Protein AF-0000000087722418 (afdb_homodimer)

Nearest PDB structures (foldseek):
  4q3o-assembly4_H  TM=9.023E-01  e=5.362E-28  unidentified
  4q05-assembly1_B  TM=8.985E-01  e=1.672E-26  uncultured bacterium
  6qla-assembly1_B  TM=8.324E-01  e=3.571E-24  permafrost metagenome
  6zl7-assembly1_A  TM=8.171E-01  e=5.370E-24  uncultured bacterium
  3d7r-assembly2_B  TM=8.720E-01  e=2.181E-17  Staphylococcus aureus subsp. aureus USA300_TCH1516

InterPro domains:
  IPR013094 Alpha/beta hydrolase fold-3 [PF07859] (135-342)
  IPR029058 Alpha/Beta hydrolase fold [G3DSA:3.40.50.1820] (46-366)
  IPR029058 Alpha/Beta hydrolase fold [SSF53474] (114-366)
  IPR050300 GDXG lipolytic enzyme [PTHR48081] (124-366)

Structure (mmCIF, N/CA/C/O backbone):
data_AF-0000000087722418-model_v1
#
loop_
_entity.id
_entity.type
_entity.pdbx_description
1 polymer 'Alpha beta hydrolase'
#
loop_
_atom_site.group_PDB
_atom_site.id
_atom_site.type_symbol
_atom_site.label_atom_id
_atom_site.label_alt_id
_atom_site.label_comp_id
_atom_site.label_asym_id
_atom_site.label_entity_id
_atom_site.label_seq_id
_atom_site.pdbx_PDB_ins_code
_atom_site.Cartn_x
_atom_site.Cartn_y
_atom_site.Cartn_z
_atom_site.occupancy
_atom_site.B_iso_or_equiv
_atom_site.auth_seq_id
_atom_site.auth_comp_id
_atom_site.auth_asym_id
_atom_site.auth_atom_id
_atom_site.pdbx_PDB_model_num
ATOM 1 N N . MET A 1 1 ? 28.891 -53.531 27.266 1 25.48 1 MET A N 1
ATOM 2 C CA . MET A 1 1 ? 29.203 -52.156 27.625 1 25.48 1 MET A CA 1
ATOM 3 C C . MET A 1 1 ? 29.094 -51.25 26.406 1 25.48 1 MET A C 1
ATOM 5 O O . MET A 1 1 ? 29.891 -51.344 25.469 1 25.48 1 MET A O 1
ATOM 9 N N . SER A 1 2 ? 27.828 -50.938 25.859 1 22.78 2 SER A N 1
ATOM 10 C CA . SER A 1 2 ? 27.172 -50.562 24.625 1 22.78 2 SER A CA 1
ATOM 11 C C . SER A 1 2 ? 27.391 -49.062 24.344 1 22.78 2 SER A C 1
ATOM 13 O O . SER A 1 2 ? 26.734 -48.219 24.953 1 22.78 2 SER A O 1
ATOM 15 N N . GLY A 1 3 ? 28.672 -48.594 24.234 1 24.8 3 GLY A N 1
ATOM 16 C CA . GLY A 1 3 ? 29.125 -47.219 24.188 1 24.8 3 GLY A CA 1
ATOM 17 C C . GLY A 1 3 ? 28.562 -46.438 23 1 24.8 3 GLY A C 1
ATOM 18 O O . GLY A 1 3 ? 28.625 -46.906 21.859 1 24.8 3 GLY A O 1
ATOM 19 N N . GLY A 1 4 ? 27.469 -45.594 23.141 1 25.17 4 GLY A N 1
ATOM 20 C CA . GLY A 1 4 ? 26.609 -44.781 22.297 1 25.17 4 GLY A CA 1
ATOM 21 C C . GLY A 1 4 ? 27.375 -43.688 21.562 1 25.17 4 GLY A C 1
ATOM 22 O O . GLY A 1 4 ? 27.938 -42.812 22.188 1 25.17 4 GLY A O 1
ATOM 23 N N . VAL A 1 5 ? 28.062 -43.969 20.359 1 25.92 5 VAL A N 1
ATOM 24 C CA . VAL A 1 5 ? 28.953 -43.156 19.547 1 25.92 5 VAL A CA 1
ATOM 25 C C . VAL A 1 5 ? 28.219 -41.906 19.062 1 25.92 5 VAL A C 1
ATOM 27 O O . VAL A 1 5 ? 27.188 -42 18.391 1 25.92 5 VAL A O 1
ATOM 30 N N . GLY A 1 6 ? 28.281 -40.781 19.812 1 25.47 6 GLY A N 1
ATOM 31 C CA . GLY A 1 6 ? 27.719 -39.469 19.625 1 25.47 6 GLY A CA 1
ATOM 32 C C . GLY A 1 6 ? 28.188 -38.812 18.328 1 25.47 6 GLY A C 1
ATOM 33 O O . GLY A 1 6 ? 29.359 -38.438 18.203 1 25.47 6 GLY A O 1
ATOM 34 N N . LEU A 1 7 ? 27.688 -39.25 17.062 1 23.3 7 LEU A N 1
ATOM 35 C CA . LEU A 1 7 ? 28.141 -38.812 15.758 1 23.3 7 LEU A CA 1
ATOM 36 C C . LEU A 1 7 ? 27.922 -37.312 15.594 1 23.3 7 LEU A C 1
ATOM 38 O O . LEU A 1 7 ? 26.797 -36.812 15.688 1 23.3 7 LEU A O 1
ATOM 42 N N . ARG A 1 8 ? 28.953 -36.469 15.867 1 23.5 8 ARG A N 1
ATOM 43 C CA . ARG A 1 8 ? 29.078 -35.031 15.742 1 23.5 8 ARG A CA 1
ATOM 44 C C . ARG A 1 8 ? 28.922 -34.594 14.297 1 23.5 8 ARG A C 1
ATOM 46 O O . ARG A 1 8 ? 29.719 -34.938 13.43 1 23.5 8 ARG A O 1
ATOM 53 N N . LEU A 1 9 ? 27.625 -34.469 13.789 1 24.69 9 LEU A N 1
ATOM 54 C CA . LEU A 1 9 ? 27.344 -34.094 12.406 1 24.69 9 LEU A CA 1
ATOM 55 C C . LEU A 1 9 ? 27.953 -32.719 12.094 1 24.69 9 LEU A C 1
ATOM 57 O O . LEU A 1 9 ? 27.734 -31.75 12.836 1 24.69 9 LEU A O 1
ATOM 61 N N . PRO A 1 10 ? 29.062 -32.656 11.273 1 23.08 10 PRO A N 1
ATOM 62 C CA . PRO A 1 10 ? 29.875 -31.469 10.992 1 23.08 10 PRO A CA 1
ATOM 63 C C . PRO A 1 10 ? 29.062 -30.328 10.375 1 23.08 10 PRO A C 1
ATOM 65 O O . PRO A 1 10 ? 28.031 -30.578 9.734 1 23.08 10 PRO A O 1
ATOM 68 N N . ALA A 1 11 ? 29.234 -29.031 10.859 1 24.3 11 ALA A N 1
ATOM 69 C CA . ALA A 1 11 ? 28.75 -27.656 10.719 1 24.3 11 ALA A CA 1
ATOM 70 C C . ALA A 1 11 ? 29.109 -27.094 9.352 1 24.3 11 ALA A C 1
ATOM 72 O O . ALA A 1 11 ? 28.906 -25.906 9.086 1 24.3 11 ALA A O 1
ATOM 73 N N . VAL A 1 12 ? 29.859 -27.781 8.516 1 21.7 12 VAL A N 1
ATOM 74 C CA . VAL A 1 12 ? 30.641 -27.047 7.531 1 21.7 12 VAL A CA 1
ATOM 75 C C . VAL A 1 12 ? 29.719 -26.531 6.426 1 21.7 12 VAL A C 1
ATOM 77 O O . VAL A 1 12 ? 30.156 -25.766 5.559 1 21.7 12 VAL A O 1
ATOM 80 N N . ALA A 1 13 ? 28.562 -27.047 6.156 1 23.42 13 ALA A N 1
ATOM 81 C CA . ALA A 1 13 ? 28.047 -26.984 4.789 1 23.42 13 ALA A CA 1
ATOM 82 C C . ALA A 1 13 ? 27.562 -25.578 4.449 1 23.42 13 ALA A C 1
ATOM 84 O O . ALA A 1 13 ? 26.984 -25.359 3.377 1 23.42 13 ALA A O 1
ATOM 85 N N . ALA A 1 14 ? 27.578 -24.578 5.355 1 23.52 14 ALA A N 1
ATOM 86 C CA . ALA A 1 14 ? 26.688 -23.453 5.105 1 23.52 14 ALA A CA 1
ATOM 87 C C . ALA A 1 14 ? 27.281 -22.516 4.055 1 23.52 14 ALA A C 1
ATOM 89 O O . ALA A 1 14 ? 26.578 -21.656 3.518 1 23.52 14 ALA A O 1
ATOM 90 N N . LEU A 1 15 ? 28.609 -22.453 3.793 1 23.06 15 LEU A N 1
ATOM 91 C CA . LEU A 1 15 ? 29.172 -21.203 3.311 1 23.06 15 LEU A CA 1
ATOM 92 C C . LEU A 1 15 ? 29.047 -21.094 1.796 1 23.06 15 LEU A C 1
ATOM 94 O O . LEU A 1 15 ? 29.438 -20.078 1.207 1 23.06 15 LEU A O 1
ATOM 98 N N . ALA A 1 16 ? 28.938 -22.109 1.104 1 23.7 16 ALA A N 1
ATOM 99 C CA . ALA A 1 16 ? 29.469 -22 -0.249 1 23.7 16 ALA A CA 1
ATOM 100 C C . ALA A 1 16 ? 28.547 -21.172 -1.142 1 23.7 16 ALA A C 1
ATOM 102 O O . ALA A 1 16 ? 28.859 -20.922 -2.305 1 23.7 16 ALA A O 1
ATOM 103 N N . LEU A 1 17 ? 27.391 -20.938 -0.732 1 25.23 17 LEU A N 1
ATOM 104 C CA . LEU A 1 17 ? 26.438 -20.734 -1.823 1 25.23 17 LEU A CA 1
ATOM 105 C C . LEU A 1 17 ? 26.672 -19.375 -2.494 1 25.23 17 LEU A C 1
ATOM 107 O O . LEU A 1 17 ? 26.016 -19.062 -3.494 1 25.23 17 LEU A O 1
ATOM 111 N N . PHE A 1 18 ? 27.297 -18.344 -1.885 1 26.39 18 PHE A N 1
ATOM 112 C CA . PHE A 1 18 ? 27.094 -16.969 -2.334 1 26.39 18 PHE A CA 1
ATOM 113 C C . PHE A 1 18 ? 27.953 -16.656 -3.551 1 26.39 18 PHE A C 1
ATOM 115 O O . PHE A 1 18 ? 28.078 -15.5 -3.953 1 26.39 18 PHE A O 1
ATOM 122 N N . ALA A 1 19 ? 28.797 -17.609 -4.117 1 24 19 ALA A N 1
ATOM 123 C CA . ALA A 1 19 ? 29.859 -17 -4.918 1 24 19 ALA A CA 1
ATOM 124 C C . ALA A 1 19 ? 29.359 -16.609 -6.305 1 24 19 ALA A C 1
ATOM 126 O O . ALA A 1 19 ? 30.141 -16.344 -7.211 1 24 19 ALA A O 1
ATOM 127 N N . LEU A 1 20 ? 28.156 -16.922 -6.594 1 26.78 20 LEU A N 1
ATOM 128 C CA . LEU A 1 20 ? 27.906 -16.797 -8.031 1 26.78 20 LEU A CA 1
ATOM 129 C C . LEU A 1 20 ? 27.984 -15.336 -8.469 1 26.78 20 LEU A C 1
ATOM 131 O O . LEU A 1 20 ? 27.719 -15.023 -9.633 1 26.78 20 LEU A O 1
ATOM 135 N N . ALA A 1 21 ? 28.125 -14.406 -7.582 1 26.92 21 ALA A N 1
ATOM 136 C CA . ALA A 1 21 ? 28.031 -13.016 -8.031 1 26.92 21 ALA A CA 1
ATOM 137 C C . ALA A 1 21 ? 29.078 -12.719 -9.102 1 26.92 21 ALA A C 1
ATOM 139 O O . ALA A 1 21 ? 28.953 -11.742 -9.844 1 26.92 21 ALA A O 1
ATOM 140 N N . ALA A 1 22 ? 30.312 -13.352 -9.078 1 25.64 22 ALA A N 1
ATOM 141 C CA . ALA A 1 22 ? 31.453 -12.602 -9.555 1 25.64 22 ALA A CA 1
ATOM 142 C C . ALA A 1 22 ? 31.641 -12.773 -11.062 1 25.64 22 ALA A C 1
ATOM 144 O O . ALA A 1 22 ? 32.469 -13.578 -11.508 1 25.64 22 ALA A O 1
ATOM 145 N N . ALA A 1 23 ? 30.781 -13.078 -11.867 1 25.95 23 ALA A N 1
ATOM 146 C CA . ALA A 1 23 ? 31.422 -12.93 -13.164 1 25.95 23 ALA A CA 1
ATOM 147 C C . ALA A 1 23 ? 32.031 -11.531 -13.32 1 25.95 23 ALA A C 1
ATOM 149 O O . ALA A 1 23 ? 31.344 -10.531 -13.094 1 25.95 23 ALA A O 1
ATOM 150 N N . ALA A 1 24 ? 33.438 -11.422 -13.414 1 25.42 24 ALA A N 1
ATOM 151 C CA . ALA A 1 24 ? 34.469 -10.391 -13.398 1 25.42 24 ALA A CA 1
ATOM 152 C C . ALA A 1 24 ? 34.25 -9.375 -14.523 1 25.42 24 ALA A C 1
ATOM 154 O O . ALA A 1 24 ? 34.812 -9.531 -15.617 1 25.42 24 ALA A O 1
ATOM 155 N N . GLY A 1 25 ? 33.094 -9.133 -15.078 1 26.86 25 GLY A N 1
ATOM 156 C CA . GLY A 1 25 ? 33.375 -8.172 -16.125 1 26.86 25 GLY A CA 1
ATOM 157 C C . GLY A 1 25 ? 34.281 -7.035 -15.68 1 26.86 25 GLY A C 1
ATOM 158 O O . GLY A 1 25 ? 34.438 -6.801 -14.477 1 26.86 25 GLY A O 1
ATOM 159 N N . ALA A 1 26 ? 35 -6.297 -16.672 1 26.44 26 ALA A N 1
ATOM 160 C CA . ALA A 1 26 ? 36 -5.258 -16.391 1 26.44 26 ALA A CA 1
ATOM 161 C C . ALA A 1 26 ? 35.531 -4.359 -15.25 1 26.44 26 ALA A C 1
ATOM 163 O O . ALA A 1 26 ? 34.375 -3.955 -15.188 1 26.44 26 ALA A O 1
ATOM 164 N N . ALA A 1 27 ? 36.25 -4.352 -14.188 1 27.55 27 ALA A N 1
ATOM 165 C CA . ALA A 1 27 ? 36.281 -3.396 -13.086 1 27.55 27 ALA A CA 1
ATOM 166 C C . ALA A 1 27 ? 35.969 -1.989 -13.57 1 27.55 27 ALA A C 1
ATOM 168 O O . ALA A 1 27 ? 36.812 -1.283 -14.094 1 27.55 27 ALA A O 1
ATOM 169 N N . ALA A 1 28 ? 34.844 -1.852 -14.273 1 29.72 28 ALA A N 1
ATOM 170 C CA . ALA A 1 28 ? 34.844 -0.403 -14.461 1 29.72 28 ALA A CA 1
ATOM 171 C C . ALA A 1 28 ? 35.25 0.313 -13.172 1 29.72 28 ALA A C 1
ATOM 173 O O . ALA A 1 28 ? 34.719 0.038 -12.102 1 29.72 28 ALA A O 1
ATOM 174 N N . GLN A 1 29 ? 36.406 0.852 -12.977 1 29.11 29 GLN A N 1
ATOM 175 C CA . GLN A 1 29 ? 37.219 1.472 -11.945 1 29.11 29 GLN A CA 1
ATOM 176 C C . GLN A 1 29 ? 36.375 2.123 -10.867 1 29.11 29 GLN A C 1
ATOM 178 O O . GLN A 1 29 ? 36.625 1.961 -9.672 1 29.11 29 GLN A O 1
ATOM 183 N N . ASP A 1 30 ? 35.75 3.145 -11.125 1 32.09 30 ASP A N 1
ATOM 184 C CA . ASP A 1 30 ? 35.312 4.035 -10.047 1 32.09 30 ASP A CA 1
ATOM 185 C C . ASP A 1 30 ? 34 3.547 -9.422 1 32.09 30 ASP A C 1
ATOM 187 O O . ASP A 1 30 ? 33.25 4.336 -8.844 1 32.09 30 ASP A O 1
ATOM 191 N N . GLY A 1 31 ? 33.469 2.35 -9.75 1 35.56 31 GLY A N 1
ATOM 192 C CA . GLY A 1 31 ? 32.188 1.871 -9.289 1 35.56 31 GLY A CA 1
ATOM 193 C C . GLY A 1 31 ? 32.188 1.509 -7.816 1 35.56 31 GLY A C 1
ATOM 194 O O . GLY A 1 31 ? 32.812 0.541 -7.406 1 35.56 31 GLY A O 1
ATOM 195 N N . GLY A 1 32 ? 32.125 2.344 -6.801 1 37.84 32 GLY A N 1
ATOM 196 C CA . GLY A 1 32 ? 32.156 2.217 -5.355 1 37.84 32 GLY A CA 1
ATOM 197 C C . GLY A 1 32 ? 31.422 0.992 -4.836 1 37.84 32 GLY A C 1
ATOM 198 O O . GLY A 1 32 ? 30.297 0.727 -5.238 1 37.84 32 GLY A O 1
ATOM 199 N N . SER A 1 33 ? 32.125 -0.122 -4.559 1 40.19 33 SER A N 1
ATOM 200 C CA . SER A 1 33 ? 31.672 -1.344 -3.887 1 40.19 33 SER A CA 1
ATOM 201 C C . SER A 1 33 ? 30.75 -1.034 -2.719 1 40.19 33 SER A C 1
ATOM 203 O O . SER A 1 33 ? 31 -0.113 -1.94 1 40.19 33 SER A O 1
ATOM 205 N N . CYS A 1 34 ? 29.469 -1.32 -2.84 1 45.31 34 CYS A N 1
ATOM 206 C CA . CYS A 1 34 ? 28.578 -1.239 -1.688 1 45.31 34 CYS A CA 1
ATOM 207 C C . CYS A 1 34 ? 29.156 -1.974 -0.49 1 45.31 34 CYS A C 1
ATOM 209 O O . CYS A 1 34 ? 28.547 -2.029 0.574 1 45.31 34 CYS A O 1
ATOM 211 N N . THR A 1 35 ? 30.156 -2.787 -0.574 1 40.22 35 THR A N 1
ATOM 212 C CA . THR A 1 35 ? 30.656 -3.65 0.49 1 40.22 35 THR A CA 1
ATOM 213 C C . THR A 1 35 ? 31.156 -2.822 1.672 1 40.22 35 THR A C 1
ATOM 215 O O . THR A 1 35 ? 31.406 -3.363 2.748 1 40.22 35 THR A O 1
ATOM 218 N N . ALA A 1 36 ? 31.891 -1.672 1.375 1 37.03 36 ALA A N 1
ATOM 219 C CA . ALA A 1 36 ? 32.406 -0.939 2.523 1 37.03 36 ALA A CA 1
ATOM 220 C C . ALA A 1 36 ? 31.312 -0.152 3.225 1 37.03 36 ALA A C 1
ATOM 222 O O . ALA A 1 36 ? 30.281 0.159 2.619 1 37.03 36 ALA A O 1
ATOM 223 N N . PRO A 1 37 ? 31.391 -0.092 4.652 1 36.72 37 PRO A N 1
ATOM 224 C CA . PRO A 1 37 ? 30.453 0.835 5.285 1 36.72 37 PRO A CA 1
ATOM 225 C C . PRO A 1 37 ? 30.141 2.045 4.41 1 36.72 37 PRO A C 1
ATOM 227 O O . PRO A 1 37 ? 31.047 2.676 3.871 1 36.72 37 PRO A O 1
ATOM 230 N N . LEU A 1 38 ? 28.953 1.951 3.77 1 37.75 38 LEU A N 1
ATOM 231 C CA . LEU A 1 38 ? 28.5 3.076 2.955 1 37.75 38 LEU A CA 1
ATOM 232 C C . LEU A 1 38 ? 29.047 4.395 3.504 1 37.75 38 LEU A C 1
ATOM 234 O O . LEU A 1 38 ? 28.969 4.645 4.707 1 37.75 38 LEU A O 1
ATOM 238 N N . LYS A 1 39 ? 30.031 4.832 2.896 1 39.12 39 LYS A N 1
ATOM 239 C CA . LYS A 1 39 ? 30.375 6.199 3.27 1 39.12 39 LYS A CA 1
ATOM 240 C C . LYS A 1 39 ? 29.234 7.164 2.957 1 39.12 39 LYS A C 1
ATOM 242 O O . LYS A 1 39 ? 28.328 6.832 2.188 1 39.12 39 LYS A O 1
ATOM 247 N N . THR A 1 40 ? 29.219 8.195 3.672 1 38.41 40 THR A N 1
ATOM 248 C CA . THR A 1 40 ? 28.188 9.227 3.541 1 38.41 40 THR A CA 1
ATOM 249 C C . THR A 1 40 ? 27.828 9.453 2.076 1 38.41 40 THR A C 1
ATOM 251 O O . THR A 1 40 ? 26.656 9.594 1.733 1 38.41 40 THR A O 1
ATOM 254 N N . ASN A 1 41 ? 28.797 9.359 1.147 1 40.75 41 ASN A N 1
ATOM 255 C CA . ASN A 1 41 ? 28.578 9.617 -0.271 1 40.75 41 ASN A CA 1
ATOM 256 C C . ASN A 1 41 ? 27.922 8.422 -0.961 1 40.75 41 ASN A C 1
ATOM 258 O O . ASN A 1 41 ? 27.297 8.57 -2.01 1 40.75 41 ASN A O 1
ATOM 262 N N . ASP A 1 42 ? 28.266 7.32 -0.444 1 44.44 42 ASP A N 1
ATOM 263 C CA . ASP A 1 42 ? 27.703 6.109 -1.033 1 44.44 42 ASP A CA 1
ATOM 264 C C . ASP A 1 42 ? 26.219 5.973 -0.694 1 44.44 42 ASP A C 1
ATOM 266 O O . ASP A 1 42 ? 25.438 5.461 -1.497 1 44.44 42 ASP A O 1
ATOM 270 N N . ALA A 1 43 ? 25.938 6.324 0.512 1 40.38 43 ALA A N 1
ATOM 271 C CA . ALA A 1 43 ? 24.547 6.281 0.952 1 40.38 43 ALA A CA 1
ATOM 272 C C . ALA A 1 43 ? 23.641 7.082 0.012 1 40.38 43 ALA A C 1
ATOM 274 O O . ALA A 1 43 ? 22.422 6.922 0.027 1 40.38 43 ALA A O 1
ATOM 275 N N . THR A 1 44 ? 24.344 7.938 -0.774 1 47.28 44 THR A N 1
ATOM 276 C CA . THR A 1 44 ? 23.594 8.68 -1.784 1 47.28 44 THR A CA 1
ATOM 277 C C . THR A 1 44 ? 23.484 7.875 -3.078 1 47.28 44 THR A C 1
ATOM 279 O O . THR A 1 44 ? 22.984 8.367 -4.086 1 47.28 44 THR A O 1
ATOM 282 N N . LYS A 1 45 ? 24 6.562 -2.848 1 60.94 45 LYS A N 1
ATOM 283 C CA . LYS A 1 45 ? 23.797 5.66 -3.977 1 60.94 45 LYS A CA 1
ATOM 284 C C . LYS A 1 45 ? 22.641 4.695 -3.705 1 60.94 45 LYS A C 1
ATOM 286 O O . LYS A 1 45 ? 22.781 3.756 -2.922 1 60.94 45 LYS A O 1
ATOM 291 N N . PRO A 1 46 ? 21.531 4.984 -4.195 1 67.56 46 PRO A N 1
ATOM 292 C CA . PRO A 1 46 ? 20.297 4.262 -3.867 1 67.56 46 PRO A CA 1
ATOM 293 C C . PRO A 1 46 ? 20.469 2.746 -3.918 1 67.56 46 PRO A C 1
ATOM 295 O O . PRO A 1 46 ? 19.844 2.025 -3.135 1 67.56 46 PRO A O 1
ATOM 298 N N . TYR A 1 47 ? 21.453 2.221 -4.602 1 68.94 47 TYR A N 1
ATOM 299 C CA . TYR A 1 47 ? 21.5 0.778 -4.812 1 68.94 47 TYR A CA 1
ATOM 300 C C . TYR A 1 47 ? 22.234 0.084 -3.67 1 68.94 47 TYR A C 1
ATOM 302 O O . TYR A 1 47 ? 22.109 -1.13 -3.494 1 68.94 47 TYR A O 1
ATOM 310 N N . CYS A 1 48 ? 22.969 0.872 -2.826 1 73.19 48 CYS A N 1
ATOM 311 C CA . CYS A 1 48 ? 23.734 0.266 -1.75 1 73.19 48 CYS A CA 1
ATOM 312 C C . CYS A 1 48 ? 23.062 0.483 -0.401 1 73.19 48 CYS A C 1
ATOM 314 O O . CYS A 1 48 ? 23.516 -0.045 0.616 1 73.19 48 CYS A O 1
ATOM 316 N N . TYR A 1 49 ? 21.984 1.06 -0.402 1 82.75 49 TYR A N 1
ATOM 317 C CA . TYR A 1 49 ? 21.375 1.425 0.87 1 82.75 49 TYR A CA 1
ATOM 318 C C . TYR A 1 49 ? 20.641 0.238 1.481 1 82.75 49 TYR A C 1
ATOM 320 O O . TYR A 1 49 ? 19.953 -0.51 0.774 1 82.75 49 TYR A O 1
ATOM 328 N N . VAL A 1 50 ? 20.891 0.011 2.783 1 89.38 50 VAL A N 1
ATOM 329 C CA . VAL A 1 50 ? 20.188 -0.99 3.576 1 89.38 50 VAL A CA 1
ATOM 330 C C . VAL A 1 50 ? 19.406 -0.307 4.699 1 89.38 50 VAL A C 1
ATOM 332 O O . VAL A 1 50 ? 20 0.184 5.664 1 89.38 50 VAL A O 1
ATOM 335 N N . PRO A 1 51 ? 18.109 -0.333 4.621 1 91.69 51 PRO A N 1
ATOM 336 C CA . PRO A 1 51 ? 17.344 0.384 5.641 1 91.69 51 PRO A CA 1
ATOM 337 C C . PRO A 1 51 ? 17.281 -0.365 6.969 1 91.69 51 PRO A C 1
ATOM 339 O O . PRO A 1 51 ? 17.219 -1.597 6.984 1 91.69 51 PRO A O 1
ATOM 342 N N . GLY A 1 52 ? 17.266 0.465 8.055 1 92.88 52 GLY A N 1
ATOM 343 C CA . GLY A 1 52 ? 17.125 -0.112 9.383 1 92.88 52 GLY A CA 1
ATOM 344 C C . GLY A 1 52 ? 15.695 -0.465 9.727 1 92.88 52 GLY A C 1
ATOM 345 O O . GLY A 1 52 ? 15.422 -1.012 10.797 1 92.88 52 GLY A O 1
ATOM 346 N N . THR A 1 53 ? 14.758 -0.253 8.805 1 95.81 53 THR A N 1
ATOM 347 C CA . THR A 1 53 ? 13.336 -0.404 9.07 1 95.81 53 THR A CA 1
ATOM 348 C C . THR A 1 53 ? 12.875 -1.83 8.773 1 95.81 53 THR A C 1
ATOM 350 O O . THR A 1 53 ? 11.719 -2.176 9.008 1 95.81 53 THR A O 1
ATOM 353 N N . ILE A 1 54 ? 13.758 -2.709 8.266 1 97 54 ILE A N 1
ATOM 354 C CA . ILE A 1 54 ? 13.398 -4.09 7.961 1 97 54 ILE A CA 1
ATOM 355 C C . ILE A 1 54 ? 14.18 -5.039 8.867 1 97 54 ILE A C 1
ATOM 357 O O . ILE A 1 54 ? 15.039 -4.605 9.633 1 97 54 ILE A O 1
ATOM 361 N N . SER A 1 55 ? 13.859 -6.312 8.867 1 97.88 55 SER A N 1
ATOM 362 C CA . SER A 1 55 ? 14.469 -7.281 9.766 1 97.88 55 SER A CA 1
ATOM 363 C C . SER A 1 55 ? 15.961 -7.426 9.5 1 97.88 55 SER A C 1
ATOM 365 O O . SER A 1 55 ? 16.438 -7.086 8.414 1 97.88 55 SER A O 1
ATOM 367 N N . SER A 1 56 ? 16.672 -7.934 10.477 1 97 56 SER A N 1
ATOM 368 C CA . SER A 1 56 ? 18.094 -8.18 10.336 1 97 56 SER A CA 1
ATOM 369 C C . SER A 1 56 ? 18.375 -9.188 9.219 1 97 56 SER A C 1
ATOM 371 O O . SER A 1 56 ? 19.391 -9.07 8.516 1 97 56 SER A O 1
ATOM 373 N N . GLU A 1 57 ? 17.516 -10.164 9.07 1 95.81 57 GLU A N 1
ATOM 374 C CA . GLU A 1 57 ? 17.656 -11.148 8 1 95.81 57 GLU A CA 1
ATOM 375 C C . GLU A 1 57 ? 17.516 -10.492 6.625 1 95.81 57 GLU A C 1
ATOM 377 O O . GLU A 1 57 ? 18.312 -10.773 5.719 1 95.81 57 GLU A O 1
ATOM 382 N N . SER A 1 58 ? 16.547 -9.617 6.555 1 95.69 58 SER A N 1
ATOM 383 C CA . SER A 1 58 ? 16.359 -8.898 5.297 1 95.69 58 SER A CA 1
ATOM 384 C C . SER A 1 58 ? 17.516 -7.945 5.031 1 95.69 58 SER A C 1
ATOM 386 O O . SER A 1 58 ? 17.938 -7.773 3.883 1 95.69 58 SER A O 1
ATOM 388 N N . GLN A 1 59 ? 18 -7.277 6.051 1 93.5 59 GLN A N 1
ATOM 389 C CA . GLN A 1 59 ? 19.172 -6.414 5.906 1 93.5 59 GLN A CA 1
ATOM 390 C C . GLN A 1 59 ? 20.375 -7.199 5.398 1 93.5 59 GLN A C 1
ATOM 392 O O . GLN A 1 59 ? 21.125 -6.719 4.543 1 93.5 59 GLN A O 1
ATOM 397 N N . GLN A 1 60 ? 20.531 -8.375 5.945 1 90.12 60 GLN A N 1
ATOM 398 C CA . GLN A 1 60 ? 21.641 -9.219 5.531 1 90.12 60 GLN A CA 1
ATOM 399 C C . GLN A 1 60 ? 21.531 -9.586 4.055 1 90.12 60 GLN A C 1
ATOM 401 O O . GLN A 1 60 ? 22.531 -9.555 3.324 1 90.12 60 GLN A O 1
ATOM 406 N N . PHE A 1 61 ? 20.359 -9.953 3.668 1 88.94 61 PHE A N 1
ATOM 407 C CA . PHE A 1 61 ? 20.156 -10.289 2.264 1 88.94 61 PHE A CA 1
ATOM 408 C C . PHE A 1 61 ? 20.5 -9.102 1.372 1 88.94 61 PHE A C 1
ATOM 410 O O . PHE A 1 61 ? 21.219 -9.242 0.387 1 88.94 61 PHE A O 1
ATOM 417 N N . LEU A 1 62 ? 19.922 -7.855 1.703 1 88.12 62 LEU A N 1
ATOM 418 C CA . LEU A 1 62 ? 20.156 -6.668 0.893 1 88.12 62 LEU A CA 1
ATOM 419 C C . LEU A 1 62 ? 21.641 -6.297 0.878 1 88.12 62 LEU A C 1
ATOM 421 O O . LEU A 1 62 ? 22.156 -5.832 -0.139 1 88.12 62 LEU A O 1
ATOM 425 N N . SER A 1 63 ? 22.281 -6.48 1.966 1 84.12 63 SER A N 1
ATOM 426 C CA . SER A 1 63 ? 23.688 -6.109 2.066 1 84.12 63 SER A CA 1
ATOM 427 C C . SER A 1 63 ? 24.562 -6.984 1.172 1 84.12 63 SER A C 1
ATOM 429 O O . SER A 1 63 ? 25.625 -6.555 0.708 1 84.12 63 SER A O 1
ATOM 431 N N . LYS A 1 64 ? 24.078 -8.156 0.888 1 76.31 64 LYS A N 1
ATOM 432 C CA . LYS A 1 64 ? 24.859 -9.109 0.104 1 76.31 64 LYS A CA 1
ATOM 433 C C . LYS A 1 64 ? 24.469 -9.047 -1.373 1 76.31 64 LYS A C 1
ATOM 435 O O . LYS A 1 64 ? 25.141 -9.641 -2.217 1 76.31 64 LYS A O 1
ATOM 440 N N . SER A 1 65 ? 23.359 -8.398 -1.625 1 66 65 SER A N 1
ATOM 441 C CA . SER A 1 65 ? 22.797 -8.5 -2.969 1 66 65 SER A CA 1
ATOM 442 C C . SER A 1 65 ? 22.953 -7.195 -3.734 1 66 65 SER A C 1
ATOM 444 O O . SER A 1 65 ? 22.266 -6.969 -4.73 1 66 65 SER A O 1
ATOM 446 N N . ALA A 1 66 ? 23.875 -6.352 -3.361 1 55.22 66 ALA A N 1
ATOM 447 C CA . ALA A 1 66 ? 23.984 -5.098 -4.105 1 55.22 66 ALA A CA 1
ATOM 448 C C . ALA A 1 66 ? 24.25 -5.359 -5.586 1 55.22 66 ALA A C 1
ATOM 450 O O . ALA A 1 66 ? 25.016 -6.258 -5.934 1 55.22 66 ALA A O 1
ATOM 451 N N . VAL A 1 67 ? 23.156 -5.008 -6.43 1 53.72 67 VAL A N 1
ATOM 452 C CA . VAL A 1 67 ? 23.234 -5.211 -7.871 1 53.72 67 VAL A CA 1
ATOM 453 C C . VAL A 1 67 ? 24.469 -4.512 -8.422 1 53.72 67 VAL A C 1
ATOM 455 O O . VAL A 1 67 ? 24.672 -3.314 -8.211 1 53.72 67 VAL A O 1
ATOM 458 N N . LYS A 1 68 ? 25.438 -5.328 -8.688 1 42.53 68 LYS A N 1
ATOM 459 C CA . LYS A 1 68 ? 26.578 -4.801 -9.422 1 42.53 68 LYS A CA 1
ATOM 460 C C . LYS A 1 68 ? 26.156 -4.207 -10.758 1 42.53 68 LYS A C 1
ATOM 462 O O . LYS A 1 68 ? 25.359 -4.801 -11.484 1 42.53 68 LYS A O 1
ATOM 467 N N . GLY A 1 69 ? 26.438 -3.066 -10.867 1 40.66 69 GLY A N 1
ATOM 468 C CA . GLY A 1 69 ? 26.25 -2.213 -12.031 1 40.66 69 GLY A CA 1
ATOM 469 C C . GLY A 1 69 ? 25.531 -2.912 -13.172 1 40.66 69 GLY A C 1
ATOM 470 O O . GLY A 1 69 ? 25.562 -4.141 -13.273 1 40.66 69 GLY A O 1
ATOM 471 N N . ALA A 1 70 ? 24.203 -2.48 -13.539 1 40.22 70 ALA A N 1
ATOM 472 C CA . ALA A 1 70 ? 23.422 -2.879 -14.711 1 40.22 70 ALA A CA 1
ATOM 473 C C . ALA A 1 70 ? 24.312 -3.137 -15.914 1 40.22 70 ALA A C 1
ATOM 475 O O . ALA A 1 70 ? 24.766 -2.197 -16.578 1 40.22 70 ALA A O 1
ATOM 476 N N . SER A 1 71 ? 25.328 -3.82 -15.836 1 33.47 71 SER A N 1
ATOM 477 C CA . SER A 1 71 ? 26.062 -4.039 -17.078 1 33.47 71 SER A CA 1
ATOM 478 C C . SER A 1 71 ? 25.156 -4.629 -18.156 1 33.47 71 SER A C 1
ATOM 480 O O . SER A 1 71 ? 24.141 -5.25 -17.844 1 33.47 71 SER A O 1
ATOM 482 N N . ASP A 1 72 ? 25.375 -4.246 -19.453 1 35.16 72 ASP A N 1
ATOM 483 C CA . ASP A 1 72 ? 24.828 -4.488 -20.781 1 35.16 72 ASP A CA 1
ATOM 484 C C . ASP A 1 72 ? 24.641 -5.984 -21.047 1 35.16 72 ASP A C 1
ATOM 486 O O . ASP A 1 72 ? 25.578 -6.684 -21.406 1 35.16 72 ASP A O 1
ATOM 490 N N . VAL A 1 73 ? 23.906 -6.664 -20.344 1 34.69 73 VAL A N 1
ATOM 491 C CA . VAL A 1 73 ? 23.781 -8.055 -20.781 1 34.69 73 VAL A CA 1
ATOM 492 C C . VAL A 1 73 ? 22.984 -8.117 -22.078 1 34.69 73 VAL A C 1
ATOM 494 O O . VAL A 1 73 ? 21.875 -7.566 -22.172 1 34.69 73 VAL A O 1
ATOM 497 N N . SER A 1 74 ? 23.438 -8.391 -23.219 1 35.94 74 SER A N 1
ATOM 498 C CA . SER A 1 74 ? 22.828 -8.641 -24.516 1 35.94 74 SER A CA 1
ATOM 499 C C . SER A 1 74 ? 21.609 -9.547 -24.391 1 35.94 74 SER A C 1
ATOM 501 O O . SER A 1 74 ? 21.547 -10.398 -23.5 1 35.94 74 SER A O 1
ATOM 503 N N . THR A 1 75 ? 20.391 -9.359 -25.188 1 39.78 75 THR A N 1
ATOM 504 C CA . THR A 1 75 ? 19 -9.773 -25.281 1 39.78 75 THR A CA 1
ATOM 505 C C . THR A 1 75 ? 18.891 -11.297 -25.25 1 39.78 75 THR A C 1
ATOM 507 O O . THR A 1 75 ? 18.094 -11.852 -24.484 1 39.78 75 THR A O 1
ATOM 510 N N . ALA A 1 76 ? 19.266 -12.086 -26.453 1 41.88 76 ALA A N 1
ATOM 511 C CA . ALA A 1 76 ? 19.125 -13.523 -26.688 1 41.88 76 ALA A CA 1
ATOM 512 C C . ALA A 1 76 ? 19.828 -14.328 -25.594 1 41.88 76 ALA A C 1
ATOM 514 O O . ALA A 1 76 ? 19.297 -15.328 -25.109 1 41.88 76 ALA A O 1
ATOM 515 N N . SER A 1 77 ? 20.875 -13.742 -25.203 1 47.78 77 SER A N 1
ATOM 516 C CA . SER A 1 77 ? 21.797 -14.305 -24.219 1 47.78 77 SER A CA 1
ATOM 517 C C . SER A 1 77 ? 21.25 -14.18 -22.812 1 47.78 77 SER A C 1
ATOM 519 O O . SER A 1 77 ? 21.609 -14.961 -21.922 1 47.78 77 SER A O 1
ATOM 521 N N . ALA A 1 78 ? 20.141 -13.375 -22.859 1 50.28 78 ALA A N 1
ATOM 522 C CA . ALA A 1 78 ? 19.641 -13.141 -21.5 1 50.28 78 ALA A CA 1
ATOM 523 C C . ALA A 1 78 ? 18.719 -14.289 -21.062 1 50.28 78 ALA A C 1
ATOM 525 O O . ALA A 1 78 ? 18.781 -14.727 -19.906 1 50.28 78 ALA A O 1
ATOM 526 N N . ALA A 1 79 ? 17.844 -14.797 -22.094 1 52.5 79 ALA A N 1
ATOM 527 C CA . ALA A 1 79 ? 17.031 -15.969 -21.75 1 52.5 79 ALA A CA 1
ATOM 528 C C . ALA A 1 79 ? 17.922 -17.141 -21.344 1 52.5 79 ALA A C 1
ATOM 530 O O . ALA A 1 79 ? 17.641 -17.828 -20.359 1 52.5 79 ALA A O 1
ATOM 531 N N . GLN A 1 80 ? 18.844 -17.328 -22.156 1 54.97 80 GLN A N 1
ATOM 532 C CA . GLN A 1 80 ? 19.812 -18.359 -21.828 1 54.97 80 GLN A CA 1
ATOM 533 C C . GLN A 1 80 ? 20.531 -18.062 -20.516 1 54.97 80 GLN A C 1
ATOM 535 O O . GLN A 1 80 ? 20.766 -18.969 -19.719 1 54.97 80 GLN A O 1
ATOM 540 N N . ALA A 1 81 ? 20.703 -16.766 -20.422 1 56.19 81 ALA A N 1
ATOM 541 C CA . ALA A 1 81 ? 21.391 -16.359 -19.203 1 56.19 81 ALA A CA 1
ATOM 542 C C . ALA A 1 81 ? 20.5 -16.594 -17.969 1 56.19 81 ALA A C 1
ATOM 544 O O . ALA A 1 81 ? 20.984 -17.062 -16.938 1 56.19 81 ALA A O 1
ATOM 545 N N . LEU A 1 82 ? 19.25 -16.328 -18.203 1 60 82 LEU A N 1
ATOM 546 C CA . LEU A 1 82 ? 18.328 -16.594 -17.109 1 60 82 LEU A CA 1
ATOM 547 C C . LEU A 1 82 ? 18.188 -18.094 -16.859 1 60 82 LEU A C 1
ATOM 549 O O . LEU A 1 82 ? 18.125 -18.531 -15.703 1 60 82 LEU A O 1
ATOM 553 N N . ARG A 1 83 ? 18.109 -18.844 -17.969 1 59.56 83 ARG A N 1
ATOM 554 C CA . ARG A 1 83 ? 18.047 -20.297 -17.828 1 59.56 83 ARG A CA 1
ATOM 555 C C . ARG A 1 83 ? 19.297 -20.828 -17.141 1 59.56 83 ARG A C 1
ATOM 557 O O . ARG A 1 83 ? 19.219 -21.734 -16.312 1 59.56 83 ARG A O 1
ATOM 564 N N . GLU A 1 84 ? 20.328 -20.203 -17.734 1 56.06 84 GLU A N 1
ATOM 565 C CA . GLU A 1 84 ? 21.578 -20.594 -17.109 1 56.06 84 GLU A CA 1
ATOM 566 C C . GLU A 1 84 ? 21.625 -20.156 -15.641 1 56.06 84 GLU A C 1
ATOM 568 O O . GLU A 1 84 ? 22.125 -20.891 -14.789 1 56.06 84 GLU A O 1
ATOM 573 N N . ARG A 1 85 ? 21.047 -18.906 -15.578 1 52.09 85 ARG A N 1
ATOM 574 C CA . ARG A 1 85 ? 20.984 -18.391 -14.211 1 52.09 85 ARG A CA 1
ATOM 575 C C . ARG A 1 85 ? 20.016 -19.203 -13.367 1 52.09 85 ARG A C 1
ATOM 577 O O . ARG A 1 85 ? 20.312 -19.531 -12.211 1 52.09 85 ARG A O 1
ATOM 584 N N . PHE A 1 86 ? 18.922 -19.406 -14.102 1 51.62 86 PHE A N 1
ATOM 585 C CA . PHE A 1 86 ? 17.906 -20.156 -13.367 1 51.62 86 PHE A CA 1
ATOM 586 C C . PHE A 1 86 ? 18.062 -21.656 -13.602 1 51.62 86 PHE A C 1
ATOM 588 O O . PHE A 1 86 ? 17.625 -22.469 -12.781 1 51.62 86 PHE A O 1
ATOM 595 N N . GLY A 1 87 ? 18.375 -21.984 -14.969 1 45.25 87 GLY A N 1
ATOM 596 C CA . GLY A 1 87 ? 18.625 -23.375 -15.328 1 45.25 87 GLY A CA 1
ATOM 597 C C . GLY A 1 87 ? 19.844 -23.953 -14.633 1 45.25 87 GLY A C 1
ATOM 598 O O . GLY A 1 87 ? 19.891 -25.156 -14.344 1 45.25 87 GLY A O 1
ATOM 599 N N . ALA A 1 88 ? 21.016 -23.172 -14.984 1 38.28 88 ALA A N 1
ATOM 600 C CA . ALA A 1 88 ? 22.188 -23.719 -14.336 1 38.28 88 ALA A CA 1
ATOM 601 C C . ALA A 1 88 ? 21.969 -23.875 -12.828 1 38.28 88 ALA A C 1
ATOM 603 O O . ALA A 1 88 ? 22.828 -24.391 -12.117 1 38.28 88 ALA A O 1
ATOM 604 N N . GLY A 1 89 ? 21.281 -22.938 -12.367 1 35.91 89 GLY A N 1
ATOM 605 C CA . GLY A 1 89 ? 20.906 -23.359 -11.031 1 35.91 89 GLY A CA 1
ATOM 606 C C . GLY A 1 89 ? 20.125 -24.656 -11.008 1 35.91 89 GLY A C 1
ATOM 607 O O . GLY A 1 89 ? 18.906 -24.656 -11.156 1 35.91 89 GLY A O 1
ATOM 608 N N . LYS A 1 90 ? 20.484 -25.594 -11.719 1 34.78 90 LYS A N 1
ATOM 609 C CA . LYS A 1 90 ? 20.094 -26.906 -11.227 1 34.78 90 LYS A CA 1
ATOM 610 C C . LYS A 1 90 ? 19.531 -26.828 -9.805 1 34.78 90 LYS A C 1
ATOM 612 O O . LYS A 1 90 ? 19.281 -25.734 -9.305 1 34.78 90 LYS A O 1
ATOM 617 N N . GLY A 1 91 ? 20.078 -27.75 -8.914 1 30.91 91 GLY A N 1
ATOM 618 C CA . GLY A 1 91 ? 19.734 -28.281 -7.609 1 30.91 91 GLY A CA 1
ATOM 619 C C . GLY A 1 91 ? 19.578 -27.219 -6.547 1 30.91 91 GLY A C 1
ATOM 620 O O . GLY A 1 91 ? 19.109 -27.484 -5.441 1 30.91 91 GLY A O 1
ATOM 621 N N . GLN A 1 92 ? 20.5 -26.109 -6.527 1 32.41 92 GLN A N 1
ATOM 622 C CA . GLN A 1 92 ? 20.844 -25.562 -5.219 1 32.41 92 GLN A CA 1
ATOM 623 C C . GLN A 1 92 ? 19.859 -24.5 -4.785 1 32.41 92 GLN A C 1
ATOM 625 O O . GLN A 1 9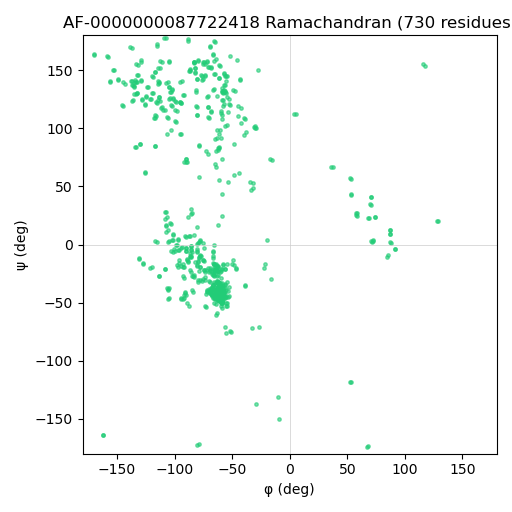2 ? 19.875 -24.047 -3.635 1 32.41 92 GLN A O 1
ATOM 630 N N . ILE A 1 93 ? 19.703 -23.578 -5.691 1 36.12 93 ILE A N 1
ATOM 631 C CA . ILE A 1 93 ? 19.203 -22.406 -4.973 1 36.12 93 ILE A CA 1
ATOM 632 C C . ILE A 1 93 ? 17.938 -22.781 -4.199 1 36.12 93 ILE A C 1
ATOM 634 O O . ILE A 1 93 ? 17.688 -22.25 -3.113 1 36.12 93 ILE A O 1
ATOM 638 N N . TRP A 1 94 ? 16.875 -22.859 -5.203 1 38.88 94 TRP A N 1
ATOM 639 C CA . TRP A 1 94 ? 15.68 -23.297 -4.492 1 38.88 94 TRP A CA 1
ATOM 640 C C . TRP A 1 94 ? 15.891 -24.672 -3.875 1 38.88 94 TRP A C 1
ATOM 642 O O . TRP A 1 94 ? 16.047 -25.672 -4.594 1 38.88 94 TRP A O 1
ATOM 652 N N . LYS A 1 95 ? 16.891 -24.688 -3.135 1 37.47 95 LYS A N 1
ATOM 653 C CA . LYS A 1 95 ? 17.078 -25.953 -2.443 1 37.47 95 LYS A CA 1
ATOM 654 C C . LYS A 1 95 ? 15.805 -26.797 -2.51 1 37.47 95 LYS A C 1
ATOM 656 O O . LYS A 1 95 ? 14.758 -26.406 -1.994 1 37.47 95 LYS A O 1
ATOM 661 N N . THR A 1 96 ? 15.539 -27.328 -3.703 1 40.41 96 THR A N 1
ATOM 662 C CA . THR A 1 96 ? 14.711 -28.531 -3.689 1 40.41 96 THR A CA 1
ATOM 663 C C . THR A 1 96 ? 14.656 -29.141 -2.289 1 40.41 96 THR A C 1
ATOM 665 O O . THR A 1 96 ? 14.133 -30.234 -2.102 1 40.41 96 THR A O 1
ATOM 668 N N . SER A 1 97 ? 15.875 -28.781 -1.733 1 43.75 97 SER A N 1
ATOM 669 C CA . SER A 1 97 ? 15.914 -29.703 -0.598 1 43.75 97 SER A CA 1
ATOM 670 C C . SER A 1 97 ? 14.508 -30.031 -0.104 1 43.75 97 SER A C 1
ATOM 672 O O . SER A 1 97 ? 13.539 -29.391 -0.522 1 43.75 97 SER A O 1
ATOM 674 N N . ASP A 1 98 ? 14.109 -30.094 1.209 1 51.97 98 ASP A N 1
ATOM 675 C CA . ASP A 1 98 ? 13.242 -31.141 1.73 1 51.97 98 ASP A CA 1
ATOM 676 C C . ASP A 1 98 ? 11.773 -30.719 1.648 1 51.97 98 ASP A C 1
ATOM 678 O O . ASP A 1 98 ? 11.281 -29.984 2.502 1 51.97 98 ASP A O 1
ATOM 682 N N . SER A 1 99 ? 11.305 -30.719 0.113 1 63.5 99 SER A N 1
ATOM 683 C CA . SER A 1 99 ? 9.844 -30.766 0.161 1 63.5 99 SER A CA 1
ATOM 684 C C . SER A 1 99 ? 9.352 -31.344 1.484 1 63.5 99 SER A C 1
ATOM 686 O O . SER A 1 99 ? 8.219 -31.078 1.898 1 63.5 99 SER A O 1
ATOM 688 N N . GLY A 1 100 ? 10.312 -31.984 1.947 1 69.75 100 GLY A N 1
ATOM 689 C CA . GLY A 1 100 ? 9.93 -32.656 3.174 1 69.75 100 GLY A CA 1
ATOM 690 C C . GLY A 1 100 ? 9.586 -31.719 4.305 1 69.75 100 GLY A C 1
ATOM 691 O O . GLY A 1 100 ? 8.867 -32.094 5.234 1 69.75 100 GLY A O 1
ATOM 692 N N . SER A 1 101 ? 10.156 -30.562 4.082 1 76.62 101 SER A N 1
ATOM 693 C CA . SER A 1 101 ? 9.844 -29.609 5.141 1 76.62 101 SER A CA 1
ATOM 694 C C . SER A 1 101 ? 8.445 -29.031 4.969 1 76.62 101 SER A C 1
ATOM 696 O O . SER A 1 101 ? 7.836 -28.562 5.934 1 76.62 101 SER A O 1
ATOM 698 N N . TYR A 1 102 ? 7.949 -29.172 3.721 1 82.69 102 TYR A N 1
ATOM 699 C CA . TYR A 1 102 ? 6.66 -28.531 3.473 1 82.69 102 TYR A CA 1
ATOM 700 C C . TYR A 1 102 ? 5.582 -29.578 3.211 1 82.69 102 TYR A C 1
ATOM 702 O O . TYR A 1 102 ? 4.414 -29.375 3.547 1 82.69 102 TYR A O 1
ATOM 710 N N . PHE A 1 103 ? 6.078 -30.656 2.73 1 87.69 103 PHE A N 1
ATOM 711 C CA . PHE A 1 103 ? 5.078 -31.625 2.271 1 87.69 103 PHE A CA 1
ATOM 712 C C . PHE A 1 103 ? 5.348 -33 2.854 1 87.69 103 PHE A C 1
ATOM 714 O O . PHE A 1 103 ? 6.5 -33.406 2.98 1 87.69 103 PHE A O 1
ATOM 721 N N . SER A 1 104 ? 4.215 -33.656 3.188 1 89.62 104 SER A N 1
ATOM 722 C CA . SER A 1 104 ? 4.305 -35.031 3.662 1 89.62 104 SER A CA 1
ATOM 723 C C . SER A 1 104 ? 4.336 -36 2.5 1 89.62 104 SER A C 1
ATOM 725 O O . SER A 1 104 ? 4.848 -37.125 2.635 1 89.62 104 SER A O 1
ATOM 727 N N . SER A 1 105 ? 3.74 -35.594 1.36 1 89.5 105 SER A N 1
ATOM 728 C CA . SER A 1 105 ? 3.779 -36.406 0.153 1 89.5 105 SER A CA 1
ATOM 729 C C . SER A 1 105 ? 3.674 -35.562 -1.102 1 89.5 105 SER A C 1
ATOM 731 O O . SER A 1 105 ? 3.127 -34.438 -1.06 1 89.5 105 SER A O 1
ATOM 733 N N . VAL A 1 106 ? 4.305 -36.094 -2.146 1 89.56 106 VAL A N 1
ATOM 734 C CA . VAL A 1 106 ? 4.281 -35.469 -3.461 1 89.56 106 VAL A CA 1
ATOM 735 C C . VAL A 1 106 ? 4.016 -36.5 -4.535 1 89.56 106 VAL A C 1
ATOM 737 O O . VAL A 1 106 ? 4.539 -37.625 -4.469 1 89.56 106 VAL A O 1
ATOM 740 N N . SER A 1 107 ? 3.143 -36.156 -5.461 1 89.69 107 SER A N 1
ATOM 741 C CA . SER A 1 107 ? 2.85 -37.062 -6.57 1 89.69 107 SER A CA 1
ATOM 742 C C . SER A 1 107 ? 2.842 -36.312 -7.902 1 89.69 107 SER A C 1
ATOM 744 O O . SER A 1 107 ? 2.365 -35.188 -7.984 1 89.69 107 SER A O 1
ATOM 746 N N . ASN A 1 108 ? 3.373 -37 -8.875 1 91.62 108 ASN A N 1
ATOM 747 C CA . ASN A 1 108 ? 3.32 -36.469 -10.242 1 91.62 108 ASN A CA 1
ATOM 748 C C . ASN A 1 108 ? 2.121 -37.031 -11 1 91.62 108 ASN A C 1
ATOM 750 O O . ASN A 1 108 ? 1.761 -38.188 -10.844 1 91.62 108 ASN A O 1
ATOM 754 N N . GLY A 1 109 ? 1.519 -36.156 -11.75 1 93.12 109 GLY A N 1
ATOM 755 C CA . GLY A 1 109 ? 0.401 -36.562 -12.602 1 93.12 109 GLY A CA 1
ATOM 756 C C . GLY A 1 109 ? 0.113 -35.531 -13.703 1 93.12 109 GLY A C 1
ATOM 757 O O . GLY A 1 109 ? 1.016 -34.844 -14.156 1 93.12 109 GLY A O 1
ATOM 758 N N . THR A 1 110 ? -1.112 -35.719 -14.25 1 96.12 110 THR A N 1
ATOM 759 C CA . THR A 1 110 ? -1.551 -34.812 -15.289 1 96.12 110 THR A CA 1
ATOM 760 C C . THR A 1 110 ? -2.967 -34.312 -15.016 1 96.12 110 THR A C 1
ATOM 762 O O . THR A 1 110 ? -3.766 -35 -14.391 1 96.12 110 THR A O 1
ATOM 765 N N . LEU A 1 111 ? -3.219 -33.156 -15.359 1 96.56 111 LEU A N 1
ATOM 766 C CA . LEU A 1 111 ? -4.551 -32.562 -15.445 1 96.56 111 LEU A CA 1
ATOM 767 C C . LEU A 1 111 ? -4.793 -31.969 -16.828 1 96.56 111 LEU A C 1
ATOM 769 O O . LEU A 1 111 ? -4.074 -31.062 -17.25 1 96.56 111 LEU A O 1
ATOM 773 N N . GLY A 1 112 ? -5.836 -32.5 -17.516 1 97.06 112 GLY A N 1
ATOM 774 C CA . GLY A 1 112 ? -6.109 -32 -18.859 1 97.06 112 GLY A CA 1
ATOM 775 C C . GLY A 1 112 ? -4.938 -32.156 -19.812 1 97.06 112 GLY A C 1
ATOM 776 O O . GLY A 1 112 ? -4.676 -31.297 -20.641 1 97.06 112 GLY A O 1
ATOM 777 N N . GLY A 1 113 ? -4.109 -33.125 -19.562 1 97.31 113 GLY A N 1
ATOM 778 C CA . GLY A 1 113 ? -2.969 -33.406 -20.422 1 97.31 113 GLY A CA 1
ATOM 779 C C . GLY A 1 113 ? -1.729 -32.625 -20.062 1 97.31 113 GLY A C 1
ATOM 780 O O . GLY A 1 113 ? -0.688 -32.75 -20.703 1 97.31 113 GLY A O 1
ATOM 781 N N . VAL A 1 114 ? -1.84 -31.828 -19.031 1 97.81 114 VAL A N 1
ATOM 782 C CA . VAL A 1 114 ? -0.735 -30.984 -18.594 1 97.81 114 VAL A CA 1
ATOM 783 C C . VAL A 1 114 ? -0.074 -31.578 -17.359 1 97.81 114 VAL A C 1
ATOM 785 O O . VAL A 1 114 ? -0.759 -31.953 -16.406 1 97.81 114 VAL A O 1
ATOM 788 N N . PRO A 1 115 ? 1.281 -31.688 -17.359 1 96.12 115 PRO A N 1
ATOM 789 C CA . PRO A 1 115 ? 1.95 -32.188 -16.156 1 96.12 115 PRO A CA 1
ATOM 790 C C . PRO A 1 115 ? 1.646 -31.328 -14.914 1 96.12 115 PRO A C 1
ATOM 792 O O . PRO A 1 115 ? 1.67 -30.109 -14.984 1 96.12 115 PRO A O 1
ATOM 795 N N . VAL A 1 116 ? 1.283 -32.031 -13.828 1 94.25 116 VAL A N 1
ATOM 796 C CA . VAL A 1 116 ? 0.957 -31.359 -12.57 1 94.25 116 VAL A CA 1
ATOM 797 C C . VAL A 1 116 ? 1.603 -32.125 -11.406 1 94.25 116 VAL A C 1
ATOM 799 O O . VAL A 1 116 ? 1.637 -33.344 -11.391 1 94.25 116 VAL A O 1
ATOM 802 N N . VAL A 1 117 ? 2.17 -31.375 -10.469 1 92 117 VAL A N 1
ATOM 803 C CA . VAL A 1 117 ? 2.654 -31.938 -9.219 1 92 117 VAL A CA 1
ATOM 804 C C . VAL A 1 117 ? 1.658 -31.641 -8.102 1 92 117 VAL A C 1
ATOM 806 O O . VAL A 1 117 ? 1.349 -30.484 -7.824 1 92 117 VAL A O 1
ATOM 809 N N . THR A 1 118 ? 1.133 -32.688 -7.512 1 92.44 118 THR A N 1
ATOM 810 C CA . THR A 1 118 ? 0.237 -32.531 -6.371 1 92.44 118 THR A CA 1
ATOM 811 C C . THR A 1 118 ? 0.967 -32.844 -5.066 1 92.44 118 THR A C 1
ATOM 813 O O . THR A 1 118 ? 1.704 -33.812 -4.98 1 92.44 118 THR A O 1
ATOM 816 N N . ALA A 1 119 ? 0.786 -31.984 -4.113 1 92.56 119 ALA A N 1
ATOM 817 C CA . ALA A 1 119 ? 1.507 -32.156 -2.852 1 92.56 119 ALA A CA 1
ATOM 818 C C . ALA A 1 119 ? 0.569 -31.984 -1.659 1 92.56 119 ALA A C 1
ATOM 820 O O . ALA A 1 119 ? -0.341 -31.141 -1.688 1 92.56 119 ALA A O 1
ATOM 821 N N . THR A 1 120 ? 0.769 -32.844 -0.641 1 93.44 120 THR A N 1
ATOM 822 C CA . THR A 1 120 ? 0.061 -32.75 0.632 1 93.44 120 THR A CA 1
ATOM 823 C C . THR A 1 120 ? 0.922 -32.062 1.687 1 93.44 120 THR A C 1
ATOM 825 O O . THR A 1 120 ? 2.027 -32.531 1.988 1 93.44 120 THR A O 1
ATOM 828 N N . PRO A 1 121 ? 0.429 -31 2.244 1 93.81 121 PRO A N 1
ATOM 829 C CA . PRO A 1 121 ? 1.275 -30.281 3.199 1 93.81 121 PRO A CA 1
ATOM 830 C C . PRO A 1 121 ? 1.482 -31.047 4.5 1 93.81 121 PRO A C 1
ATOM 832 O O . PRO A 1 121 ? 0.647 -31.875 4.875 1 93.81 121 PRO A O 1
ATOM 835 N N . GLN A 1 122 ? 2.635 -30.734 5.109 1 90.19 122 GLN A N 1
ATOM 836 C CA . GLN A 1 122 ? 2.859 -31.266 6.445 1 90.19 122 GLN A CA 1
ATOM 837 C C . GLN A 1 122 ? 1.736 -30.875 7.398 1 90.19 122 GLN A C 1
ATOM 839 O O . GLN A 1 122 ? 1.275 -29.734 7.375 1 90.19 122 GLN A O 1
ATOM 844 N N . GLY A 1 123 ? 1.235 -31.859 8.109 1 89.81 123 GLY A N 1
ATOM 845 C CA . GLY A 1 123 ? 0.191 -31.562 9.078 1 89.81 123 GLY A CA 1
ATOM 846 C C . GLY A 1 123 ? -1.202 -31.578 8.477 1 89.81 123 GLY A C 1
ATOM 847 O O . GLY A 1 123 ? -2.18 -31.25 9.148 1 89.81 123 GLY A O 1
ATOM 848 N N . PHE A 1 124 ? -1.244 -32 7.32 1 94.31 124 PHE A N 1
ATOM 849 C CA . PHE A 1 124 ? -2.533 -32.094 6.645 1 94.31 124 PHE A CA 1
ATOM 850 C C . PHE A 1 124 ? -3.494 -32.969 7.426 1 94.31 124 PHE A C 1
ATOM 852 O O . PHE A 1 124 ? -3.119 -34.062 7.871 1 94.31 124 PHE A O 1
ATOM 859 N N . ASN A 1 125 ? -4.703 -32.469 7.586 1 94.12 125 ASN A N 1
ATOM 860 C CA . ASN A 1 125 ? -5.77 -33.219 8.242 1 94.12 125 ASN A CA 1
ATOM 861 C C . ASN A 1 125 ? -6.801 -33.719 7.23 1 94.12 125 ASN A C 1
ATOM 863 O O . ASN A 1 125 ? -7.676 -32.969 6.801 1 94.12 125 ASN A O 1
ATOM 867 N N . PRO A 1 126 ? -6.789 -34.969 7.051 1 91.94 126 PRO A N 1
ATOM 868 C CA . PRO A 1 126 ? -7.715 -35.5 6.051 1 91.94 126 PRO A CA 1
ATOM 869 C C . PRO A 1 126 ? -9.18 -35.344 6.453 1 91.94 126 PRO A C 1
ATOM 871 O O . PRO A 1 126 ? -10.07 -35.438 5.613 1 91.94 126 PRO A O 1
ATOM 874 N N . GLY A 1 127 ? -9.414 -35.094 7.617 1 91.75 127 GLY A N 1
ATOM 875 C CA . GLY A 1 127 ? -10.766 -34.875 8.102 1 91.75 127 GLY A CA 1
ATOM 876 C C . GLY A 1 127 ? -11.094 -33.438 8.32 1 91.75 127 GLY A C 1
ATOM 877 O O . GLY A 1 127 ? -12.188 -33.094 8.773 1 91.75 127 GLY A O 1
ATOM 878 N N . GLY A 1 128 ? -10.133 -32.625 7.957 1 92.75 128 GLY A N 1
ATOM 879 C CA . GLY A 1 128 ? -10.328 -31.219 8.18 1 92.75 128 GLY A CA 1
ATOM 880 C C . GLY A 1 128 ? -11.023 -30.516 7.027 1 92.75 128 GLY A C 1
ATOM 881 O O . GLY A 1 128 ? -11.32 -31.141 6.008 1 92.75 128 GLY A O 1
ATOM 882 N N . ALA A 1 129 ? -11.328 -29.281 7.148 1 91.5 129 ALA A N 1
ATOM 883 C CA . ALA A 1 129 ? -12.062 -28.484 6.164 1 91.5 129 ALA A CA 1
ATOM 884 C C . ALA A 1 129 ? -11.266 -28.344 4.871 1 91.5 129 ALA A C 1
ATOM 886 O O . ALA A 1 129 ? -11.836 -28.172 3.797 1 91.5 129 ALA A O 1
ATOM 887 N N . GLY A 1 130 ? -9.953 -28.531 5.023 1 95.25 130 GLY A N 1
ATOM 888 C CA . GLY A 1 130 ? -9.078 -28.328 3.879 1 95.25 130 GLY A CA 1
ATOM 889 C C . GLY A 1 130 ? -9.055 -29.516 2.936 1 95.25 130 GLY A C 1
ATOM 890 O O . GLY A 1 130 ? -8.508 -29.438 1.835 1 95.25 130 GLY A O 1
ATOM 891 N N . LYS A 1 131 ? -9.68 -30.609 3.273 1 94.25 131 LYS A N 1
ATOM 892 C CA . LYS A 1 131 ? -9.578 -31.844 2.514 1 94.25 131 LYS A CA 1
ATOM 893 C C . LYS A 1 131 ? -10.203 -31.688 1.128 1 94.25 131 LYS A C 1
ATOM 895 O O . LYS A 1 131 ? -9.773 -32.344 0.174 1 94.25 131 LYS A O 1
ATOM 900 N N . ASP A 1 132 ? -11.18 -30.766 1.061 1 96.19 132 ASP A N 1
ATOM 901 C CA . ASP A 1 132 ? -11.898 -30.609 -0.197 1 96.19 132 ASP A CA 1
ATOM 902 C C . ASP A 1 132 ? -11.477 -29.328 -0.914 1 96.19 132 ASP A C 1
ATOM 904 O O . ASP A 1 132 ? -12.18 -28.844 -1.805 1 96.19 132 ASP A O 1
ATOM 908 N N . ARG A 1 133 ? -10.414 -28.719 -0.458 1 98.12 133 ARG A N 1
ATOM 909 C CA . ARG A 1 133 ? -9.891 -27.5 -1.074 1 98.12 133 ARG A CA 1
ATOM 910 C C . ARG A 1 133 ? -8.539 -27.766 -1.718 1 98.12 133 ARG A C 1
ATOM 912 O O . ARG A 1 133 ? -7.824 -28.688 -1.336 1 98.12 133 ARG A O 1
ATOM 919 N N . VAL A 1 134 ? -8.172 -26.922 -2.664 1 98.19 134 VAL A N 1
ATOM 920 C CA . VAL A 1 134 ? -6.883 -27.062 -3.334 1 98.19 134 VAL A CA 1
ATOM 921 C C . VAL A 1 134 ? -6.316 -25.688 -3.658 1 98.19 134 VAL A C 1
ATOM 923 O O . VAL A 1 134 ? -7.062 -24.766 -3.986 1 98.19 134 VAL A O 1
ATOM 926 N N . LEU A 1 135 ? -5.059 -25.578 -3.467 1 98.38 135 LEU A N 1
ATOM 927 C CA . LEU A 1 135 ? -4.293 -24.406 -3.9 1 98.38 135 LEU A CA 1
ATOM 928 C C . LEU A 1 135 ? -3.574 -24.688 -5.215 1 98.38 135 LEU A C 1
ATOM 930 O O . LEU A 1 135 ? -2.717 -25.578 -5.281 1 98.38 135 LEU A O 1
ATOM 934 N N . VAL A 1 136 ? -3.936 -23.984 -6.246 1 98.62 136 VAL A N 1
ATOM 935 C CA . VAL A 1 136 ? -3.254 -24.109 -7.531 1 98.62 136 VAL A CA 1
ATOM 936 C C . VAL A 1 136 ? -2.145 -23.062 -7.625 1 98.62 136 VAL A C 1
ATOM 938 O O . VAL A 1 136 ? -2.383 -21.875 -7.398 1 98.62 136 VAL A O 1
ATOM 941 N N . TYR A 1 137 ? -1.044 -23.516 -7.949 1 97.5 137 TYR A N 1
ATOM 942 C CA . TYR A 1 137 ? 0.113 -22.625 -8.047 1 97.5 137 TYR A CA 1
ATOM 943 C C . TYR A 1 137 ? 0.597 -22.516 -9.484 1 97.5 137 TYR A C 1
ATOM 945 O O . TYR A 1 137 ? 0.794 -23.531 -10.164 1 97.5 137 TYR A O 1
ATOM 953 N N . LEU A 1 138 ? 0.712 -21.312 -9.961 1 97.94 138 LEU A N 1
ATOM 954 C CA . LEU A 1 138 ? 1.357 -20.984 -11.227 1 97.94 138 LEU A CA 1
ATOM 955 C C . LEU A 1 138 ? 2.689 -20.281 -10.992 1 97.94 138 LEU A C 1
ATOM 957 O O . LEU A 1 138 ? 2.721 -19.141 -10.508 1 97.94 138 LEU A O 1
ATOM 961 N N . HIS A 1 139 ? 3.73 -20.906 -11.383 1 94.38 139 HIS A N 1
ATOM 962 C CA . HIS A 1 139 ? 5.066 -20.469 -10.984 1 94.38 139 HIS A CA 1
ATOM 963 C C . HIS A 1 139 ? 5.57 -19.344 -11.883 1 94.38 139 HIS A C 1
ATOM 965 O O . HIS A 1 139 ? 5.172 -19.25 -13.047 1 94.38 139 HIS A O 1
ATOM 971 N N . GLY A 1 140 ? 6.5 -18.594 -11.312 1 93.94 140 GLY A N 1
ATOM 972 C CA . GLY A 1 140 ? 7.215 -17.578 -12.07 1 93.94 140 GLY A CA 1
ATOM 973 C C . GLY A 1 140 ? 8.344 -18.156 -12.914 1 93.94 140 GLY A C 1
ATOM 974 O O . GLY A 1 140 ? 8.438 -19.375 -13.086 1 93.94 140 GLY A O 1
ATOM 975 N N . GLY A 1 141 ? 9.117 -17.172 -13.5 1 90.94 141 GLY A N 1
ATOM 976 C CA . GLY A 1 141 ? 10.227 -17.562 -14.352 1 90.94 141 GLY A CA 1
ATOM 977 C C . GLY A 1 141 ? 10.211 -16.875 -15.703 1 90.94 141 GLY A C 1
ATOM 978 O O . GLY A 1 141 ? 10.734 -17.391 -16.688 1 90.94 141 GLY A O 1
ATOM 979 N N . ALA A 1 142 ? 9.547 -15.836 -15.758 1 92.94 142 ALA A N 1
ATOM 980 C CA . ALA A 1 142 ? 9.5 -14.961 -16.922 1 92.94 142 ALA A CA 1
ATOM 981 C C . ALA A 1 142 ? 9.008 -15.711 -18.156 1 92.94 142 ALA A C 1
ATOM 983 O O . ALA A 1 142 ? 9.461 -15.445 -19.281 1 92.94 142 ALA A O 1
ATOM 984 N N . TYR A 1 143 ? 8.281 -16.75 -17.953 1 94.5 143 TYR A N 1
ATOM 985 C CA . TYR A 1 143 ? 7.645 -17.578 -18.984 1 94.5 143 TYR A CA 1
ATOM 986 C C . TYR A 1 143 ? 8.68 -18.406 -19.719 1 94.5 143 TYR A C 1
ATOM 988 O O . TYR A 1 143 ? 8.336 -19.141 -20.656 1 94.5 143 TYR A O 1
ATOM 996 N N . VAL A 1 144 ? 9.992 -18.344 -19.312 1 91.25 144 VAL A N 1
ATOM 997 C CA . VAL A 1 144 ? 11.008 -19.031 -20.094 1 91.25 144 VAL A CA 1
ATOM 998 C C . VAL A 1 144 ? 11.719 -20.078 -19.234 1 91.25 144 VAL A C 1
ATOM 1000 O O . VAL A 1 144 ? 12.367 -20.984 -19.75 1 91.25 144 VAL A O 1
ATOM 1003 N N . VAL A 1 145 ? 11.586 -19.891 -17.922 1 86.75 145 VAL A N 1
ATOM 1004 C CA . VAL A 1 145 ? 12.18 -20.875 -17.016 1 86.75 145 VAL A CA 1
ATOM 1005 C C . VAL A 1 145 ? 11.219 -21.156 -15.867 1 86.75 145 VAL A C 1
ATOM 1007 O O . VAL A 1 145 ? 10.18 -20.516 -15.742 1 86.75 145 VAL A O 1
ATOM 1010 N N . GLY A 1 146 ? 11.531 -22.203 -15.062 1 85.44 146 GLY A N 1
ATOM 1011 C CA . GLY A 1 146 ? 10.766 -22.547 -13.883 1 85.44 146 GLY A CA 1
ATOM 1012 C C . GLY A 1 146 ? 10.102 -23.906 -13.977 1 85.44 146 GLY A C 1
ATOM 1013 O O . GLY A 1 146 ? 9.992 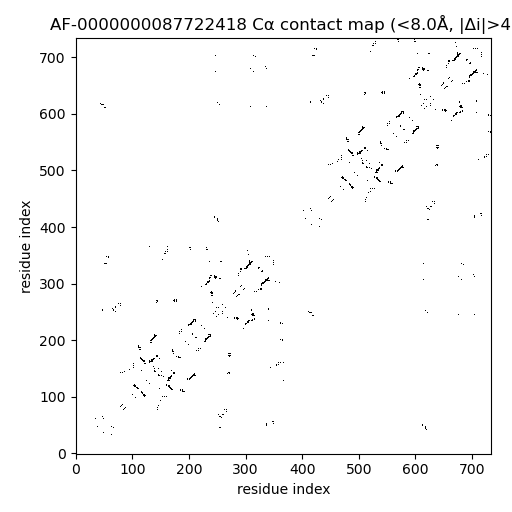-24.484 -15.07 1 85.44 146 GLY A O 1
ATOM 1014 N N . SER A 1 147 ? 9.883 -24.406 -12.828 1 84.88 147 SER A N 1
ATOM 1015 C CA . SER A 1 147 ? 9.195 -25.688 -12.664 1 84.88 147 SER A CA 1
ATOM 1016 C C . SER A 1 147 ? 8.602 -25.812 -11.266 1 84.88 147 SER A C 1
ATOM 1018 O O . SER A 1 147 ? 8.992 -25.094 -10.344 1 84.88 147 SER A O 1
ATOM 1020 N N . CYS A 1 148 ? 7.66 -26.75 -11.133 1 82.75 148 CYS A N 1
ATOM 1021 C CA . CYS A 1 148 ? 7.059 -27.031 -9.836 1 82.75 148 CYS A CA 1
ATOM 1022 C C . CYS A 1 148 ? 8.102 -27.547 -8.852 1 82.75 148 CYS A C 1
ATOM 1024 O O . CYS A 1 148 ? 8.016 -27.297 -7.648 1 82.75 148 CYS A O 1
ATOM 1026 N N . SER A 1 149 ? 9.062 -28.125 -9.312 1 72.25 149 SER A N 1
ATOM 1027 C CA . SER A 1 149 ? 10.07 -28.734 -8.445 1 72.25 149 SER A CA 1
ATOM 1028 C C . SER A 1 149 ? 11.055 -27.688 -7.93 1 72.25 149 SER A C 1
ATOM 1030 O O . SER A 1 149 ? 11.727 -27.891 -6.918 1 72.25 149 SER A O 1
ATOM 1032 N N . LEU A 1 150 ? 11.078 -26.562 -8.594 1 68.38 150 LEU A N 1
ATOM 1033 C CA . LEU A 1 150 ? 12.031 -25.531 -8.219 1 68.38 150 LEU A CA 1
ATOM 1034 C C . LEU A 1 150 ? 11.406 -24.531 -7.25 1 68.38 150 LEU A C 1
ATOM 1036 O O . LEU A 1 150 ? 12.109 -23.859 -6.504 1 68.38 150 LEU A O 1
ATOM 1040 N N . MET A 1 151 ? 10.188 -24.562 -7.258 1 75.62 151 MET A N 1
ATOM 1041 C CA . MET A 1 151 ? 9.555 -23.438 -6.562 1 75.62 151 MET A CA 1
ATOM 1042 C C . MET A 1 151 ? 8.586 -23.938 -5.5 1 75.62 151 MET A C 1
ATOM 1044 O O . MET A 1 151 ? 7.438 -23.484 -5.441 1 75.62 151 MET A O 1
ATOM 1048 N N . TRP A 1 152 ? 9.125 -24.688 -4.508 1 73.31 152 TRP A N 1
ATOM 1049 C CA . TRP A 1 152 ? 8.242 -25.344 -3.543 1 73.31 152 TRP A CA 1
ATOM 1050 C C . TRP A 1 152 ? 8.023 -24.453 -2.324 1 73.31 152 TRP A C 1
ATOM 1052 O O . TRP A 1 152 ? 6.992 -24.531 -1.66 1 73.31 152 TRP A O 1
ATOM 1062 N N . ALA A 1 153 ? 8.945 -23.672 -2.043 1 73 153 ALA A N 1
ATOM 1063 C CA . ALA A 1 153 ? 9 -23.031 -0.731 1 73 153 ALA A CA 1
ATOM 1064 C C . ALA A 1 153 ? 7.809 -22.094 -0.53 1 73 153 ALA A C 1
ATOM 1066 O O . ALA A 1 153 ? 7.109 -22.172 0.483 1 73 153 ALA A O 1
ATOM 1067 N N . MET A 1 154 ? 7.578 -21.297 -1.567 1 82.12 154 MET A N 1
ATOM 1068 C CA . MET A 1 154 ? 6.574 -20.25 -1.393 1 82.12 154 MET A CA 1
ATOM 1069 C C . MET A 1 154 ? 5.168 -20.844 -1.377 1 82.12 154 MET A C 1
ATOM 1071 O O . MET A 1 154 ? 4.445 -20.703 -0.389 1 82.12 154 MET A O 1
ATOM 1075 N N . PRO A 1 155 ? 4.816 -21.562 -2.311 1 84.19 155 PRO A N 1
ATOM 1076 C CA . PRO A 1 155 ? 3.463 -22.109 -2.256 1 84.19 155 PRO A CA 1
ATOM 1077 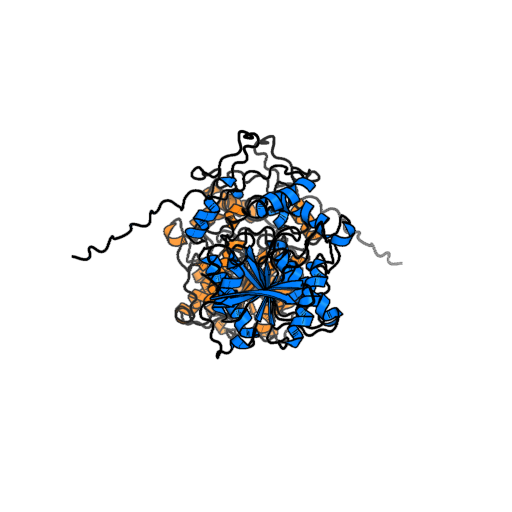C C . PRO A 1 155 ? 3.299 -23.172 -1.158 1 84.19 155 PRO A C 1
ATOM 1079 O O . PRO A 1 155 ? 2.217 -23.297 -0.577 1 84.19 155 PRO A O 1
ATOM 1082 N N . GLY A 1 156 ? 4.359 -23.906 -0.872 1 88.06 156 GLY A N 1
ATOM 1083 C CA . GLY A 1 156 ? 4.305 -24.875 0.207 1 88.06 156 GLY A CA 1
ATOM 1084 C C . GLY A 1 156 ? 4.004 -24.25 1.558 1 88.06 156 GLY A C 1
ATOM 1085 O O . GLY A 1 156 ? 3.236 -24.812 2.346 1 88.06 156 GLY A O 1
ATOM 1086 N N . THR A 1 157 ? 4.602 -23.125 1.812 1 91.69 157 THR A N 1
ATOM 1087 C CA . THR A 1 157 ? 4.336 -22.406 3.047 1 91.69 157 THR A CA 1
ATOM 1088 C C . THR A 1 157 ? 2.859 -22.016 3.141 1 91.69 157 THR A C 1
ATOM 1090 O O . THR A 1 157 ? 2.23 -22.203 4.184 1 91.69 157 THR A O 1
ATOM 1093 N N . VAL A 1 158 ? 2.268 -21.562 2.07 1 96.44 158 VAL A N 1
ATOM 1094 C CA . VAL A 1 158 ? 0.878 -21.109 2.057 1 96.44 158 VAL A CA 1
ATOM 1095 C C . VAL A 1 158 ? -0.05 -22.328 2.18 1 96.44 158 VAL A C 1
ATOM 1097 O O . VAL A 1 158 ? -1.028 -22.281 2.93 1 96.44 158 VAL A O 1
ATOM 1100 N N . ALA A 1 159 ? 0.294 -23.391 1.494 1 96.06 159 ALA A N 1
ATOM 1101 C CA . ALA A 1 159 ? -0.505 -24.609 1.573 1 96.06 159 ALA A CA 1
ATOM 1102 C C . ALA A 1 159 ? -0.536 -25.156 2.998 1 96.06 159 ALA A C 1
ATOM 1104 O O . ALA A 1 159 ? -1.585 -25.578 3.48 1 96.06 159 ALA A O 1
ATOM 1105 N N . LYS A 1 160 ? 0.619 -25.141 3.641 1 94.56 160 LYS A N 1
ATOM 1106 C CA . LYS A 1 160 ? 0.728 -25.609 5.02 1 94.56 160 LYS A CA 1
ATOM 1107 C C . LYS A 1 160 ? -0.113 -24.75 5.957 1 94.56 160 LYS A C 1
ATOM 1109 O O . LYS A 1 160 ? -0.85 -25.266 6.797 1 94.56 160 LYS A O 1
ATOM 1114 N N . LEU A 1 161 ? -0.062 -23.484 5.781 1 95.38 161 LEU A N 1
ATOM 1115 C CA . LEU A 1 161 ? -0.81 -22.547 6.625 1 95.38 161 LEU A CA 1
ATOM 1116 C C . LEU A 1 161 ? -2.311 -22.719 6.422 1 95.38 161 LEU A C 1
ATOM 1118 O O . LEU A 1 161 ? -3.09 -22.594 7.367 1 95.38 161 LEU A O 1
ATOM 1122 N N . LEU A 1 162 ? -2.68 -23.078 5.215 1 96.62 162 LEU A N 1
ATOM 1123 C CA . LEU A 1 162 ? -4.086 -23.234 4.871 1 96.62 162 LEU A CA 1
ATOM 1124 C C . LEU A 1 162 ? -4.586 -24.625 5.266 1 96.62 162 LEU A C 1
ATOM 1126 O O . LEU A 1 162 ? -5.785 -24.828 5.48 1 96.62 162 LEU A O 1
ATOM 1130 N N . GLY A 1 163 ? -3.684 -25.562 5.289 1 96.19 163 GLY A N 1
ATOM 1131 C CA . GLY A 1 163 ? -4.074 -26.953 5.457 1 96.19 163 GLY A CA 1
ATOM 1132 C C . GLY A 1 163 ? -4.777 -27.531 4.238 1 96.19 163 GLY A C 1
ATOM 1133 O O . GLY A 1 163 ? -5.777 -28.25 4.371 1 96.19 163 GLY A O 1
ATOM 1134 N N . VAL A 1 164 ? -4.277 -27.188 3.074 1 97.62 164 VAL A N 1
ATOM 1135 C CA . VAL A 1 164 ? -4.879 -27.688 1.839 1 97.62 164 VAL A CA 1
ATOM 1136 C C . VAL A 1 164 ? -3.805 -28.297 0.945 1 97.62 164 VAL A C 1
ATOM 1138 O O . VAL A 1 164 ? -2.625 -27.953 1.06 1 97.62 164 VAL A O 1
ATOM 1141 N N . ARG A 1 165 ? -4.207 -29.125 0.072 1 95.44 165 ARG A N 1
ATOM 1142 C CA . ARG A 1 165 ? -3.279 -29.672 -0.915 1 95.44 165 ARG A CA 1
ATOM 1143 C C . ARG A 1 165 ? -2.939 -28.625 -1.976 1 95.44 165 ARG A C 1
ATOM 1145 O O . ARG A 1 165 ? -3.689 -27.672 -2.176 1 95.44 165 ARG A O 1
ATOM 1152 N N . GLU A 1 166 ? -1.827 -28.844 -2.57 1 95.81 166 GLU A N 1
ATOM 1153 C CA . GLU A 1 166 ? -1.348 -27.969 -3.633 1 95.81 166 GLU A CA 1
ATOM 1154 C C . GLU A 1 166 ? -1.29 -28.703 -4.973 1 95.81 166 GLU A C 1
ATOM 1156 O O . GLU A 1 166 ? -0.928 -29.875 -5.027 1 95.81 166 GLU A O 1
ATOM 1161 N N . ALA A 1 167 ? -1.693 -28.062 -5.984 1 96.06 167 ALA A N 1
ATOM 1162 C CA . ALA A 1 167 ? -1.479 -28.484 -7.363 1 96.06 167 ALA A CA 1
ATOM 1163 C C . ALA A 1 167 ? -0.625 -27.469 -8.125 1 96.06 167 ALA A C 1
ATOM 1165 O O . ALA A 1 167 ? -1.071 -26.359 -8.406 1 96.06 167 ALA A O 1
ATOM 1166 N N . CYS A 1 168 ? 0.572 -27.812 -8.414 1 95.06 168 CYS A N 1
ATOM 1167 C CA . CYS A 1 168 ? 1.477 -26.984 -9.203 1 95.06 168 CYS A CA 1
ATOM 1168 C C . CYS A 1 168 ? 1.445 -27.391 -10.672 1 95.06 168 CYS A C 1
ATOM 1170 O O . CYS A 1 168 ? 1.74 -28.547 -11.016 1 95.06 168 CYS A O 1
ATOM 1172 N N . ILE A 1 169 ? 1.124 -26.469 -11.547 1 96.5 169 ILE A N 1
ATOM 1173 C CA . ILE A 1 169 ? 0.988 -26.766 -12.969 1 96.5 169 ILE A CA 1
ATOM 1174 C C . ILE A 1 169 ? 2.303 -26.469 -13.688 1 96.5 169 ILE A C 1
ATOM 1176 O O . ILE A 1 169 ? 2.809 -25.344 -13.625 1 96.5 169 ILE A O 1
ATOM 1180 N N . ASP A 1 170 ? 2.818 -27.438 -14.305 1 94.5 170 ASP A N 1
ATOM 1181 C CA . ASP A 1 170 ? 4.035 -27.281 -15.102 1 94.5 170 ASP A CA 1
ATOM 1182 C C . ASP A 1 170 ? 3.703 -26.922 -16.547 1 94.5 170 ASP A C 1
ATOM 1184 O O . ASP A 1 170 ? 3.93 -27.734 -17.453 1 94.5 170 ASP A O 1
ATOM 1188 N N . TYR A 1 171 ? 3.305 -25.734 -16.75 1 97.44 171 TYR A N 1
ATOM 1189 C CA . TYR A 1 171 ? 2.842 -25.281 -18.062 1 97.44 171 TYR A CA 1
ATOM 1190 C C . TYR A 1 171 ? 4.004 -25.156 -19.031 1 97.44 171 TYR A C 1
ATOM 1192 O O . TYR A 1 171 ? 5.16 -25.062 -18.625 1 97.44 171 TYR A O 1
ATOM 1200 N N . ARG A 1 172 ? 3.744 -25.203 -20.359 1 97.44 172 ARG A N 1
ATOM 1201 C CA . ARG A 1 172 ? 4.766 -25.109 -21.406 1 97.44 172 ARG A CA 1
ATOM 1202 C C . ARG A 1 172 ? 5.41 -23.734 -21.406 1 97.44 172 ARG A C 1
ATOM 1204 O O . ARG A 1 172 ? 4.738 -22.719 -21.156 1 97.44 172 ARG A O 1
ATOM 1211 N N . LEU A 1 173 ? 6.688 -23.672 -21.734 1 95.19 173 LEU A N 1
ATOM 1212 C CA . LEU A 1 173 ? 7.461 -22.438 -21.625 1 95.19 173 LEU A CA 1
ATOM 1213 C C . LEU A 1 173 ? 7.945 -21.984 -23 1 95.19 173 LEU A C 1
ATOM 1215 O O . LEU A 1 173 ? 8.125 -22.812 -23.906 1 95.19 173 LEU A O 1
ATOM 1219 N N . ALA A 1 174 ? 8.047 -20.766 -23.125 1 95.06 174 ALA A N 1
ATOM 1220 C CA . ALA A 1 174 ? 8.734 -20.172 -24.266 1 95.06 174 ALA A CA 1
ATOM 1221 C C . ALA A 1 174 ? 10.25 -20.297 -24.125 1 95.06 174 ALA A C 1
ATOM 1223 O O . ALA A 1 174 ? 10.758 -20.469 -23.016 1 95.06 174 ALA A O 1
ATOM 1224 N N . PRO A 1 175 ? 11.062 -20.281 -25.188 1 93.38 175 PRO A N 1
ATOM 1225 C CA . PRO A 1 175 ? 10.594 -19.969 -26.547 1 93.38 175 PRO A CA 1
ATOM 1226 C C . PRO A 1 175 ? 10.07 -21.203 -27.281 1 93.38 175 PRO A C 1
ATOM 1228 O O . PRO A 1 175 ? 9.469 -21.078 -28.359 1 93.38 175 PRO A O 1
ATOM 1231 N N . GLU A 1 176 ? 10.266 -22.391 -26.766 1 95.38 176 GLU A N 1
ATOM 1232 C CA . GLU A 1 176 ? 9.82 -23.609 -27.438 1 95.38 176 GLU A CA 1
ATOM 1233 C C . GLU A 1 176 ? 8.312 -23.594 -27.672 1 95.38 176 GLU A C 1
ATOM 1235 O O . GLU A 1 176 ? 7.832 -24.109 -28.672 1 95.38 176 GLU A O 1
ATOM 1240 N N . HIS A 1 177 ? 7.617 -23.047 -26.75 1 97.69 177 HIS A N 1
ATOM 1241 C CA . HIS A 1 177 ? 6.164 -22.953 -26.812 1 97.69 177 HIS A CA 1
ATOM 1242 C C . HIS A 1 177 ? 5.691 -21.547 -26.453 1 97.69 177 HIS A C 1
ATOM 1244 O O . HIS A 1 177 ? 5.246 -21.297 -25.328 1 97.69 177 HIS A O 1
ATOM 1250 N N . PRO A 1 178 ? 5.68 -20.672 -27.344 1 97.94 178 PRO A N 1
ATOM 1251 C CA . PRO A 1 178 ? 5.262 -19.297 -27.062 1 97.94 178 PRO A CA 1
ATOM 1252 C C . PRO A 1 178 ? 3.768 -19.172 -26.766 1 97.94 178 PRO A C 1
ATOM 1254 O O . PRO A 1 178 ? 3.027 -20.156 -26.922 1 97.94 178 PRO A O 1
ATOM 1257 N N . PHE A 1 179 ? 3.377 -18.016 -26.328 1 98.44 179 PHE A N 1
ATOM 1258 C CA . PHE A 1 179 ? 1.97 -17.688 -26.141 1 98.44 179 PHE A CA 1
ATOM 1259 C C . PHE A 1 179 ? 1.162 -18.047 -27.391 1 98.44 179 PHE A C 1
ATOM 1261 O O . PHE A 1 179 ? 1.605 -17.812 -28.516 1 98.44 179 PHE A O 1
ATOM 1268 N N . PRO A 1 180 ? 0.052 -18.719 -27.109 1 98.69 180 PRO A N 1
ATOM 1269 C CA . PRO A 1 180 ? -0.66 -18.844 -25.828 1 98.69 180 PRO A CA 1
ATOM 1270 C C . PRO A 1 180 ? -0.507 -20.234 -25.219 1 98.69 180 PRO A C 1
ATOM 1272 O O . PRO A 1 180 ? -1.381 -20.688 -24.469 1 98.69 180 PRO A O 1
ATOM 1275 N N . ALA A 1 181 ? 0.604 -20.984 -25.484 1 98.69 181 ALA A N 1
ATOM 1276 C CA . ALA A 1 181 ? 0.741 -22.391 -25.094 1 98.69 181 ALA A CA 1
ATOM 1277 C C . ALA A 1 181 ? 0.597 -22.547 -23.578 1 98.69 181 ALA A C 1
ATOM 1279 O O . ALA A 1 181 ? -0.143 -23.406 -23.109 1 98.69 181 ALA A O 1
ATOM 1280 N N . GLY A 1 182 ? 1.312 -21.75 -22.828 1 98.56 182 GLY A N 1
ATOM 1281 C CA . GLY A 1 182 ? 1.228 -21.828 -21.391 1 98.56 182 GLY A CA 1
ATOM 1282 C C . GLY A 1 182 ? -0.163 -21.531 -20.859 1 98.56 182 GLY A C 1
ATOM 1283 O O . GLY A 1 182 ? -0.648 -22.234 -19.953 1 98.56 182 GLY A O 1
ATOM 1284 N N . LEU A 1 183 ? -0.825 -20.5 -21.375 1 98.88 183 LEU A N 1
ATOM 1285 C CA . LEU A 1 183 ? -2.182 -20.156 -20.969 1 98.88 183 LEU A CA 1
ATOM 1286 C C . LEU A 1 183 ? -3.15 -21.297 -21.297 1 98.88 183 LEU A C 1
ATOM 1288 O O . LEU A 1 183 ? -4.012 -21.625 -20.484 1 98.88 183 LEU A O 1
ATOM 1292 N N . ASP A 1 184 ? -2.99 -21.891 -22.5 1 98.81 184 ASP A N 1
ATOM 1293 C CA . ASP A 1 184 ? -3.834 -23.016 -22.875 1 98.81 184 ASP A CA 1
ATOM 1294 C C . ASP A 1 184 ? -3.689 -24.172 -21.891 1 98.81 184 ASP A C 1
ATOM 1296 O O . ASP A 1 184 ? -4.676 -24.828 -21.547 1 98.81 184 ASP A O 1
ATOM 1300 N N . ASP A 1 185 ? -2.465 -24.391 -21.484 1 98.81 185 ASP A N 1
ATOM 1301 C CA . ASP A 1 185 ? -2.199 -25.469 -20.531 1 98.81 185 ASP A CA 1
ATOM 1302 C C . ASP A 1 185 ? -2.92 -25.219 -19.219 1 98.81 185 ASP A C 1
ATOM 1304 O O . ASP A 1 185 ? -3.572 -26.125 -18.688 1 98.81 185 ASP A O 1
ATOM 1308 N N . VAL A 1 186 ? -2.863 -24.016 -18.672 1 98.75 186 VAL A N 1
ATOM 1309 C CA . VAL A 1 186 ? -3.42 -23.781 -17.344 1 98.75 186 VAL A CA 1
ATOM 1310 C C . VAL A 1 186 ? -4.945 -23.766 -17.422 1 98.75 186 VAL A C 1
ATOM 1312 O O . VAL A 1 186 ? -5.625 -24.125 -16.453 1 98.75 186 VAL A O 1
ATOM 1315 N N . VAL A 1 187 ? -5.496 -23.344 -18.547 1 98.88 187 VAL A N 1
ATOM 1316 C CA . VAL A 1 187 ? -6.941 -23.422 -18.734 1 98.88 187 VAL A CA 1
ATOM 1317 C C . VAL A 1 187 ? -7.383 -24.875 -18.766 1 98.88 187 VAL A C 1
ATOM 1319 O O . VAL A 1 187 ? -8.375 -25.25 -18.141 1 98.88 187 VAL A O 1
ATOM 1322 N N . SER A 1 188 ? -6.629 -25.688 -19.516 1 98.75 188 SER A N 1
ATOM 1323 C CA . SER A 1 188 ? -6.941 -27.109 -19.609 1 98.75 188 SER A CA 1
ATOM 1324 C C . SER A 1 188 ? -6.875 -27.797 -18.25 1 98.75 188 SER A C 1
ATOM 1326 O O . SER A 1 188 ? -7.762 -28.578 -17.891 1 98.75 188 SER A O 1
ATOM 1328 N N . ALA A 1 189 ? -5.84 -27.5 -17.516 1 98.69 189 ALA A N 1
ATOM 1329 C CA . ALA A 1 189 ? -5.684 -28.078 -16.188 1 98.69 189 ALA A CA 1
ATOM 1330 C C . ALA A 1 189 ? -6.82 -27.641 -15.258 1 98.69 189 ALA A C 1
ATOM 1332 O O . ALA A 1 189 ? -7.352 -28.438 -14.492 1 98.69 189 ALA A O 1
ATOM 1333 N N . TYR A 1 190 ? -7.191 -26.375 -15.297 1 98.81 190 TYR A N 1
ATOM 1334 C CA . TYR A 1 190 ? -8.266 -25.844 -14.461 1 98.81 190 TYR A CA 1
ATOM 1335 C C . TYR A 1 190 ? -9.586 -26.531 -14.781 1 98.81 190 TYR A C 1
ATOM 1337 O O . TYR A 1 190 ? -10.336 -26.906 -13.875 1 98.81 190 TYR A O 1
ATOM 1345 N N . ARG A 1 191 ? -9.867 -26.672 -16.062 1 98.5 191 ARG A N 1
ATOM 1346 C CA . ARG A 1 191 ? -11.086 -27.359 -16.5 1 98.5 191 ARG A CA 1
ATOM 1347 C C . ARG A 1 191 ? -11.164 -28.766 -15.922 1 98.5 191 ARG A C 1
ATOM 1349 O O . ARG A 1 191 ? -12.234 -29.203 -15.484 1 98.5 191 ARG A O 1
ATOM 1356 N N . GLU A 1 192 ? -10.055 -29.469 -16 1 98.56 192 GLU A N 1
ATOM 1357 C CA . GLU A 1 192 ? -10.008 -30.812 -15.453 1 98.56 192 GLU A CA 1
ATOM 1358 C C . GLU A 1 192 ? -10.211 -30.797 -13.945 1 98.56 192 GLU A C 1
ATOM 1360 O O . GLU A 1 192 ? -10.891 -31.672 -13.398 1 98.56 192 GLU A O 1
ATOM 1365 N N . LEU A 1 193 ? -9.656 -29.859 -13.258 1 98.06 193 LEU A N 1
ATOM 1366 C CA . LEU A 1 193 ? -9.75 -29.734 -11.805 1 98.06 193 LEU A CA 1
ATOM 1367 C C . LEU A 1 193 ? -11.203 -29.531 -11.375 1 98.06 193 LEU A C 1
ATOM 1369 O O . LEU A 1 193 ? -11.594 -29.984 -10.297 1 98.06 193 LEU A O 1
ATOM 1373 N N . LEU A 1 194 ? -11.984 -28.844 -12.203 1 98.31 194 LEU A N 1
ATOM 1374 C CA . LEU A 1 194 ? -13.375 -28.562 -11.906 1 98.31 194 LEU A CA 1
ATOM 1375 C C . LEU A 1 194 ? -14.195 -29.844 -11.805 1 98.31 194 LEU A C 1
ATOM 1377 O O . LEU A 1 194 ? -15.289 -29.844 -11.242 1 98.31 194 LEU A O 1
ATOM 1381 N N . LYS A 1 195 ? -13.695 -30.953 -12.344 1 97.75 195 LYS A N 1
ATOM 1382 C CA . LYS A 1 195 ? -14.383 -32.25 -12.234 1 97.75 195 LYS A CA 1
ATOM 1383 C C . LYS A 1 195 ? -14.25 -32.812 -10.836 1 97.75 195 LYS A C 1
ATOM 1385 O O . LYS A 1 195 ? -15.062 -33.656 -10.414 1 97.75 195 LYS A O 1
ATOM 1390 N N . THR A 1 196 ? -13.266 -32.375 -10.195 1 96.69 196 THR A N 1
ATOM 1391 C CA . THR A 1 196 ? -12.969 -32.906 -8.875 1 96.69 196 THR A CA 1
ATOM 1392 C C . THR A 1 196 ? -13.359 -31.906 -7.789 1 96.69 196 THR A C 1
ATOM 1394 O O . THR A 1 196 ? -13.844 -32.312 -6.727 1 96.69 196 THR A O 1
ATOM 1397 N N . TYR A 1 197 ? -13.117 -30.656 -8.031 1 97.69 197 TYR A N 1
ATOM 1398 C CA . TYR A 1 197 ? -13.359 -29.609 -7.055 1 97.69 197 TYR A CA 1
ATOM 1399 C C . TYR A 1 197 ? -14.383 -28.594 -7.578 1 97.69 197 TYR A C 1
ATOM 1401 O O . TYR A 1 197 ? -14.234 -28.078 -8.68 1 97.69 197 TYR A O 1
ATOM 1409 N N . PRO A 1 198 ? -15.414 -28.297 -6.711 1 98.25 198 PRO A N 1
ATOM 1410 C CA . PRO A 1 198 ? -16.156 -27.094 -7.051 1 98.25 198 PRO A CA 1
ATOM 1411 C C . PRO A 1 198 ? -15.266 -25.859 -7.129 1 98.25 198 PRO A C 1
ATOM 1413 O O . PRO A 1 198 ? -14.312 -25.719 -6.352 1 98.25 198 PRO A O 1
ATOM 1416 N N . ALA A 1 199 ? -15.57 -24.938 -7.988 1 98.69 199 ALA A N 1
ATOM 1417 C CA . ALA A 1 199 ? -14.742 -23.75 -8.242 1 98.69 199 ALA A CA 1
ATOM 1418 C C . ALA A 1 199 ? -14.484 -22.984 -6.949 1 98.69 199 ALA A C 1
ATOM 1420 O O . ALA A 1 199 ? -13.391 -22.469 -6.742 1 98.69 199 ALA A O 1
ATOM 1421 N N . LYS A 1 200 ? -15.492 -22.891 -6.07 1 98.38 200 LYS A N 1
ATOM 1422 C CA . LYS A 1 200 ? -15.383 -22.141 -4.824 1 98.38 200 LYS A CA 1
ATOM 1423 C C . LYS A 1 200 ? -14.375 -22.781 -3.877 1 98.38 200 LYS A C 1
ATOM 1425 O O . LYS A 1 200 ? -13.984 -22.188 -2.875 1 98.38 200 LYS A O 1
ATOM 1430 N N . ASN A 1 201 ? -13.906 -24.031 -4.223 1 98.69 201 ASN A N 1
ATOM 1431 C CA . ASN A 1 201 ? -12.93 -24.75 -3.414 1 98.69 201 ASN A CA 1
ATOM 1432 C C . ASN A 1 201 ? -11.531 -24.656 -4.016 1 98.69 201 ASN A C 1
ATOM 1434 O O . ASN A 1 201 ? -10.609 -25.344 -3.561 1 98.69 201 ASN A O 1
ATOM 1438 N N . ILE A 1 202 ? -11.32 -23.844 -5.023 1 98.88 202 ILE A N 1
ATOM 1439 C CA . ILE A 1 202 ? -10.039 -23.688 -5.703 1 98.88 202 ILE A CA 1
ATOM 1440 C C . ILE A 1 202 ? -9.508 -22.281 -5.469 1 98.88 202 ILE A C 1
ATOM 1442 O O . ILE A 1 202 ? -10.219 -21.297 -5.691 1 98.88 202 ILE A O 1
ATOM 1446 N N . ALA A 1 203 ? -8.344 -22.172 -4.953 1 98.88 203 ALA A N 1
ATOM 1447 C CA . ALA A 1 203 ? -7.641 -20.891 -4.871 1 98.88 203 ALA A CA 1
ATOM 1448 C C . ALA A 1 203 ? -6.391 -20.906 -5.75 1 98.88 203 ALA A C 1
ATOM 1450 O O . ALA A 1 203 ? -5.812 -21.953 -6.012 1 98.88 203 ALA A O 1
ATOM 1451 N N . LEU A 1 204 ? -6.039 -19.719 -6.199 1 98.88 204 LEU A N 1
ATOM 1452 C CA . LEU A 1 204 ? -4.863 -19.578 -7.051 1 98.88 204 LEU A CA 1
ATOM 1453 C C . LEU A 1 204 ? -3.77 -18.781 -6.348 1 98.88 204 LEU A C 1
ATOM 1455 O O . LEU A 1 204 ? -4.062 -17.812 -5.629 1 98.88 204 LEU A O 1
ATOM 1459 N N . LEU A 1 205 ? -2.576 -19.188 -6.508 1 98.62 205 LEU A N 1
ATOM 1460 C CA . LEU A 1 205 ? -1.377 -18.438 -6.148 1 98.62 205 LEU A CA 1
ATOM 1461 C C . LEU A 1 205 ? -0.41 -18.359 -7.324 1 98.62 205 LEU A C 1
ATOM 1463 O O . LEU A 1 205 ? -0.099 -19.391 -7.941 1 98.62 205 LEU A O 1
ATOM 1467 N N . GLY A 1 206 ? -0.011 -17.172 -7.742 1 98.38 206 GLY A N 1
ATOM 1468 C CA . GLY A 1 206 ? 0.966 -16.984 -8.805 1 98.38 206 GLY A CA 1
ATOM 1469 C C . GLY A 1 206 ? 1.986 -15.906 -8.492 1 98.38 206 GLY A C 1
ATOM 1470 O O . GLY A 1 206 ? 1.648 -14.875 -7.914 1 98.38 206 GLY A O 1
ATOM 1471 N N . ASP A 1 207 ? 3.262 -16.141 -8.859 1 96.81 207 ASP A N 1
ATOM 1472 C CA . ASP A 1 207 ? 4.301 -15.141 -8.633 1 96.81 207 ASP A CA 1
ATOM 1473 C C . ASP A 1 207 ? 4.934 -14.695 -9.953 1 96.81 207 ASP A C 1
ATOM 1475 O O . ASP A 1 207 ? 5.07 -15.5 -10.875 1 96.81 207 ASP A O 1
ATOM 1479 N N . SER A 1 208 ? 5.277 -13.43 -10.023 1 95.69 208 SER A N 1
ATOM 1480 C CA . SER A 1 208 ? 5.98 -12.898 -11.188 1 95.69 208 SER A CA 1
ATOM 1481 C C . SER A 1 208 ? 5.234 -13.227 -12.477 1 95.69 208 SER A C 1
ATOM 1483 O O . SER A 1 208 ? 4.051 -12.906 -12.609 1 95.69 208 SER A O 1
ATOM 1485 N N . ALA A 1 209 ? 5.891 -14.016 -13.422 1 96.62 209 ALA A N 1
ATOM 1486 C CA . ALA A 1 209 ? 5.223 -14.43 -14.656 1 96.62 209 ALA A CA 1
ATOM 1487 C C . ALA A 1 209 ? 4.016 -15.305 -14.359 1 96.62 209 ALA A C 1
ATOM 1489 O O . ALA A 1 209 ? 2.996 -15.234 -15.047 1 96.62 209 ALA A O 1
ATOM 1490 N N . GLY A 1 210 ? 4.113 -16.078 -13.289 1 97.75 210 GLY A N 1
ATOM 1491 C CA . GLY A 1 210 ? 2.98 -16.875 -12.859 1 97.75 210 GLY A CA 1
ATOM 1492 C C . GLY A 1 210 ? 1.813 -16.047 -12.359 1 97.75 210 GLY A C 1
ATOM 1493 O O . GLY A 1 210 ? 0.656 -16.453 -12.484 1 97.75 210 GLY A O 1
ATOM 1494 N N . GLY A 1 211 ? 2.121 -14.922 -11.703 1 98.69 211 GLY A N 1
ATOM 1495 C CA . GLY A 1 211 ? 1.069 -13.977 -11.352 1 98.69 211 GLY A CA 1
ATOM 1496 C C . GLY A 1 211 ? 0.374 -13.383 -12.562 1 98.69 211 GLY A C 1
ATOM 1497 O O . GLY A 1 211 ? -0.851 -13.242 -12.57 1 98.69 211 GLY A O 1
ATOM 1498 N N . GLY A 1 212 ? 1.179 -13 -13.562 1 98.75 212 GLY A N 1
ATOM 1499 C CA . GLY A 1 212 ? 0.59 -12.578 -14.82 1 98.75 212 GLY A CA 1
ATOM 1500 C C . GLY A 1 212 ? -0.275 -13.648 -15.461 1 98.75 212 GLY A C 1
ATOM 1501 O O . GLY A 1 212 ? -1.366 -13.359 -15.961 1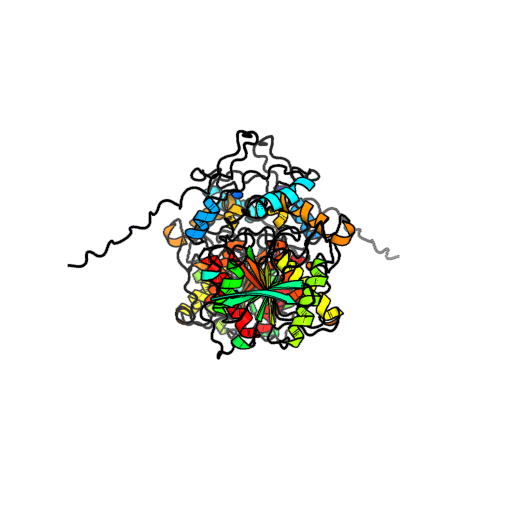 98.75 212 GLY A O 1
ATOM 1502 N N . LEU A 1 213 ? 0.217 -14.852 -15.422 1 98.81 213 LEU A N 1
ATOM 1503 C CA . LEU A 1 213 ? -0.504 -15.984 -16 1 98.81 213 LEU A CA 1
ATOM 1504 C C . LEU A 1 213 ? -1.809 -16.234 -15.25 1 98.81 213 LEU A C 1
ATOM 1506 O O . LEU A 1 213 ? -2.812 -16.625 -15.859 1 98.81 213 LEU A O 1
ATOM 1510 N N . THR A 1 214 ? -1.798 -16.047 -13.938 1 98.94 214 THR A N 1
ATOM 1511 C CA . THR A 1 214 ? -3 -16.188 -13.125 1 98.94 214 THR A CA 1
ATOM 1512 C C . THR A 1 214 ? -4.07 -15.188 -13.578 1 98.94 214 THR A C 1
ATOM 1514 O O . THR A 1 214 ? -5.238 -15.555 -13.727 1 98.94 214 THR A O 1
ATOM 1517 N N . LEU A 1 215 ? -3.686 -13.945 -13.805 1 98.94 215 LEU A N 1
ATOM 1518 C CA . LEU A 1 215 ? -4.617 -12.938 -14.281 1 98.94 215 LEU A CA 1
ATOM 1519 C C . LEU A 1 215 ? -5.164 -13.305 -15.656 1 98.94 215 LEU A C 1
ATOM 1521 O O . LEU A 1 215 ? -6.363 -13.18 -15.906 1 98.94 215 LEU A O 1
ATOM 1525 N N . ALA A 1 216 ? -4.281 -13.742 -16.547 1 98.94 216 ALA A N 1
ATOM 1526 C CA . ALA A 1 216 ? -4.707 -14.172 -17.875 1 98.94 216 ALA A CA 1
ATOM 1527 C C . ALA A 1 216 ? -5.695 -15.336 -17.797 1 98.94 216 ALA A C 1
ATOM 1529 O O . ALA A 1 216 ? -6.664 -15.398 -18.547 1 98.94 216 ALA A O 1
ATOM 1530 N N . LEU A 1 217 ? -5.441 -16.234 -16.891 1 98.94 217 LEU A N 1
ATOM 1531 C CA . LEU A 1 217 ? -6.348 -17.359 -16.688 1 98.94 217 LEU A CA 1
ATOM 1532 C C . LEU A 1 217 ? -7.734 -16.875 -16.281 1 98.94 217 LEU A C 1
ATOM 1534 O O . LEU A 1 217 ? -8.742 -17.312 -16.844 1 98.94 217 LEU A O 1
ATOM 1538 N N . LEU A 1 218 ? -7.816 -15.992 -15.305 1 98.88 218 LEU A N 1
ATOM 1539 C CA . LEU A 1 218 ? -9.102 -15.477 -14.844 1 98.88 218 LEU A CA 1
ATOM 1540 C C . LEU A 1 218 ? -9.883 -14.852 -16 1 98.88 218 LEU A C 1
ATOM 1542 O O . LEU A 1 218 ? -11.086 -15.078 -16.125 1 98.88 218 LEU A O 1
ATOM 1546 N N . LEU A 1 219 ? -9.172 -14.094 -16.828 1 98.69 219 LEU A N 1
ATOM 1547 C CA . LEU A 1 219 ? -9.805 -13.453 -17.969 1 98.69 219 LEU A CA 1
ATOM 1548 C C . LEU A 1 219 ? -10.289 -14.5 -18.969 1 98.69 219 LEU A C 1
ATOM 1550 O O . LEU A 1 219 ? -11.398 -14.383 -19.516 1 98.69 219 LEU A O 1
ATOM 1554 N N . ARG A 1 220 ? -9.469 -15.492 -19.25 1 98.5 220 ARG A N 1
ATOM 1555 C CA . ARG A 1 220 ? -9.828 -16.547 -20.188 1 98.5 220 ARG A CA 1
ATOM 1556 C C . ARG A 1 220 ? -11.016 -17.359 -19.688 1 98.5 220 ARG A C 1
ATOM 1558 O O . ARG A 1 220 ? -11.867 -17.781 -20.484 1 98.5 220 ARG A O 1
ATOM 1565 N N . LEU A 1 221 ? -11.07 -17.609 -18.375 1 98.56 221 LEU A N 1
ATOM 1566 C CA . LEU A 1 221 ? -12.195 -18.328 -17.797 1 98.56 221 LEU A CA 1
ATOM 1567 C C . LEU A 1 221 ? -13.492 -17.562 -17.984 1 98.56 221 LEU A C 1
ATOM 1569 O O . LEU A 1 221 ? -14.531 -18.141 -18.281 1 98.56 221 LEU A O 1
ATOM 1573 N N . LYS A 1 222 ? -13.445 -16.312 -17.766 1 98 222 LYS A N 1
ATOM 1574 C CA . LYS A 1 222 ? -14.617 -15.477 -18 1 98 222 LYS A CA 1
ATOM 1575 C C . LYS A 1 222 ? -15.07 -15.555 -19.469 1 98 222 LYS A C 1
ATOM 1577 O O . LYS A 1 222 ? -16.266 -15.711 -19.75 1 98 222 LYS A O 1
ATOM 1582 N N . ARG A 1 223 ? -14.156 -15.438 -20.359 1 96.44 223 ARG A N 1
ATOM 1583 C CA . ARG A 1 223 ? -14.445 -15.461 -21.781 1 96.44 223 ARG A CA 1
ATOM 1584 C C . ARG A 1 223 ? -15.078 -16.781 -22.203 1 96.44 223 ARG A C 1
ATOM 1586 O O . ARG A 1 223 ? -15.938 -16.812 -23.078 1 96.44 223 ARG A O 1
ATOM 1593 N N . GLU A 1 224 ? -14.664 -17.828 -21.531 1 97.19 224 GLU A N 1
ATOM 1594 C CA . GLU A 1 224 ? -15.125 -19.172 -21.906 1 97.19 224 GLU A CA 1
ATOM 1595 C C . GLU A 1 224 ? -16.344 -19.578 -21.078 1 97.19 224 GLU A C 1
ATOM 1597 O O . GLU A 1 224 ? -16.859 -20.688 -21.25 1 97.19 224 GLU A O 1
ATOM 1602 N N . GLY A 1 225 ? -16.734 -18.734 -20.172 1 96.94 225 GLY A N 1
ATOM 1603 C CA . GLY A 1 225 ? -17.906 -19 -19.359 1 96.94 225 GLY A CA 1
ATOM 1604 C C . GLY A 1 225 ? -17.672 -20.062 -18.297 1 96.94 225 GLY A C 1
ATOM 1605 O O . GLY A 1 225 ? -18.609 -20.734 -17.859 1 96.94 225 GLY A O 1
ATOM 1606 N N . LEU A 1 226 ? -16.438 -20.266 -17.906 1 98 226 LEU A N 1
ATOM 1607 C CA . LEU A 1 226 ? -16.109 -21.234 -16.859 1 98 226 LEU A CA 1
ATOM 1608 C C . LEU A 1 226 ? -16.203 -20.594 -15.477 1 98 226 LEU A C 1
ATOM 1610 O O . LEU A 1 226 ? -15.984 -19.391 -15.328 1 98 226 LEU A O 1
ATOM 1614 N N . PRO A 1 227 ? -16.547 -21.391 -14.5 1 98.38 227 PRO A N 1
ATOM 1615 C CA . PRO A 1 227 ? -16.625 -20.844 -13.141 1 98.38 227 PRO A CA 1
ATOM 1616 C C . PRO A 1 227 ? -15.281 -20.297 -12.648 1 98.38 227 PRO A C 1
ATOM 1618 O O . PRO A 1 227 ? -14.234 -20.891 -12.914 1 98.38 227 PRO A O 1
ATOM 1621 N N . GLN A 1 228 ? -15.352 -19.25 -11.938 1 98.75 228 GLN A N 1
ATOM 1622 C CA . GLN A 1 228 ? -14.164 -18.609 -11.383 1 98.75 228 GLN A CA 1
ATOM 1623 C C . GLN A 1 228 ? -13.727 -19.297 -10.086 1 98.75 228 GLN A C 1
ATOM 1625 O O . GLN A 1 228 ? -14.57 -19.812 -9.344 1 98.75 228 GLN A O 1
ATOM 1630 N N . PRO A 1 229 ? -12.414 -19.328 -9.766 1 98.88 229 PRO A N 1
ATOM 1631 C CA . PRO A 1 229 ? -11.969 -19.812 -8.453 1 98.88 229 PRO A CA 1
ATOM 1632 C C . PRO A 1 229 ? -12.43 -18.906 -7.312 1 98.88 229 PRO A C 1
ATOM 1634 O O . PRO A 1 229 ? -13 -17.844 -7.555 1 98.88 229 PRO A O 1
ATOM 1637 N N . ALA A 1 230 ? -12.148 -19.344 -6.129 1 98.88 230 ALA A N 1
ATOM 1638 C CA . ALA A 1 230 ? -12.594 -18.625 -4.938 1 98.88 230 ALA A CA 1
ATOM 1639 C C . ALA A 1 230 ? -11.844 -17.297 -4.781 1 98.88 230 ALA A C 1
ATOM 1641 O O . ALA A 1 230 ? -12.414 -16.297 -4.332 1 98.88 230 ALA A O 1
ATOM 1642 N N . ALA A 1 231 ? -10.539 -17.312 -5.066 1 98.94 231 ALA A N 1
ATOM 1643 C CA . ALA A 1 231 ? -9.68 -16.156 -4.883 1 98.94 231 ALA A CA 1
ATOM 1644 C C . ALA A 1 231 ? -8.312 -16.391 -5.52 1 98.94 231 ALA A C 1
ATOM 1646 O O . ALA A 1 231 ? -7.969 -17.516 -5.895 1 98.94 231 ALA A O 1
ATOM 1647 N N . ALA A 1 232 ? -7.59 -15.305 -5.719 1 98.94 232 ALA A N 1
ATOM 1648 C CA . ALA A 1 232 ? -6.227 -15.367 -6.234 1 98.94 232 ALA A CA 1
ATOM 1649 C C . ALA A 1 232 ? -5.293 -14.469 -5.43 1 98.94 232 ALA A C 1
ATOM 1651 O O . ALA A 1 232 ? -5.637 -13.328 -5.117 1 98.94 232 ALA A O 1
ATOM 1652 N N . ALA A 1 233 ? -4.18 -15.023 -5 1 98.88 233 ALA A N 1
ATOM 1653 C CA . ALA A 1 233 ? -3.084 -14.242 -4.426 1 98.88 233 ALA A CA 1
ATOM 1654 C C . ALA A 1 233 ? -1.931 -14.109 -5.414 1 98.88 233 ALA A C 1
ATOM 1656 O O . ALA A 1 233 ? -1.434 -15.109 -5.941 1 98.88 233 ALA A O 1
ATOM 1657 N N . LEU A 1 234 ? -1.521 -12.891 -5.699 1 98.94 234 LEU A N 1
ATOM 1658 C CA . LEU A 1 234 ? -0.481 -12.602 -6.68 1 98.94 234 LEU A CA 1
ATOM 1659 C C . LEU A 1 234 ? 0.743 -11.992 -6.008 1 98.94 234 LEU A C 1
ATOM 1661 O O . LEU A 1 234 ? 0.641 -10.953 -5.344 1 98.94 234 LEU A O 1
ATOM 1665 N N . TYR A 1 235 ? 1.885 -12.648 -6.18 1 98.25 235 TYR A N 1
ATOM 1666 C CA . TYR A 1 235 ? 3.16 -12.117 -5.711 1 98.25 235 TYR A CA 1
ATOM 1667 C C . TYR A 1 235 ? 3.924 -11.445 -6.844 1 98.25 235 TYR A C 1
ATOM 1669 O O . TYR A 1 235 ? 4.461 -12.117 -7.727 1 98.25 235 TYR A O 1
ATOM 1677 N N . SER A 1 236 ? 3.951 -10.078 -6.832 1 97.94 236 SER A N 1
ATOM 1678 C CA . SER A 1 236 ? 4.707 -9.344 -7.836 1 97.94 236 SER A CA 1
ATOM 1679 C C . SER A 1 236 ? 4.328 -9.781 -9.25 1 97.94 236 SER A C 1
ATOM 1681 O O . SER A 1 236 ? 5.199 -10.117 -10.055 1 97.94 236 SER A O 1
ATOM 1683 N N . PRO A 1 237 ? 3.086 -9.695 -9.594 1 98.69 237 PRO A N 1
ATOM 1684 C CA . PRO A 1 237 ? 2.684 -10.211 -10.906 1 98.69 237 PRO A CA 1
ATOM 1685 C C . PRO A 1 237 ? 3.287 -9.422 -12.062 1 98.69 237 PRO A C 1
ATOM 1687 O O . PRO A 1 237 ? 3.312 -8.188 -12.031 1 98.69 237 PRO A O 1
ATOM 1690 N N . TRP A 1 238 ? 3.826 -10.141 -13.047 1 97.38 238 TRP A N 1
ATOM 1691 C CA . TRP A 1 238 ? 4.23 -9.516 -14.305 1 97.38 238 TRP A CA 1
ATOM 1692 C C . TRP A 1 238 ? 3.027 -9.273 -15.203 1 97.38 238 TRP A C 1
ATOM 1694 O O . TRP A 1 238 ? 2.764 -10.062 -16.125 1 97.38 238 TRP A O 1
ATOM 1704 N N . SER A 1 239 ? 2.357 -8.141 -14.977 1 98.19 239 SER A N 1
ATOM 1705 C CA . SER A 1 239 ? 1.051 -7.895 -15.578 1 98.19 239 SER A CA 1
ATOM 1706 C C . SER A 1 239 ? 1.167 -7 -16.812 1 98.19 239 SER A C 1
ATOM 1708 O O . SER A 1 239 ? 0.184 -6.781 -17.516 1 98.19 239 SER A O 1
ATOM 1710 N N . GLU A 1 240 ? 2.311 -6.488 -17.125 1 97.19 240 GLU A N 1
ATOM 1711 C CA . GLU A 1 240 ? 2.594 -5.645 -18.281 1 97.19 240 GLU A CA 1
ATOM 1712 C C . GLU A 1 240 ? 3.99 -5.914 -18.828 1 97.19 240 GLU A C 1
ATOM 1714 O O . GLU A 1 240 ? 4.992 -5.598 -18.188 1 97.19 240 GLU A O 1
ATOM 1719 N N . LEU A 1 241 ? 4.074 -6.348 -20.094 1 95.44 241 LEU A N 1
ATOM 1720 C CA . LEU A 1 241 ? 5.34 -6.871 -20.594 1 95.44 241 LEU A CA 1
ATOM 1721 C C . LEU A 1 241 ? 6.055 -5.836 -21.453 1 95.44 241 LEU A C 1
ATOM 1723 O O . LEU A 1 241 ? 7.199 -6.043 -21.859 1 95.44 241 LEU A O 1
ATOM 1727 N N . THR A 1 242 ? 5.508 -4.613 -21.828 1 90.19 242 THR A N 1
ATOM 1728 C CA . THR A 1 242 ? 6.137 -3.58 -22.641 1 90.19 242 THR A CA 1
ATOM 1729 C C . THR A 1 242 ? 7.008 -2.668 -21.781 1 90.19 242 THR A C 1
ATOM 1731 O O . THR A 1 242 ? 7.496 -1.64 -22.25 1 90.19 242 THR A O 1
ATOM 1734 N N . LYS A 1 243 ? 7.586 -2.873 -20.734 1 83.12 243 LYS A N 1
ATOM 1735 C CA . LYS A 1 243 ? 8.352 -2.016 -19.828 1 83.12 243 LYS A CA 1
ATOM 1736 C C . LYS A 1 243 ? 7.746 -0.616 -19.766 1 83.12 243 LYS A C 1
ATOM 1738 O O . LYS A 1 243 ? 8.422 0.373 -20.062 1 83.12 243 LYS A O 1
ATOM 1743 N N . SER A 1 244 ? 6.691 -0.437 -19.297 1 88.06 244 SER A N 1
ATOM 1744 C CA . SER A 1 244 ? 6.008 0.852 -19.328 1 88.06 244 SER A CA 1
ATOM 1745 C C . SER A 1 244 ? 5.98 1.495 -17.938 1 88.06 244 SER A C 1
ATOM 1747 O O . SER A 1 244 ? 5.848 2.715 -17.828 1 88.06 244 SER A O 1
ATOM 1749 N N . GLY A 1 245 ? 6.145 0.733 -16.906 1 92.12 245 GLY A N 1
ATOM 1750 C CA . GLY A 1 245 ? 5.98 1.25 -15.562 1 92.12 245 GLY A CA 1
ATOM 1751 C C . GLY A 1 245 ? 7.125 2.141 -15.117 1 92.12 245 GLY A C 1
ATOM 1752 O O . GLY A 1 245 ? 8.281 1.886 -15.453 1 92.12 245 GLY A O 1
ATOM 1753 N N . ASP A 1 246 ? 6.848 3.205 -14.32 1 93.62 246 ASP A N 1
ATOM 1754 C CA . ASP A 1 246 ? 7.801 4.191 -13.828 1 93.62 246 ASP A CA 1
ATOM 1755 C C . ASP A 1 246 ? 8.93 3.523 -13.047 1 93.62 246 ASP A C 1
ATOM 1757 O O . ASP A 1 246 ? 10.102 3.84 -13.25 1 93.62 246 ASP A O 1
ATOM 1761 N N . THR A 1 247 ? 8.609 2.539 -12.242 1 93.25 247 THR A N 1
ATOM 1762 C CA . THR A 1 247 ? 9.562 1.971 -11.297 1 93.25 247 THR A CA 1
ATOM 1763 C C . THR A 1 247 ? 10.5 0.991 -11.992 1 93.25 247 THR A C 1
ATOM 1765 O O . THR A 1 247 ? 11.531 0.611 -11.438 1 93.25 247 THR A O 1
ATOM 1768 N N . GLN A 1 248 ? 10.195 0.559 -13.195 1 88 248 GLN A N 1
ATOM 1769 C CA . GLN A 1 248 ? 11.117 -0.275 -13.961 1 88 248 GLN A CA 1
ATOM 1770 C C . GLN A 1 248 ? 12.383 0.495 -14.32 1 88 248 GLN A C 1
ATOM 1772 O O . GLN A 1 248 ? 13.43 -0.106 -14.578 1 88 248 GLN A O 1
ATOM 1777 N N . THR A 1 249 ? 12.242 1.81 -14.312 1 84.06 249 THR A N 1
ATOM 1778 C CA . THR A 1 249 ? 13.406 2.654 -14.547 1 84.06 249 THR A CA 1
ATOM 1779 C C . THR A 1 249 ? 13.883 3.289 -13.242 1 84.06 249 THR A C 1
ATOM 1781 O O . THR A 1 249 ? 15.07 3.236 -12.914 1 84.06 249 THR A O 1
ATOM 1784 N N . THR A 1 250 ? 13.031 3.828 -12.438 1 87.12 250 THR A N 1
ATOM 1785 C CA . THR A 1 250 ? 13.422 4.617 -11.281 1 87.12 250 THR A CA 1
ATOM 1786 C C . THR A 1 250 ? 14.023 3.723 -10.195 1 87.12 250 THR A C 1
ATOM 1788 O O . THR A 1 250 ? 14.727 4.203 -9.305 1 87.12 250 THR A O 1
ATOM 1791 N N . LEU A 1 251 ? 13.734 2.428 -10.266 1 87 251 LEU A N 1
ATOM 1792 C CA . LEU A 1 251 ? 14.289 1.512 -9.273 1 87 251 LEU A CA 1
ATOM 1793 C C . LEU A 1 251 ? 15.391 0.654 -9.891 1 87 251 LEU A C 1
ATOM 1795 O O . LEU A 1 251 ? 15.75 -0.392 -9.336 1 87 251 LEU A O 1
ATOM 1799 N N . THR A 1 252 ? 15.852 1.081 -10.984 1 79.38 252 THR A N 1
ATOM 1800 C CA . THR A 1 252 ? 17 0.386 -11.57 1 79.38 252 THR A CA 1
ATOM 1801 C C . THR A 1 252 ? 18.141 0.304 -10.57 1 79.38 252 THR A C 1
ATOM 1803 O O . THR A 1 252 ? 18.547 1.318 -9.992 1 79.38 252 THR A O 1
ATOM 1806 N N . GLY A 1 253 ? 18.625 -0.919 -10.352 1 76 253 GLY A N 1
ATOM 1807 C CA . GLY A 1 253 ? 19.734 -1.149 -9.453 1 76 253 GLY A CA 1
ATOM 1808 C C . GLY A 1 253 ? 19.328 -1.274 -8 1 76 253 GLY A C 1
ATOM 1809 O O . GLY A 1 253 ? 20.109 -1.687 -7.152 1 76 253 GLY A O 1
ATOM 1810 N N . VAL A 1 254 ? 18.078 -0.953 -7.703 1 84.69 254 VAL A N 1
ATOM 1811 C CA . VAL A 1 254 ? 17.578 -0.964 -6.332 1 84.69 254 VAL A CA 1
ATOM 1812 C C . VAL A 1 254 ? 17.016 -2.344 -5.996 1 84.69 254 VAL A C 1
ATOM 1814 O O . VAL A 1 254 ? 17.25 -2.865 -4.902 1 84.69 254 VAL A O 1
ATOM 1817 N N . ASP A 1 255 ? 16.266 -2.93 -6.922 1 86.19 255 ASP A N 1
ATOM 1818 C CA . ASP A 1 255 ? 15.828 -4.316 -6.793 1 86.19 255 ASP A CA 1
ATOM 1819 C C . ASP A 1 255 ? 17 -5.277 -6.973 1 86.19 255 ASP A C 1
ATOM 1821 O O . ASP A 1 255 ? 17.609 -5.34 -8.047 1 86.19 255 ASP A O 1
ATOM 1825 N N . PRO A 1 256 ? 17.281 -6.012 -5.98 1 82.19 256 PRO A N 1
ATOM 1826 C CA . PRO A 1 256 ? 18.453 -6.879 -6.082 1 82.19 256 PRO A CA 1
ATOM 1827 C C . PRO A 1 256 ? 18.188 -8.141 -6.898 1 82.19 256 PRO A C 1
ATOM 1829 O O . PRO A 1 256 ? 19.125 -8.859 -7.258 1 82.19 256 PRO A O 1
ATOM 1832 N N . VAL A 1 257 ? 16.938 -8.391 -7.176 1 81.31 257 VAL A N 1
ATOM 1833 C CA . VAL A 1 257 ? 16.578 -9.664 -7.777 1 81.31 257 VAL A CA 1
ATOM 1834 C C . VAL A 1 257 ? 16.266 -9.469 -9.258 1 81.31 257 VAL A C 1
ATOM 1836 O O . VAL A 1 257 ? 16.609 -10.312 -10.094 1 81.31 257 VAL A O 1
ATOM 1839 N N . LEU A 1 258 ? 15.641 -8.383 -9.57 1 80.62 258 LEU A N 1
ATOM 1840 C CA . LEU A 1 258 ? 15.141 -8.219 -10.93 1 80.62 258 LEU A CA 1
ATOM 1841 C C . LEU A 1 258 ? 15.43 -6.82 -11.453 1 80.62 258 LEU A C 1
ATOM 1843 O O . LEU A 1 258 ? 15.086 -5.824 -10.805 1 80.62 258 LEU A O 1
ATOM 1847 N N . GLN A 1 259 ? 16.094 -6.832 -12.555 1 70.88 259 GLN A N 1
ATOM 1848 C CA . GLN A 1 259 ? 16.266 -5.605 -13.32 1 70.88 259 GLN A CA 1
ATOM 1849 C C . GLN A 1 259 ? 15.68 -5.742 -14.727 1 70.88 259 GLN A C 1
ATOM 1851 O O . GLN A 1 259 ? 16.031 -6.664 -15.461 1 70.88 259 GLN A O 1
ATOM 1856 N N . TYR A 1 260 ? 14.82 -4.836 -15.016 1 64.44 260 TYR A N 1
ATOM 1857 C CA . TYR A 1 260 ? 14.086 -4.996 -16.266 1 64.44 260 TYR A CA 1
ATOM 1858 C C . TYR A 1 260 ? 15.039 -5.047 -17.453 1 64.44 260 TYR A C 1
ATOM 1860 O O . TYR A 1 260 ? 14.953 -5.953 -18.281 1 64.44 260 TYR A O 1
ATOM 1868 N N . GLU A 1 261 ? 15.812 -4.066 -17.516 1 61.75 261 GLU A N 1
ATOM 1869 C CA . GLU A 1 261 ? 16.656 -3.941 -18.703 1 61.75 261 GLU A CA 1
ATOM 1870 C C . GLU A 1 261 ? 17.562 -5.156 -18.859 1 61.75 261 GLU A C 1
ATOM 1872 O O . GLU A 1 261 ? 17.906 -5.535 -19.984 1 61.75 261 GLU A O 1
ATOM 1877 N N . LEU A 1 262 ? 17.719 -5.715 -17.781 1 58.78 262 LEU A N 1
ATOM 1878 C CA . LEU A 1 262 ? 18.703 -6.789 -17.844 1 58.78 262 LEU A CA 1
ATOM 1879 C C . LEU A 1 262 ? 18.016 -8.141 -18 1 58.78 262 LEU A C 1
ATOM 1881 O O . LEU A 1 262 ? 18.578 -9.062 -18.594 1 58.78 262 LEU A O 1
ATOM 1885 N N . SER A 1 263 ? 16.812 -8.109 -17.688 1 67.81 263 SER A N 1
ATOM 1886 C CA . SER A 1 263 ? 16.344 -9.469 -17.406 1 67.81 263 SER A CA 1
ATOM 1887 C C . SER A 1 263 ? 15.047 -9.758 -18.156 1 67.81 263 SER A C 1
ATOM 1889 O O . SER A 1 263 ? 14.68 -10.914 -18.359 1 67.81 263 SER A O 1
ATOM 1891 N N . LEU A 1 264 ? 14.445 -8.789 -18.688 1 84 264 LEU A N 1
ATOM 1892 C CA . LEU A 1 264 ? 13.055 -9.125 -18.953 1 84 264 LEU A CA 1
ATOM 1893 C C . LEU A 1 264 ? 12.688 -8.844 -20.406 1 84 264 LEU A C 1
ATOM 1895 O O . LEU A 1 264 ? 11.688 -9.352 -20.906 1 84 264 LEU A O 1
ATOM 1899 N N . GLN A 1 265 ? 13.484 -8.07 -21.078 1 82.44 265 GLN A N 1
ATOM 1900 C CA . GLN A 1 265 ? 13.164 -7.762 -22.469 1 82.44 265 GLN A CA 1
ATOM 1901 C C . GLN A 1 265 ? 13.203 -9.016 -23.344 1 82.44 265 GLN A C 1
ATOM 1903 O O . GLN A 1 265 ? 12.297 -9.242 -24.141 1 82.44 265 GLN A O 1
ATOM 1908 N N . GLY A 1 266 ? 14.266 -9.773 -23.281 1 85.44 266 GLY A N 1
ATOM 1909 C CA . GLY A 1 266 ? 14.406 -11.008 -24.016 1 85.44 266 GLY A CA 1
ATOM 1910 C C . GLY A 1 266 ? 13.281 -11.992 -23.75 1 85.44 266 GLY A C 1
ATOM 1911 O O . GLY A 1 266 ? 12.578 -12.406 -24.672 1 85.44 266 GLY A O 1
ATOM 1912 N N . PRO A 1 267 ? 13.062 -12.258 -22.531 1 91 267 PRO A N 1
ATOM 1913 C CA . PRO A 1 267 ? 11.984 -13.188 -22.172 1 91 267 PRO A CA 1
ATOM 1914 C C . PRO A 1 267 ? 10.609 -12.703 -22.641 1 91 267 PRO A C 1
ATOM 1916 O O . PRO A 1 267 ? 9.789 -13.508 -23.078 1 91 267 PRO A O 1
ATOM 1919 N N . ALA A 1 268 ? 10.344 -11.477 -22.562 1 93.31 268 ALA A N 1
ATOM 1920 C CA . ALA A 1 268 ? 9.07 -10.938 -23.031 1 93.31 268 ALA A CA 1
ATOM 1921 C C . ALA A 1 268 ? 8.875 -11.234 -24.531 1 93.31 268 ALA A C 1
ATOM 1923 O O . ALA A 1 268 ? 7.801 -11.664 -24.938 1 93.31 268 ALA A O 1
ATOM 1924 N N . LEU A 1 269 ? 9.938 -10.969 -25.281 1 92.88 269 LEU A N 1
ATOM 1925 C CA . LEU A 1 269 ? 9.852 -11.203 -26.719 1 92.88 269 LEU A CA 1
ATOM 1926 C C . LEU A 1 269 ? 9.734 -12.695 -27.016 1 92.88 269 LEU A C 1
ATOM 1928 O O . LEU A 1 269 ? 9.008 -13.094 -27.922 1 92.88 269 LEU A O 1
ATOM 1932 N N . ALA A 1 270 ? 10.445 -13.5 -26.281 1 93.31 270 ALA A N 1
ATOM 1933 C CA . ALA A 1 270 ? 10.359 -14.945 -26.453 1 93.31 270 ALA A CA 1
ATOM 1934 C C . ALA A 1 270 ? 8.945 -15.453 -26.156 1 93.31 270 ALA A C 1
ATOM 1936 O O . ALA A 1 270 ? 8.438 -16.344 -26.844 1 93.31 270 ALA A O 1
ATOM 1937 N N . TYR A 1 271 ? 8.328 -14.844 -25.172 1 96.44 271 TYR A N 1
ATOM 1938 C CA . TYR A 1 271 ? 7.004 -15.273 -24.75 1 96.44 271 TYR A CA 1
ATOM 1939 C C . TYR A 1 271 ? 5.988 -15.086 -25.875 1 96.44 271 TYR A C 1
ATOM 1941 O O . TYR A 1 271 ? 5.078 -15.906 -26.047 1 96.44 271 TYR A O 1
ATOM 1949 N N . VAL A 1 272 ? 6.25 -14.078 -26.656 1 97.69 272 VAL A N 1
ATOM 1950 C CA . VAL A 1 272 ? 5.285 -13.797 -27.719 1 97.69 272 VAL A CA 1
ATOM 1951 C C . VAL A 1 272 ? 5.832 -14.289 -29.062 1 97.69 272 VAL A C 1
ATOM 1953 O O . VAL A 1 272 ? 5.422 -13.805 -30.125 1 97.69 272 VAL A O 1
ATOM 1956 N N . GLY A 1 273 ? 6.758 -15.109 -29.094 1 96 273 GLY A N 1
ATOM 1957 C CA . GLY A 1 273 ? 7.277 -15.727 -30.297 1 96 273 GLY A CA 1
ATOM 1958 C C . GLY A 1 273 ? 8.008 -14.75 -31.203 1 96 273 GLY A C 1
ATOM 1959 O O . GLY A 1 273 ? 7.996 -14.906 -32.438 1 96 273 GLY A O 1
ATOM 1960 N N . GLY A 1 274 ? 8.461 -13.703 -30.625 1 94.56 274 GLY A N 1
ATOM 1961 C CA . GLY A 1 274 ? 9.211 -12.711 -31.391 1 94.56 274 GLY A CA 1
ATOM 1962 C C . GLY A 1 274 ? 8.336 -11.625 -31.969 1 94.56 274 GLY A C 1
ATOM 1963 O O . GLY A 1 274 ? 8.836 -10.656 -32.562 1 94.56 274 GLY A O 1
ATOM 1964 N N . ASP A 1 275 ? 7.043 -11.703 -31.812 1 96.75 275 ASP A N 1
ATOM 1965 C CA . ASP A 1 275 ? 6.109 -10.727 -32.344 1 96.75 275 ASP A CA 1
ATOM 1966 C C . ASP A 1 275 ? 5.766 -9.664 -31.297 1 96.75 275 ASP A C 1
ATOM 1968 O O . ASP A 1 275 ? 4.793 -9.805 -30.562 1 96.75 275 ASP A O 1
ATOM 1972 N N . SER A 1 276 ? 6.426 -8.625 -31.344 1 94.94 276 SER A N 1
ATOM 1973 C CA . SER A 1 276 ? 6.305 -7.582 -30.344 1 94.94 276 SER A CA 1
ATOM 1974 C C . SER A 1 276 ? 4.906 -6.973 -30.344 1 94.94 276 SER A C 1
ATOM 1976 O O . SER A 1 276 ? 4.48 -6.383 -29.344 1 94.94 276 SER A O 1
ATOM 1978 N N . SER A 1 277 ? 4.188 -7.074 -31.422 1 96.69 277 SER A N 1
ATOM 1979 C CA . SER A 1 277 ? 2.842 -6.52 -31.484 1 96.69 277 SER A CA 1
ATOM 1980 C C . SER A 1 277 ? 1.899 -7.246 -30.531 1 96.69 277 SER A C 1
ATOM 1982 O O . SER A 1 277 ? 0.87 -6.699 -30.125 1 96.69 277 SER A O 1
ATOM 1984 N N . LYS A 1 278 ? 2.309 -8.414 -30.094 1 97.88 278 LYS A N 1
ATOM 1985 C CA . LYS A 1 278 ? 1.471 -9.219 -29.203 1 97.88 278 LYS A CA 1
ATOM 1986 C C . LYS A 1 278 ? 1.683 -8.836 -27.75 1 97.88 278 LYS A C 1
ATOM 1988 O O . LYS A 1 278 ? 0.896 -9.219 -26.875 1 97.88 278 LYS A O 1
ATOM 1993 N N . LEU A 1 279 ? 2.658 -8.055 -27.469 1 97.56 279 LEU A N 1
ATOM 1994 C CA . LEU A 1 279 ? 2.977 -7.695 -26.094 1 97.56 279 LEU A CA 1
ATOM 1995 C C . LEU A 1 279 ? 1.835 -6.906 -25.469 1 97.56 279 LEU A C 1
ATOM 1997 O O . LEU A 1 279 ? 1.694 -6.883 -24.234 1 97.56 279 LEU A O 1
ATOM 2001 N N . THR A 1 280 ? 0.977 -6.277 -26.281 1 97.19 280 THR A N 1
ATOM 2002 C CA . THR A 1 280 ? -0.089 -5.441 -25.75 1 97.19 280 THR A CA 1
ATOM 2003 C C . THR A 1 280 ? -1.404 -6.211 -25.688 1 97.19 280 THR A C 1
ATOM 2005 O O . THR A 1 280 ? -2.43 -5.668 -25.266 1 97.19 280 THR A O 1
ATOM 2008 N N . ASP A 1 281 ? -1.382 -7.484 -26.125 1 98.31 281 ASP A N 1
ATOM 2009 C CA . ASP A 1 281 ? -2.549 -8.344 -25.953 1 98.31 281 ASP A CA 1
ATOM 2010 C C . ASP A 1 281 ? -2.918 -8.469 -24.469 1 98.31 281 ASP A C 1
ATOM 2012 O O . ASP A 1 281 ? -2.07 -8.797 -23.641 1 98.31 281 ASP A O 1
ATOM 2016 N N . PRO A 1 282 ? -4.199 -8.281 -24.109 1 98.25 282 PRO A N 1
ATOM 2017 C CA . PRO A 1 282 ? -4.613 -8.305 -22.703 1 98.25 282 PRO A CA 1
ATOM 2018 C C . PRO A 1 282 ? -4.402 -9.672 -22.062 1 98.25 282 PRO A C 1
ATOM 2020 O O . PRO A 1 282 ? -4.422 -9.781 -20.828 1 98.25 282 PRO A O 1
ATOM 2023 N N . LEU A 1 283 ? -4.238 -10.672 -22.828 1 98.69 283 LEU A N 1
ATOM 2024 C CA . LEU A 1 283 ? -3.947 -11.977 -22.234 1 98.69 283 LEU A CA 1
ATOM 2025 C C . LEU A 1 283 ? -2.445 -12.172 -22.062 1 98.69 283 LEU A C 1
ATOM 2027 O O . LEU A 1 283 ? -2.014 -13.086 -21.344 1 98.69 283 LEU A O 1
ATOM 2031 N N . VAL A 1 284 ? -1.641 -11.328 -22.688 1 98.69 284 VAL A N 1
ATOM 2032 C CA . VAL A 1 284 ? -0.195 -11.289 -22.484 1 98.69 284 VAL A CA 1
ATOM 2033 C C . VAL A 1 284 ? 0.151 -10.266 -21.406 1 98.69 284 VAL A C 1
ATOM 2035 O O . VAL A 1 284 ? 0.958 -10.539 -20.516 1 98.69 284 VAL A O 1
ATOM 2038 N N . SER A 1 285 ? -0.428 -9.125 -21.516 1 98.62 285 SER A N 1
ATOM 2039 C CA . SER A 1 285 ? -0.336 -8.031 -20.562 1 98.62 285 SER A CA 1
ATOM 2040 C C . SER A 1 285 ? -1.698 -7.719 -19.953 1 98.62 285 SER A C 1
ATOM 2042 O O . SER A 1 285 ? -2.326 -6.719 -20.297 1 98.62 285 SER A O 1
ATOM 2044 N N . PRO A 1 286 ? -2.021 -8.461 -18.922 1 98.62 286 PRO A N 1
ATOM 2045 C CA . PRO A 1 286 ? -3.375 -8.352 -18.375 1 98.62 286 PRO A CA 1
ATOM 2046 C C . PRO A 1 286 ? -3.684 -6.957 -17.828 1 98.62 286 PRO A C 1
ATOM 2048 O O . PRO A 1 286 ? -4.852 -6.566 -17.75 1 98.62 286 PRO A O 1
ATOM 2051 N N . LEU A 1 287 ? -2.738 -6.203 -17.484 1 98.31 287 LEU A N 1
ATOM 2052 C CA . LEU A 1 287 ? -2.955 -4.836 -17.031 1 98.31 287 LEU A CA 1
ATOM 2053 C C . LEU A 1 287 ? -3.725 -4.031 -18.078 1 98.31 287 LEU A C 1
ATOM 2055 O O . LEU A 1 287 ? -4.379 -3.041 -17.75 1 98.31 287 LEU A O 1
ATOM 2059 N N . ARG A 1 288 ? -3.723 -4.441 -19.328 1 97.62 288 ARG A N 1
ATOM 2060 C CA . ARG A 1 288 ? -4.344 -3.707 -20.422 1 97.62 288 ARG A CA 1
ATOM 2061 C C . ARG A 1 288 ? -5.801 -4.125 -20.609 1 97.62 288 ARG A C 1
ATOM 2063 O O . ARG A 1 288 ? -6.531 -3.525 -21.391 1 97.62 288 ARG A O 1
ATOM 2070 N N . ALA A 1 289 ? -6.246 -5.082 -19.906 1 98.25 289 ALA A N 1
ATOM 2071 C CA . ALA A 1 289 ? -7.617 -5.57 -20.031 1 98.25 289 ALA A CA 1
ATOM 2072 C C . ALA A 1 289 ? -8.617 -4.539 -19.516 1 98.25 289 ALA A C 1
ATOM 2074 O O . ALA A 1 289 ? -8.266 -3.678 -18.703 1 98.25 289 ALA A O 1
ATOM 2075 N N . ASP A 1 290 ? -9.844 -4.559 -20.047 1 97.69 290 ASP A N 1
ATOM 2076 C CA . ASP A 1 290 ? -10.984 -3.859 -19.469 1 97.69 290 ASP A CA 1
ATOM 2077 C C . ASP A 1 290 ? -11.586 -4.66 -18.312 1 97.69 290 ASP A C 1
ATOM 2079 O O . ASP A 1 290 ? -12.227 -5.695 -18.531 1 97.69 290 ASP A O 1
ATOM 2083 N N . PHE A 1 291 ? -11.445 -4.141 -17.062 1 98.19 291 PHE A N 1
ATOM 2084 C CA . PHE A 1 291 ? -11.859 -4.891 -15.891 1 98.19 291 PHE A CA 1
ATOM 2085 C C . PHE A 1 291 ? -13.258 -4.469 -15.445 1 98.19 291 PHE A C 1
ATOM 2087 O O . PHE A 1 291 ? -13.734 -4.898 -14.391 1 98.19 291 PHE A O 1
ATOM 2094 N N . SER A 1 292 ? -13.891 -3.584 -16.188 1 97.5 292 SER A N 1
ATOM 2095 C CA . SER A 1 292 ? -15.234 -3.18 -15.797 1 97.5 292 SER A CA 1
ATOM 2096 C C . SER A 1 292 ? -16.156 -4.387 -15.656 1 97.5 292 SER A C 1
ATOM 2098 O O . SER A 1 292 ? -16.078 -5.328 -16.453 1 97.5 292 SER A O 1
ATOM 2100 N N . VAL A 1 293 ? -17 -4.277 -14.75 1 95.12 293 VAL A N 1
ATOM 2101 C CA . VAL A 1 293 ? -17.906 -5.387 -14.469 1 95.12 293 VAL A CA 1
ATOM 2102 C C . VAL A 1 293 ? -18.797 -5.652 -15.688 1 95.12 293 VAL A C 1
ATOM 2104 O O . VAL A 1 293 ? -19.141 -6.801 -15.977 1 95.12 293 VAL A O 1
ATOM 2107 N N . GLY A 1 294 ? -19.109 -4.668 -16.375 1 94.25 294 GLY A N 1
ATOM 2108 C CA . GLY A 1 294 ? -19.906 -4.82 -17.578 1 94.25 294 GLY A CA 1
ATOM 2109 C C . GLY A 1 294 ? -19.188 -5.57 -18.672 1 94.25 294 GLY A C 1
ATOM 2110 O O . GLY A 1 294 ? -19.812 -6.246 -19.484 1 94.25 294 GLY A O 1
ATOM 2111 N N . SER A 1 295 ? -17.859 -5.527 -18.656 1 93.31 295 SER A N 1
ATOM 2112 C CA . SER A 1 295 ? -17.062 -6.137 -19.719 1 93.31 295 SER A CA 1
ATOM 2113 C C . SER A 1 295 ? -16.641 -7.551 -19.344 1 93.31 295 SER A C 1
ATOM 2115 O O . SER A 1 295 ? -16.812 -8.492 -20.125 1 93.31 295 SER A O 1
ATOM 2117 N N . VAL A 1 296 ? -16.156 -7.734 -18.094 1 95.62 296 VAL A N 1
ATOM 2118 C CA . VAL A 1 296 ? -15.547 -9.023 -17.766 1 95.62 296 VAL A CA 1
ATOM 2119 C C . VAL A 1 296 ? -16.359 -9.711 -16.656 1 95.62 296 VAL A C 1
ATOM 2121 O O . VAL A 1 296 ? -16.062 -10.844 -16.281 1 95.62 296 VAL A O 1
ATOM 2124 N N . GLY A 1 297 ? -17.453 -9.086 -16.25 1 95.44 297 GLY A N 1
ATOM 2125 C CA . GLY A 1 297 ? -18.125 -9.617 -15.078 1 95.44 297 GLY A CA 1
ATOM 2126 C C . GLY A 1 297 ? -17.328 -9.477 -13.797 1 95.44 297 GLY A C 1
ATOM 2127 O O . GLY A 1 297 ? -16.297 -8.812 -13.781 1 95.44 297 GLY A O 1
ATOM 2128 N N . GLN A 1 298 ? -17.859 -10.062 -12.75 1 97.62 298 GLN A N 1
ATOM 2129 C CA . GLN A 1 298 ? -17.203 -9.977 -11.453 1 97.62 298 GLN A CA 1
ATOM 2130 C C . GLN A 1 298 ? -16.062 -10.992 -11.352 1 97.62 298 GLN A C 1
ATOM 2132 O O . GLN A 1 298 ? -16.266 -12.188 -11.547 1 97.62 298 GLN A O 1
ATOM 2137 N N . LEU A 1 299 ? -14.906 -10.547 -11.18 1 98.56 299 LEU A N 1
ATOM 2138 C CA . LEU A 1 299 ? -13.758 -11.406 -10.914 1 98.56 299 LEU A CA 1
ATOM 2139 C C . LEU A 1 299 ? -13.727 -11.836 -9.453 1 98.56 299 LEU A C 1
ATOM 2141 O O . LEU A 1 299 ? -14.398 -11.234 -8.609 1 98.56 299 LEU A O 1
ATOM 2145 N N . PRO A 1 300 ? -13.016 -12.961 -9.156 1 98.81 300 PRO A N 1
ATOM 2146 C CA . PRO A 1 300 ? -12.844 -13.297 -7.738 1 98.81 300 PRO A CA 1
ATOM 2147 C C . PRO A 1 300 ? -11.977 -12.289 -6.996 1 98.81 300 PRO A C 1
ATOM 2149 O O . PRO A 1 300 ? -11.289 -11.477 -7.625 1 98.81 300 PRO A O 1
ATOM 2152 N N . PRO A 1 301 ? -12.039 -12.32 -5.641 1 98.88 301 PRO A N 1
ATOM 2153 C CA . PRO A 1 301 ? -11.133 -11.461 -4.875 1 98.88 301 PRO A CA 1
ATOM 2154 C C . PRO A 1 301 ? -9.664 -11.711 -5.203 1 98.88 301 PRO A C 1
ATOM 2156 O O . PRO A 1 301 ? -9.242 -12.859 -5.352 1 98.88 301 PRO A O 1
ATOM 2159 N N . ILE A 1 302 ? -8.906 -10.617 -5.34 1 98.94 302 ILE A N 1
ATOM 2160 C CA . ILE A 1 302 ? -7.492 -10.688 -5.703 1 98.94 302 ILE A CA 1
ATOM 2161 C C . ILE A 1 302 ? -6.656 -9.953 -4.656 1 98.94 302 ILE A C 1
ATOM 2163 O O . ILE A 1 302 ? -6.977 -8.828 -4.273 1 98.94 302 ILE A O 1
ATOM 2167 N N . LEU A 1 303 ? -5.66 -10.617 -4.129 1 98.94 303 LEU A N 1
ATOM 2168 C CA . LEU A 1 303 ? -4.629 -9.984 -3.314 1 98.94 303 LEU A CA 1
ATOM 2169 C C . LEU A 1 303 ? -3.354 -9.773 -4.121 1 98.94 303 LEU A C 1
ATOM 2171 O O . LEU A 1 303 ? -2.84 -10.711 -4.738 1 98.94 303 LEU A O 1
ATOM 2175 N N . ILE A 1 304 ? -2.861 -8.555 -4.172 1 98.94 304 ILE A N 1
ATOM 2176 C CA . ILE A 1 304 ? -1.594 -8.234 -4.816 1 98.94 304 ILE A CA 1
ATOM 2177 C C . ILE A 1 304 ? -0.562 -7.84 -3.762 1 98.94 304 ILE A C 1
ATOM 2179 O O . ILE A 1 304 ? -0.759 -6.871 -3.025 1 98.94 304 ILE A O 1
ATOM 2183 N N . GLN A 1 305 ? 0.517 -8.594 -3.67 1 98.81 305 GLN A N 1
ATOM 2184 C CA . GLN A 1 305 ? 1.63 -8.242 -2.797 1 98.81 305 GLN A CA 1
ATOM 2185 C C . GLN A 1 305 ? 2.828 -7.754 -3.605 1 98.81 305 GLN A C 1
ATOM 2187 O O . GLN A 1 305 ? 3.113 -8.281 -4.684 1 98.81 305 GLN A O 1
ATOM 2192 N N . VAL A 1 306 ? 3.508 -6.707 -3.119 1 98.81 306 VAL A N 1
ATOM 2193 C CA . VAL A 1 306 ? 4.652 -6.156 -3.84 1 98.81 306 VAL A CA 1
ATOM 2194 C C . VAL A 1 306 ? 5.57 -5.426 -2.865 1 98.81 306 VAL A C 1
ATOM 2196 O O . VAL A 1 306 ? 5.109 -4.828 -1.891 1 98.81 306 VAL A O 1
ATOM 2199 N N . GLY A 1 307 ? 6.891 -5.559 -3.049 1 98.56 307 GLY A N 1
ATOM 2200 C CA . GLY A 1 307 ? 7.848 -4.773 -2.285 1 98.56 307 GLY A CA 1
ATOM 2201 C C . GLY A 1 307 ? 8.086 -3.391 -2.865 1 98.56 307 GLY A C 1
ATOM 2202 O O . GLY A 1 307 ? 7.949 -3.188 -4.074 1 98.56 307 GLY A O 1
ATOM 2203 N N . LEU A 1 308 ? 8.547 -2.475 -2.021 1 98.19 308 LEU A N 1
ATOM 2204 C CA . LEU A 1 308 ? 8.781 -1.103 -2.463 1 98.19 308 LEU A CA 1
ATOM 2205 C C . LEU A 1 308 ? 10.047 -1.009 -3.309 1 98.19 308 LEU A C 1
ATOM 2207 O O . LEU A 1 308 ? 10.258 -0.013 -4 1 98.19 308 LEU A O 1
ATOM 2211 N N . ARG A 1 309 ? 10.906 -2.025 -3.328 1 94.31 309 ARG A N 1
ATOM 2212 C CA . ARG A 1 309 ? 12.102 -2.061 -4.164 1 94.31 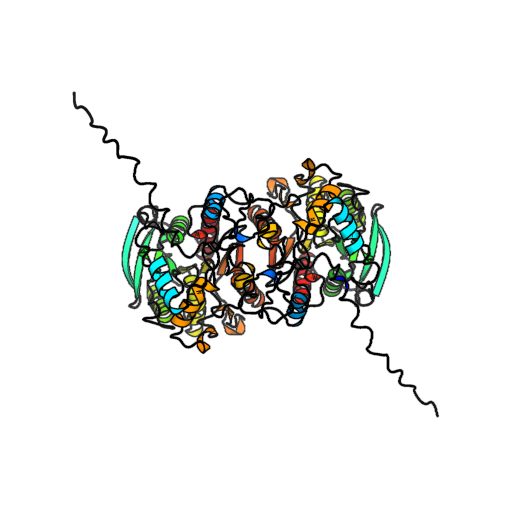309 ARG A CA 1
ATOM 2213 C C . ARG A 1 309 ? 11.836 -2.834 -5.453 1 94.31 309 ARG A C 1
ATOM 2215 O O . ARG A 1 309 ? 12.727 -2.949 -6.305 1 94.31 309 ARG A O 1
ATOM 2222 N N . ASP A 1 310 ? 10.656 -3.408 -5.543 1 96 310 ASP A N 1
ATOM 2223 C CA . ASP A 1 310 ? 10.32 -4.266 -6.676 1 96 310 ASP A CA 1
ATOM 2224 C C . ASP A 1 310 ? 10.141 -3.443 -7.953 1 96 310 ASP A C 1
ATOM 2226 O O . ASP A 1 310 ? 9.336 -2.516 -7.992 1 96 310 ASP A O 1
ATOM 2230 N N . THR A 1 311 ? 10.844 -3.836 -9 1 91.69 311 THR A N 1
ATOM 2231 C CA . THR A 1 311 ? 10.734 -3.16 -10.289 1 91.69 311 THR A CA 1
ATOM 2232 C C . THR A 1 311 ? 9.297 -3.209 -10.805 1 91.69 311 THR A C 1
ATOM 2234 O O . THR A 1 311 ? 8.883 -2.35 -11.586 1 91.69 311 THR A O 1
ATOM 2237 N N . PHE A 1 312 ? 8.477 -4.156 -10.312 1 96.56 312 PHE A N 1
ATOM 2238 C CA . PHE A 1 312 ? 7.102 -4.309 -10.773 1 96.56 312 PHE A CA 1
ATOM 2239 C C . PHE A 1 312 ? 6.152 -3.477 -9.922 1 96.56 312 PHE A C 1
ATOM 2241 O O . PHE A 1 312 ? 4.934 -3.559 -10.086 1 96.56 312 PHE A O 1
ATOM 2248 N N . LEU A 1 313 ? 6.664 -2.635 -9 1 98.19 313 LEU A N 1
ATOM 2249 C CA . LEU A 1 313 ? 5.82 -1.839 -8.117 1 98.19 313 LEU A CA 1
ATOM 2250 C C . LEU A 1 313 ? 4.812 -1.023 -8.914 1 98.19 313 LEU A C 1
ATOM 2252 O O . LEU A 1 313 ? 3.621 -1.012 -8.594 1 98.19 313 LEU A O 1
ATOM 2256 N N . SER A 1 314 ? 5.238 -0.38 -9.984 1 97.62 314 SER A N 1
ATOM 2257 C CA . SER A 1 314 ? 4.371 0.425 -10.844 1 97.62 314 SER A CA 1
ATOM 2258 C C . SER A 1 314 ? 3.238 -0.413 -11.422 1 97.62 314 SER A C 1
ATOM 2260 O O . SER A 1 314 ? 2.076 -0.007 -11.383 1 97.62 314 SER A O 1
ATOM 2262 N N . ASP A 1 315 ? 3.592 -1.538 -11.953 1 97.62 315 ASP A N 1
ATOM 2263 C CA . ASP A 1 315 ? 2.586 -2.398 -12.57 1 97.62 315 ASP A CA 1
ATOM 2264 C C . ASP A 1 315 ? 1.569 -2.883 -11.539 1 97.62 315 ASP A C 1
ATOM 2266 O O . ASP A 1 315 ? 0.373 -2.955 -11.828 1 97.62 315 ASP A O 1
ATOM 2270 N N . CYS A 1 316 ? 2.029 -3.223 -10.359 1 98.75 316 CYS A N 1
ATOM 2271 C CA . CYS A 1 316 ? 1.146 -3.697 -9.305 1 98.75 316 CYS A CA 1
ATOM 2272 C C . CYS A 1 316 ? 0.184 -2.6 -8.867 1 98.75 316 CYS A C 1
ATOM 2274 O O . CYS A 1 316 ? -1.01 -2.852 -8.688 1 98.75 316 CYS A O 1
ATOM 2276 N N . VAL A 1 317 ? 0.675 -1.38 -8.711 1 98.81 317 VAL A N 1
ATOM 2277 C CA . VAL A 1 317 ? -0.154 -0.261 -8.273 1 98.81 317 VAL A CA 1
ATOM 2278 C C . VAL A 1 317 ? -1.155 0.101 -9.367 1 98.81 317 VAL A C 1
ATOM 2280 O O . VAL A 1 317 ? -2.33 0.349 -9.086 1 98.81 317 VAL A O 1
ATOM 2283 N N . ARG A 1 318 ? -0.709 0.128 -10.633 1 98.62 318 ARG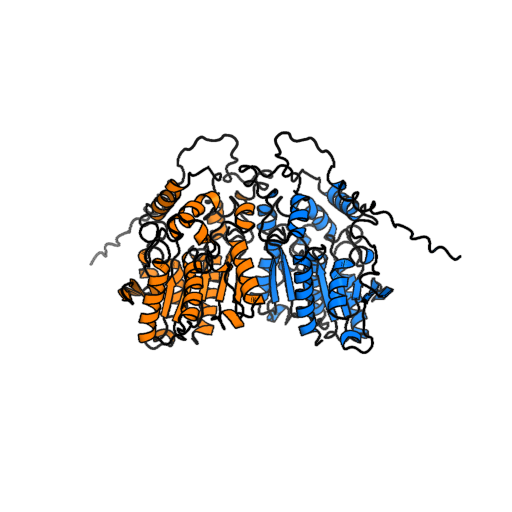 A N 1
ATOM 2284 C CA . ARG A 1 318 ? -1.614 0.419 -11.734 1 98.62 318 ARG A CA 1
ATOM 2285 C C . ARG A 1 318 ? -2.697 -0.647 -11.852 1 98.62 318 ARG A C 1
ATOM 2287 O O . ARG A 1 318 ? -3.865 -0.331 -12.094 1 98.62 318 ARG A O 1
ATOM 2294 N N . LEU A 1 319 ? -2.27 -1.903 -11.68 1 98.88 319 LEU A N 1
ATOM 2295 C CA . LEU A 1 319 ? -3.238 -2.992 -11.711 1 98.88 319 LEU A CA 1
ATOM 2296 C C . LEU A 1 319 ? -4.262 -2.846 -10.586 1 98.88 319 LEU A C 1
ATOM 2298 O O . LEU A 1 319 ? -5.465 -2.949 -10.82 1 98.88 319 LEU A O 1
ATOM 2302 N N . TYR A 1 320 ? -3.809 -2.6 -9.352 1 98.81 320 TYR A N 1
ATOM 2303 C CA . TYR A 1 320 ? -4.676 -2.422 -8.195 1 98.81 320 TYR A CA 1
ATOM 2304 C C . TYR A 1 320 ? -5.703 -1.322 -8.445 1 98.81 320 TYR A C 1
ATOM 2306 O O . TYR A 1 320 ? -6.902 -1.528 -8.25 1 98.81 320 TYR A O 1
ATOM 2314 N N . ARG A 1 321 ? -5.23 -0.197 -8.891 1 98.25 321 ARG A N 1
ATOM 2315 C CA . ARG A 1 321 ? -6.133 0.938 -9.062 1 98.25 321 ARG A CA 1
ATOM 2316 C C . ARG A 1 321 ? -7.141 0.669 -10.18 1 98.25 321 ARG A C 1
ATOM 2318 O O . ARG A 1 321 ? -8.312 1.022 -10.055 1 98.25 321 ARG A O 1
ATOM 2325 N N . LYS A 1 322 ? -6.664 0.101 -11.266 1 98.12 322 LYS A N 1
ATOM 2326 C CA . LYS A 1 322 ? -7.559 -0.213 -12.375 1 98.12 322 LYS A CA 1
ATOM 2327 C C . LYS A 1 322 ? -8.672 -1.162 -11.93 1 98.12 322 LYS A C 1
ATOM 2329 O O . LYS A 1 322 ? -9.836 -0.955 -12.258 1 98.12 322 LYS A O 1
ATOM 2334 N N . LEU A 1 323 ? -8.32 -2.23 -11.203 1 98.75 323 LEU A N 1
ATOM 2335 C CA . LEU A 1 323 ? -9.289 -3.189 -10.695 1 98.75 323 LEU A CA 1
ATOM 2336 C C . LEU A 1 323 ? -10.25 -2.52 -9.719 1 98.75 323 LEU A C 1
ATOM 2338 O O . LEU A 1 323 ? -11.469 -2.693 -9.82 1 98.75 323 LEU A O 1
ATOM 2342 N N . ARG A 1 324 ? -9.688 -1.761 -8.773 1 97.88 324 ARG A N 1
ATOM 2343 C CA . ARG A 1 324 ? -10.492 -1.075 -7.766 1 97.88 324 ARG A CA 1
ATOM 2344 C C . ARG A 1 324 ? -11.492 -0.125 -8.414 1 97.88 324 ARG A C 1
ATOM 2346 O O . ARG A 1 324 ? -12.68 -0.135 -8.07 1 97.88 324 ARG A O 1
ATOM 2353 N N . ASP A 1 325 ? -11.031 0.648 -9.375 1 96.44 325 ASP A N 1
ATOM 2354 C CA . ASP A 1 325 ? -11.875 1.651 -10.016 1 96.44 325 ASP A CA 1
ATOM 2355 C C . ASP A 1 325 ? -12.961 0.995 -10.867 1 96.44 325 ASP A C 1
ATOM 2357 O O . ASP A 1 325 ? -14.008 1.59 -11.109 1 96.44 325 ASP A O 1
ATOM 2361 N N . ALA A 1 326 ? -12.695 -0.22 -11.266 1 98 326 ALA A N 1
ATOM 2362 C CA . ALA A 1 326 ? -13.656 -0.97 -12.062 1 98 326 ALA A CA 1
ATOM 2363 C C . ALA A 1 326 ? -14.664 -1.697 -11.172 1 98 326 ALA A C 1
ATOM 2365 O O . ALA A 1 326 ? -15.57 -2.369 -11.672 1 98 326 ALA A O 1
ATOM 2366 N N . GLY A 1 327 ? -14.5 -1.639 -9.875 1 97.06 327 GLY A N 1
ATOM 2367 C CA . GLY A 1 327 ? -15.422 -2.264 -8.938 1 97.06 327 GLY A CA 1
ATOM 2368 C C . GLY A 1 327 ? -15.086 -3.719 -8.656 1 97.06 327 GLY A C 1
ATOM 2369 O O . GLY A 1 327 ? -15.906 -4.449 -8.102 1 97.06 327 GLY A O 1
ATOM 2370 N N . GLN A 1 328 ? -13.922 -4.184 -9.055 1 98.56 328 GLN A N 1
ATOM 2371 C CA . GLN A 1 328 ? -13.492 -5.551 -8.766 1 98.56 328 GLN A CA 1
ATOM 2372 C C . GLN A 1 328 ? -12.945 -5.672 -7.348 1 98.56 328 GLN A C 1
ATOM 2374 O O . GLN A 1 328 ? -12.336 -4.73 -6.832 1 98.56 328 GLN A O 1
ATOM 2379 N N . PRO A 1 329 ? -13.211 -6.789 -6.656 1 98.38 329 PRO A N 1
ATOM 2380 C CA . PRO A 1 329 ? -12.625 -6.984 -5.328 1 98.38 329 PRO A CA 1
ATOM 2381 C C . PRO A 1 329 ? -11.117 -7.191 -5.375 1 98.38 329 PRO A C 1
ATOM 2383 O O . PRO A 1 329 ? -10.641 -8.188 -5.93 1 98.38 329 PRO A O 1
ATOM 2386 N N . VAL A 1 330 ? -10.391 -6.242 -4.809 1 98.75 330 VAL A N 1
ATOM 2387 C CA . VAL A 1 330 ? -8.938 -6.309 -4.867 1 98.75 330 VAL A CA 1
ATOM 2388 C C . VAL A 1 330 ? -8.336 -5.656 -3.621 1 98.75 330 VAL A C 1
ATOM 2390 O O . VAL A 1 330 ? -8.906 -4.707 -3.08 1 98.75 330 VAL A O 1
ATOM 2393 N N . GLU A 1 331 ? -7.273 -6.238 -3.135 1 98.31 331 GLU A N 1
ATOM 2394 C CA . GLU A 1 331 ? -6.453 -5.688 -2.059 1 98.31 331 GLU A CA 1
ATOM 2395 C C . GLU A 1 331 ? -4.996 -5.555 -2.488 1 98.31 331 GLU A C 1
ATOM 2397 O O . GLU A 1 331 ? -4.469 -6.426 -3.186 1 98.31 331 GLU A O 1
ATOM 2402 N N . LEU A 1 332 ? -4.418 -4.422 -2.16 1 98.75 332 LEU A N 1
ATOM 2403 C CA . LEU A 1 332 ? -2.99 -4.207 -2.361 1 98.75 332 LEU A CA 1
ATOM 2404 C C . LEU A 1 332 ? -2.238 -4.281 -1.038 1 98.75 332 LEU A C 1
ATOM 2406 O O . LEU A 1 332 ? -2.695 -3.742 -0.028 1 98.75 332 LEU A O 1
ATOM 2410 N N . SER A 1 333 ? -1.125 -4.984 -1.093 1 98.62 333 SER A N 1
ATOM 2411 C CA . SER A 1 333 ? -0.286 -5.152 0.089 1 98.62 333 SER A CA 1
ATOM 2412 C C . SER A 1 333 ? 1.172 -4.832 -0.217 1 98.62 333 SER A C 1
ATOM 2414 O O . SER A 1 333 ? 1.964 -5.73 -0.511 1 98.62 333 SER A O 1
ATOM 2416 N N . PRO A 1 334 ? 1.546 -3.541 -0.107 1 98.62 334 PRO A N 1
ATOM 2417 C CA . PRO A 1 334 ? 2.945 -3.156 -0.299 1 98.62 334 PRO A CA 1
ATOM 2418 C C . PRO A 1 334 ? 3.795 -3.375 0.952 1 98.62 334 PRO A C 1
ATOM 2420 O O . PRO A 1 334 ? 3.277 -3.316 2.07 1 98.62 334 PRO A O 1
ATOM 2423 N N . TRP A 1 335 ? 5.133 -3.617 0.729 1 98.75 335 TRP A N 1
ATOM 2424 C CA . TRP A 1 335 ? 6.012 -3.965 1.839 1 98.75 335 TRP A CA 1
ATOM 2425 C C . TRP A 1 335 ? 7.297 -3.146 1.793 1 98.75 335 TRP A C 1
ATOM 2427 O O . TRP A 1 335 ? 7.977 -3.102 0.764 1 98.75 335 TRP A O 1
ATOM 2437 N N . GLU A 1 336 ? 7.629 -2.576 2.887 1 98.5 336 GLU A N 1
ATOM 2438 C CA . GLU A 1 336 ? 8.805 -1.742 3.096 1 98.5 336 GLU A CA 1
ATOM 2439 C C . GLU A 1 336 ? 10.086 -2.512 2.783 1 98.5 336 GLU A C 1
ATOM 2441 O O . GLU A 1 336 ? 10.32 -3.588 3.336 1 98.5 336 GLU A O 1
ATOM 2446 N N . GLY A 1 337 ? 10.898 -1.936 1.861 1 96.62 337 GLY A N 1
ATOM 2447 C CA . GLY A 1 337 ? 12.258 -2.391 1.626 1 96.62 337 GLY A CA 1
ATOM 2448 C C . GLY A 1 337 ? 12.32 -3.738 0.933 1 96.62 337 GLY A C 1
ATOM 2449 O O . GLY A 1 337 ? 13.406 -4.285 0.729 1 96.62 337 GLY A O 1
ATOM 2450 N N . MET A 1 338 ? 11.188 -4.309 0.592 1 97.5 338 MET A N 1
ATOM 2451 C CA . MET A 1 338 ? 11.148 -5.66 0.041 1 97.5 338 MET A CA 1
ATOM 2452 C C . MET A 1 338 ? 11.344 -5.637 -1.472 1 97.5 338 MET A C 1
ATOM 2454 O O . MET A 1 338 ? 11.023 -4.641 -2.127 1 97.5 338 MET A O 1
ATOM 2458 N N . TRP A 1 339 ? 11.891 -6.68 -1.995 1 94.31 339 TRP A N 1
ATOM 2459 C CA . TRP A 1 339 ? 12.289 -6.816 -3.393 1 94.31 339 TRP A CA 1
ATOM 2460 C C . TRP A 1 339 ? 11.367 -7.789 -4.125 1 94.31 339 TRP A C 1
ATOM 2462 O O . TRP A 1 339 ? 10.383 -8.266 -3.557 1 94.31 339 TRP A O 1
ATOM 2472 N N . HIS A 1 340 ? 11.625 -7.949 -5.434 1 94.5 340 HIS A N 1
ATOM 2473 C CA . HIS A 1 340 ? 10.82 -8.797 -6.305 1 94.5 340 HIS A CA 1
ATOM 2474 C C . HIS A 1 340 ? 10.656 -10.195 -5.723 1 94.5 340 HIS A C 1
ATOM 2476 O O . HIS A 1 340 ? 11.648 -10.867 -5.43 1 94.5 340 HIS A O 1
ATOM 2482 N N . VAL A 1 341 ? 9.367 -10.633 -5.465 1 95.5 341 VAL A N 1
ATOM 2483 C CA . VAL A 1 341 ? 8.977 -11.945 -4.953 1 95.5 341 VAL A CA 1
ATOM 2484 C C . VAL A 1 341 ? 9.742 -12.25 -3.668 1 95.5 341 VAL A C 1
ATOM 2486 O O . VAL A 1 341 ? 10.289 -13.344 -3.508 1 95.5 341 VAL A O 1
ATOM 2489 N N . PHE A 1 342 ? 9.875 -11.32 -2.793 1 94.62 342 PHE A N 1
ATOM 2490 C CA . PHE A 1 342 ? 10.555 -11.492 -1.514 1 94.62 342 PHE A CA 1
ATOM 2491 C C . PHE A 1 342 ? 9.898 -12.609 -0.705 1 94.62 342 PHE A C 1
ATOM 2493 O O . PHE A 1 342 ? 10.516 -13.164 0.208 1 94.62 342 PHE A O 1
ATOM 2500 N N . GLU A 1 343 ? 8.656 -13.039 -1.03 1 95.31 343 GLU A N 1
ATOM 2501 C CA . GLU A 1 343 ? 7.895 -14.07 -0.33 1 95.31 343 GLU A CA 1
ATOM 2502 C C . GLU A 1 343 ? 8.602 -15.422 -0.393 1 95.31 343 GLU A C 1
ATOM 2504 O O . GLU A 1 343 ? 8.328 -16.312 0.412 1 95.31 343 GLU A O 1
ATOM 2509 N N . ALA A 1 344 ? 9.508 -15.586 -1.312 1 90.69 344 ALA A N 1
ATOM 2510 C CA . ALA A 1 344 ? 10.211 -16.859 -1.513 1 90.69 344 ALA A CA 1
ATOM 2511 C C . ALA A 1 344 ? 11.422 -16.953 -0.595 1 90.69 344 ALA A C 1
ATOM 2513 O O . ALA A 1 344 ? 12.086 -18 -0.547 1 90.69 344 ALA A O 1
ATOM 2514 N N . TYR A 1 345 ? 11.719 -16 0.179 1 89.5 345 TYR A N 1
ATOM 2515 C CA . TYR A 1 345 ? 12.93 -15.953 0.991 1 89.5 345 TYR A CA 1
ATOM 2516 C C . TYR A 1 345 ? 12.617 -16.234 2.455 1 89.5 345 TYR A C 1
ATOM 2518 O O . TYR A 1 345 ? 11.461 -16.156 2.877 1 89.5 345 TYR A O 1
ATOM 2526 N N . ASP A 1 346 ? 13.648 -16.672 3.148 1 90.12 346 ASP A N 1
ATOM 2527 C CA . ASP A 1 346 ? 13.508 -16.953 4.57 1 90.12 346 ASP A CA 1
ATOM 2528 C C . ASP A 1 346 ? 13.805 -15.727 5.422 1 90.12 346 ASP A C 1
ATOM 2530 O O . ASP A 1 346 ? 14.82 -15.68 6.117 1 90.12 346 ASP A O 1
ATOM 2534 N N . VAL A 1 347 ? 12.922 -14.797 5.379 1 94.31 347 VAL A N 1
ATOM 2535 C CA . VAL A 1 347 ? 13.016 -13.57 6.164 1 94.31 347 VAL A CA 1
ATOM 2536 C C . VAL A 1 347 ? 11.672 -13.289 6.84 1 94.31 347 VAL A C 1
ATOM 2538 O O . VAL A 1 347 ? 10.625 -13.719 6.355 1 94.31 347 VAL A O 1
ATOM 2541 N N . PRO A 1 348 ? 11.648 -12.586 7.914 1 97.75 348 PRO A N 1
ATOM 2542 C CA . PRO A 1 348 ? 10.414 -12.336 8.672 1 97.75 348 PRO A CA 1
ATOM 2543 C C . PRO A 1 348 ? 9.336 -11.656 7.832 1 97.75 348 PRO A C 1
ATOM 2545 O O . PRO A 1 348 ? 8.156 -11.969 7.965 1 97.75 348 PRO A O 1
ATOM 2548 N N . GLU A 1 349 ? 9.719 -10.734 6.969 1 97.88 349 GLU A N 1
ATOM 2549 C CA . GLU A 1 349 ? 8.75 -10.062 6.113 1 97.88 349 GLU A CA 1
ATOM 2550 C C . GLU A 1 349 ? 8.047 -11.055 5.191 1 97.88 349 GLU A C 1
ATOM 2552 O O . GLU A 1 349 ? 6.836 -10.969 4.984 1 97.88 349 GLU A O 1
ATOM 2557 N N . ALA A 1 350 ? 8.812 -11.984 4.68 1 96.62 350 ALA A N 1
ATOM 2558 C CA . ALA A 1 350 ? 8.258 -13.008 3.803 1 96.62 350 ALA A CA 1
ATOM 2559 C C . ALA A 1 350 ? 7.277 -13.898 4.559 1 96.62 350 ALA A C 1
ATOM 2561 O O . ALA A 1 350 ? 6.207 -14.234 4.043 1 96.62 350 ALA A O 1
ATOM 2562 N N . ARG A 1 351 ? 7.695 -14.32 5.73 1 96.12 351 ARG A N 1
ATOM 2563 C CA . ARG A 1 351 ? 6.805 -15.125 6.559 1 96.12 351 ARG A CA 1
ATOM 2564 C C . ARG A 1 351 ? 5.484 -14.406 6.812 1 96.12 351 ARG A C 1
ATOM 2566 O O . ARG A 1 351 ? 4.41 -14.992 6.668 1 96.12 351 ARG A O 1
ATOM 2573 N N . SER A 1 352 ? 5.57 -13.164 7.141 1 97.69 352 SER A N 1
ATOM 2574 C CA . SER A 1 352 ? 4.375 -12.367 7.395 1 97.69 352 SER A CA 1
ATOM 2575 C C . SER A 1 352 ? 3.525 -12.219 6.137 1 97.69 352 SER A C 1
ATOM 2577 O O . SER A 1 352 ? 2.295 -12.25 6.203 1 97.69 352 SER A O 1
ATOM 2579 N N . ALA A 1 353 ? 4.184 -12 5.016 1 98.19 353 ALA A N 1
ATOM 2580 C CA . ALA A 1 353 ? 3.473 -11.867 3.748 1 98.19 353 ALA A CA 1
ATOM 2581 C C . ALA A 1 353 ? 2.74 -13.156 3.391 1 98.19 353 ALA A C 1
ATOM 2583 O O . ALA A 1 353 ? 1.603 -13.117 2.914 1 98.19 353 ALA A O 1
ATOM 2584 N N . ASN A 1 354 ? 3.387 -14.266 3.584 1 97.5 354 ASN A N 1
ATOM 2585 C CA . ASN A 1 354 ? 2.756 -15.555 3.322 1 97.5 354 ASN A CA 1
ATOM 2586 C C . ASN A 1 354 ? 1.594 -15.812 4.277 1 97.5 354 ASN A C 1
ATOM 2588 O O . ASN A 1 354 ? 0.576 -16.375 3.881 1 97.5 354 ASN A O 1
ATOM 2592 N N . GLU A 1 355 ? 1.745 -15.453 5.488 1 98 355 GLU A N 1
ATOM 2593 C CA . GLU A 1 355 ? 0.649 -15.555 6.449 1 98 355 GLU A CA 1
ATOM 2594 C C . GLU A 1 355 ? -0.541 -14.703 6.023 1 98 355 GLU A C 1
ATOM 2596 O O . GLU A 1 355 ? -1.692 -15.117 6.152 1 98 355 GLU A O 1
ATOM 2601 N N . GLU A 1 356 ? -0.225 -13.531 5.551 1 98.25 356 GLU A N 1
ATOM 2602 C CA . GLU A 1 356 ? -1.28 -12.648 5.055 1 98.25 356 GLU A CA 1
ATOM 2603 C C . GLU A 1 356 ? -1.995 -13.266 3.855 1 98.25 356 GLU A C 1
ATOM 2605 O O . GLU A 1 356 ? -3.225 -13.219 3.768 1 98.25 356 GLU A O 1
ATOM 2610 N N . ALA A 1 357 ? -1.256 -13.789 2.936 1 98.62 357 ALA A N 1
ATOM 2611 C CA . ALA A 1 357 ? -1.842 -14.445 1.771 1 98.62 357 ALA A CA 1
ATOM 2612 C C . ALA A 1 357 ? -2.709 -15.633 2.188 1 98.62 357 ALA A C 1
ATOM 2614 O O . ALA A 1 357 ? -3.809 -15.82 1.66 1 98.62 357 ALA A O 1
ATOM 2615 N N . ALA A 1 358 ? -2.242 -16.438 3.131 1 98.44 358 ALA A N 1
ATOM 2616 C CA . ALA A 1 358 ? -3.008 -17.594 3.623 1 98.44 358 ALA A CA 1
ATOM 2617 C C . ALA A 1 358 ? -4.309 -17.141 4.281 1 98.44 358 ALA A C 1
ATOM 2619 O O . ALA A 1 358 ? -5.359 -17.75 4.082 1 98.44 358 ALA A O 1
ATOM 2620 N N . ALA A 1 359 ? -4.215 -16.109 5.09 1 98.5 359 ALA A N 1
ATOM 2621 C CA . ALA A 1 359 ? -5.41 -15.586 5.75 1 98.5 359 ALA A CA 1
ATOM 2622 C C . ALA A 1 359 ? -6.43 -15.086 4.73 1 98.5 359 ALA A C 1
ATOM 2624 O O . ALA A 1 359 ? -7.633 -15.305 4.887 1 98.5 359 ALA A O 1
ATOM 2625 N N . PHE A 1 360 ? -5.98 -14.414 3.727 1 98.69 360 PHE A N 1
ATOM 2626 C CA . PHE A 1 360 ? -6.836 -13.938 2.648 1 98.69 360 PHE A CA 1
ATOM 2627 C C . PHE A 1 360 ? -7.535 -15.094 1.952 1 98.69 360 PHE A C 1
ATOM 2629 O O . PHE A 1 360 ? -8.758 -15.078 1.779 1 98.69 360 PHE A O 1
ATOM 2636 N N . LEU A 1 361 ? -6.695 -16.078 1.594 1 98.81 361 LEU A N 1
ATOM 2637 C CA . LEU A 1 361 ? -7.242 -17.219 0.883 1 98.81 361 LEU A CA 1
ATOM 2638 C C . LEU A 1 361 ? -8.164 -18.031 1.788 1 98.81 361 LEU A C 1
ATOM 2640 O O . LEU A 1 361 ? -9.164 -18.594 1.324 1 98.81 361 LEU A O 1
ATOM 2644 N N . ARG A 1 362 ? -7.855 -18.156 3.064 1 98.56 362 ARG A N 1
ATOM 2645 C CA . ARG A 1 362 ? -8.688 -18.859 4.035 1 98.56 362 ARG A CA 1
ATOM 2646 C C . ARG A 1 362 ? -10.094 -18.266 4.082 1 98.56 362 ARG A C 1
ATOM 2648 O O . ARG A 1 362 ? -11.086 -18.984 4.074 1 98.56 362 ARG A O 1
ATOM 2655 N N . ARG A 1 363 ? -10.156 -16.953 4.098 1 98.25 363 ARG A N 1
ATOM 2656 C CA . ARG A 1 363 ? -11.43 -16.266 4.145 1 98.25 363 ARG A CA 1
ATOM 2657 C C . ARG A 1 363 ? -12.289 -16.609 2.936 1 98.25 363 ARG A C 1
ATOM 2659 O O . ARG A 1 363 ? -13.508 -16.797 3.062 1 98.25 363 ARG A O 1
ATOM 2666 N N . HIS A 1 364 ? -11.703 -16.719 1.796 1 98.5 364 HIS A N 1
ATOM 2667 C CA . HIS A 1 364 ? -12.469 -16.844 0.566 1 98.5 364 HIS A CA 1
ATOM 2668 C C . HIS A 1 364 ? -12.711 -18.312 0.228 1 98.5 364 HIS A C 1
ATOM 2670 O O . HIS A 1 364 ? -13.617 -18.641 -0.551 1 98.5 364 HIS A O 1
ATOM 2676 N N . LEU A 1 365 ? -11.883 -19.234 0.826 1 98.38 365 LEU A N 1
ATOM 2677 C CA . LEU A 1 365 ? -12.102 -20.672 0.676 1 98.38 365 LEU A CA 1
ATOM 2678 C C . LEU A 1 365 ? -13.109 -21.188 1.707 1 98.38 365 LEU A C 1
ATOM 2680 O O . LEU A 1 365 ? -13.531 -22.344 1.648 1 98.38 365 LEU A O 1
ATOM 2684 N N . GLY A 1 366 ? -13.5 -20.328 2.615 1 96.94 366 GLY A N 1
ATOM 2685 C CA . GLY A 1 366 ? -14.43 -20.719 3.664 1 96.94 366 GLY A CA 1
ATOM 2686 C C . GLY A 1 366 ? -13.828 -21.672 4.68 1 96.94 366 GLY A C 1
ATOM 2687 O O . GLY A 1 366 ? -14.477 -22.609 5.125 1 96.94 366 GLY A O 1
ATOM 2688 N N . LEU A 1 367 ? -12.594 -21.484 4.938 1 95.75 367 LEU A N 1
ATOM 2689 C CA . LEU A 1 367 ? -11.891 -22.328 5.895 1 95.75 367 LEU A CA 1
ATOM 2690 C C . LEU A 1 367 ? -11.867 -21.688 7.277 1 95.75 367 LEU A C 1
ATOM 2692 O O . LEU A 1 367 ? -11.898 -20.453 7.391 1 95.75 367 LEU A O 1
ATOM 2696 N N . MET B 1 1 ? -25.828 55.844 -33.062 1 24.8 1 MET B N 1
ATOM 2697 C CA . MET B 1 1 ? -24.922 54.938 -33.75 1 24.8 1 MET B CA 1
ATOM 2698 C C . MET B 1 1 ? -23.719 54.594 -32.875 1 24.8 1 MET B C 1
ATOM 2700 O O . MET B 1 1 ? -22.75 55.344 -32.844 1 24.8 1 MET B O 1
ATOM 2704 N N . SER B 1 2 ? -23.906 54.156 -31.562 1 24.14 2 SER B N 1
ATOM 2705 C CA . SER B 1 2 ? -23.203 54.062 -30.281 1 24.14 2 SER B CA 1
ATOM 2706 C C . SER B 1 2 ? -22.141 52.969 -30.312 1 24.14 2 SER B C 1
ATOM 2708 O O . SER B 1 2 ? -22.469 51.781 -30.469 1 24.14 2 SER B O 1
ATOM 2710 N N . GLY B 1 3 ? -20.875 53.188 -30.891 1 24.83 3 GLY B N 1
ATOM 2711 C CA . GLY B 1 3 ? -19.719 52.406 -31.266 1 24.83 3 GLY B CA 1
ATOM 2712 C C . GLY B 1 3 ? -19.047 51.75 -30.094 1 24.83 3 GLY B C 1
ATOM 2713 O O . GLY B 1 3 ? -18.625 52.406 -29.141 1 24.83 3 GLY B O 1
ATOM 2714 N N . GLY B 1 4 ? -19.391 50.438 -29.672 1 25.08 4 GLY B N 1
ATOM 2715 C CA . GLY B 1 4 ? -19.031 49.594 -28.531 1 25.08 4 GLY B CA 1
ATOM 2716 C C . GLY B 1 4 ? -17.562 49.219 -28.516 1 25.08 4 GLY B C 1
ATOM 2717 O O . GLY B 1 4 ? -17.078 48.594 -29.484 1 25.08 4 GLY B O 1
ATOM 2718 N N . VAL B 1 5 ? -16.578 49.969 -27.875 1 25.97 5 VAL B N 1
ATOM 2719 C CA . VAL B 1 5 ? -15.117 49.906 -27.797 1 25.97 5 VAL B CA 1
ATOM 2720 C C . VAL B 1 5 ? -14.688 48.562 -27.156 1 25.97 5 VAL B C 1
ATOM 2722 O O . VAL B 1 5 ? -15.008 48.312 -26 1 25.97 5 VAL B O 1
ATOM 2725 N N . GLY B 1 6 ? -14.578 47.438 -27.891 1 25.47 6 GLY B N 1
ATOM 2726 C CA . GLY B 1 6 ? -14.203 46.062 -27.484 1 25.47 6 GLY B CA 1
ATOM 2727 C C . GLY B 1 6 ? -12.789 46 -26.938 1 25.47 6 GLY B C 1
ATOM 2728 O O . GLY B 1 6 ? -11.82 46.219 -27.672 1 25.47 6 GLY B O 1
ATOM 2729 N N . LEU B 1 7 ? -12.461 46.312 -25.594 1 22.94 7 LEU B N 1
ATOM 2730 C CA . LEU B 1 7 ? -11.156 46.406 -24.953 1 22.94 7 LEU B CA 1
ATOM 2731 C C . LEU B 1 7 ? -10.453 45.062 -24.984 1 22.94 7 LEU B C 1
ATOM 2733 O O . LEU B 1 7 ? -10.969 44.062 -24.453 1 22.94 7 LEU B O 1
ATOM 2737 N N . ARG B 1 8 ? -9.508 44.719 -25.906 1 23.38 8 ARG B N 1
ATOM 2738 C CA . ARG B 1 8 ? -8.633 43.594 -26.172 1 23.38 8 ARG B CA 1
ATOM 2739 C C . ARG B 1 8 ? -7.625 43.406 -25.047 1 23.38 8 ARG B C 1
ATOM 2741 O O . ARG B 1 8 ? -6.758 44.25 -24.828 1 23.38 8 ARG B O 1
ATOM 2748 N N . LEU B 1 9 ? -8.016 42.75 -23.859 1 24.98 9 LEU B N 1
ATOM 2749 C CA . LEU B 1 9 ? -7.105 42.562 -22.734 1 24.98 9 LEU B CA 1
ATOM 2750 C C . LEU B 1 9 ? -5.887 41.75 -23.156 1 24.98 9 LEU B C 1
ATOM 2752 O O . LEU B 1 9 ? -6.027 40.688 -23.766 1 24.98 9 LEU B O 1
ATOM 2756 N N . PRO B 1 10 ? -4.609 42.281 -23.172 1 23.19 10 PRO B N 1
ATOM 2757 C CA . PRO B 1 10 ? -3.359 41.75 -23.688 1 23.19 10 PRO B CA 1
ATOM 2758 C C . PRO B 1 10 ? -2.932 40.469 -22.969 1 23.19 10 PRO B C 1
ATOM 2760 O O . PRO B 1 10 ? -3.215 40.312 -21.781 1 23.19 10 PRO B O 1
ATOM 2763 N N . ALA B 1 11 ? -2.596 39.281 -23.656 1 24.64 11 ALA B N 1
ATOM 2764 C CA . ALA B 1 11 ? -2.168 37.875 -23.5 1 24.64 11 ALA B CA 1
ATOM 2765 C C . ALA B 1 11 ? -0.77 37.812 -22.891 1 24.64 11 ALA B C 1
ATOM 2767 O O . ALA B 1 11 ? -0.17 36.719 -22.844 1 24.64 11 ALA B O 1
ATOM 2768 N N . VAL B 1 12 ? -0.055 38.906 -22.562 1 21.45 12 VAL B N 1
ATOM 2769 C CA . VAL B 1 12 ? 1.4 38.781 -22.516 1 21.45 12 VAL B CA 1
ATOM 2770 C C . VAL B 1 12 ? 1.825 38 -21.281 1 21.45 12 VAL B C 1
ATOM 2772 O O . VAL B 1 12 ? 2.984 37.594 -21.156 1 21.45 12 VAL B O 1
ATOM 2775 N N . ALA B 1 13 ? 1.178 37.938 -20.156 1 23.83 13 ALA B N 1
ATOM 2776 C CA . ALA B 1 13 ? 1.864 37.844 -18.875 1 23.83 13 ALA B CA 1
ATOM 2777 C C . ALA B 1 13 ? 2.365 36.438 -18.625 1 23.83 13 ALA B C 1
ATOM 2779 O O . ALA B 1 13 ? 2.832 36.094 -17.531 1 23.83 13 ALA B O 1
ATOM 2780 N N . ALA B 1 14 ? 2.256 35.438 -19.531 1 23.45 14 ALA B N 1
ATOM 2781 C CA . ALA B 1 14 ? 2.359 34.031 -19.094 1 23.45 14 ALA B CA 1
ATOM 2782 C C . ALA B 1 14 ? 3.814 33.656 -18.859 1 23.45 14 ALA B C 1
ATOM 2784 O O . ALA B 1 14 ? 4.094 32.656 -18.172 1 23.45 14 ALA B O 1
ATOM 2785 N N . LEU B 1 15 ? 4.883 34.188 -19.531 1 22.95 15 LEU B N 1
ATOM 2786 C CA . LEU B 1 15 ? 6.105 33.438 -19.812 1 22.95 15 LEU B CA 1
ATOM 2787 C C . LEU B 1 15 ? 7.07 33.531 -18.641 1 22.95 15 LEU B C 1
ATOM 2789 O O . LEU B 1 15 ? 8.156 32.938 -18.672 1 22.95 15 LEU B O 1
ATOM 2793 N N . ALA B 1 16 ? 7.031 34.438 -17.797 1 23.11 16 ALA B N 1
ATOM 2794 C CA . ALA B 1 16 ? 8.305 34.844 -17.203 1 23.11 16 ALA B CA 1
ATOM 2795 C C . ALA B 1 16 ? 8.766 33.812 -16.172 1 23.11 16 ALA B C 1
ATOM 2797 O O . ALA B 1 16 ? 9.945 33.75 -15.812 1 23.11 16 ALA B O 1
ATOM 2798 N N . LEU B 1 17 ? 7.938 33.156 -15.508 1 25.03 17 LEU B N 1
ATOM 2799 C CA . LEU B 1 17 ? 8.328 32.812 -14.141 1 25.03 17 LEU B CA 1
ATOM 2800 C C . LEU B 1 17 ? 9.297 31.656 -14.117 1 25.03 17 LEU B C 1
ATOM 2802 O O . LEU B 1 17 ? 9.469 31 -13.086 1 25.03 17 LEU B O 1
ATOM 2806 N N . PHE B 1 18 ? 9.805 31.031 -15.227 1 25.86 18 PHE B N 1
ATOM 2807 C CA . PHE B 1 18 ? 10.508 29.75 -15.156 1 25.86 18 PHE B CA 1
ATOM 2808 C C . PHE B 1 18 ? 11.938 29.953 -14.664 1 25.86 18 PHE B C 1
ATOM 2810 O O . PHE B 1 18 ? 12.719 29 -14.633 1 25.86 18 PHE B O 1
ATOM 2817 N N . ALA B 1 19 ? 12.547 31.172 -14.508 1 23.39 19 ALA B N 1
ATOM 2818 C CA . ALA B 1 19 ? 14 31.234 -14.609 1 23.39 19 ALA B CA 1
ATOM 2819 C C . ALA B 1 19 ? 14.656 30.844 -13.289 1 23.39 19 ALA B C 1
ATOM 2821 O O . ALA B 1 19 ? 15.875 30.906 -13.148 1 23.39 19 ALA B O 1
ATOM 2822 N N . LEU B 1 20 ? 13.953 30.797 -12.219 1 25.91 20 LEU B N 1
ATOM 2823 C CA . LEU B 1 20 ? 14.781 30.906 -11.023 1 25.91 20 LEU B CA 1
ATOM 2824 C C . LEU B 1 20 ? 15.523 29.609 -10.75 1 25.91 20 LEU B C 1
ATOM 2826 O O . LEU B 1 20 ? 16.094 29.438 -9.672 1 25.91 20 LEU B O 1
ATOM 2830 N N . ALA B 1 21 ? 15.422 28.609 -11.516 1 26.39 21 ALA B N 1
ATOM 2831 C CA . ALA B 1 21 ? 16.109 27.375 -11.148 1 26.39 21 ALA B CA 1
ATOM 2832 C C . ALA B 1 21 ? 17.625 27.609 -11.031 1 26.39 21 ALA B C 1
ATOM 2834 O O . ALA B 1 21 ? 18.344 26.734 -10.547 1 26.39 21 ALA B O 1
ATOM 2835 N N . ALA B 1 22 ? 18.234 28.562 -11.766 1 26.12 22 ALA B N 1
ATOM 2836 C CA . ALA B 1 22 ? 19.641 28.406 -12.172 1 26.12 22 ALA B CA 1
ATOM 2837 C C . ALA B 1 22 ? 20.578 28.906 -11.078 1 26.12 22 ALA B C 1
ATOM 2839 O O . ALA B 1 22 ? 21.062 30.031 -11.133 1 26.12 22 ALA B O 1
ATOM 2840 N N . ALA B 1 23 ? 20.344 28.875 -9.852 1 25.52 23 ALA B N 1
ATOM 2841 C CA . ALA B 1 23 ? 21.609 29.297 -9.234 1 25.52 23 ALA B CA 1
ATOM 2842 C C . ALA B 1 23 ? 22.766 28.422 -9.688 1 25.52 23 ALA B C 1
ATOM 2844 O O . ALA B 1 23 ? 22.625 27.203 -9.781 1 25.52 23 ALA B O 1
ATOM 2845 N N . ALA B 1 24 ? 23.984 29.094 -10.18 1 25.06 24 ALA B N 1
ATOM 2846 C CA . ALA B 1 24 ? 25.203 28.766 -10.922 1 25.06 24 ALA B CA 1
ATOM 2847 C C . ALA B 1 24 ? 26.062 27.75 -10.172 1 25.06 24 ALA B C 1
ATOM 2849 O O . ALA B 1 24 ? 27.031 28.109 -9.5 1 25.06 24 ALA B O 1
ATOM 2850 N N . GLY B 1 25 ? 25.625 27 -9.18 1 26.39 25 GLY B N 1
ATOM 2851 C CA . GLY B 1 25 ? 26.859 26.375 -8.727 1 26.39 25 GLY B CA 1
ATOM 2852 C C . GLY B 1 25 ? 27.641 25.719 -9.844 1 26.39 25 GLY B C 1
ATOM 2853 O O . GLY B 1 25 ? 27.109 25.484 -10.93 1 26.39 25 GLY B O 1
ATOM 2854 N N . ALA B 1 26 ? 29.047 25.406 -9.602 1 25.77 26 ALA B N 1
ATOM 2855 C CA . ALA B 1 26 ? 30 24.875 -10.578 1 25.77 26 ALA B CA 1
ATOM 2856 C C . ALA B 1 26 ? 29.375 23.734 -11.383 1 25.77 26 ALA B C 1
ATOM 2858 O O . ALA B 1 26 ? 28.688 22.891 -10.836 1 25.77 26 ALA B O 1
ATOM 2859 N N . ALA B 1 27 ? 29.266 23.875 -12.664 1 27.84 27 ALA B N 1
ATOM 2860 C CA . ALA B 1 27 ? 29.078 22.891 -13.734 1 27.84 27 ALA B CA 1
ATOM 2861 C C . ALA B 1 27 ? 29.75 21.562 -13.391 1 27.84 27 ALA B C 1
ATOM 2863 O O . ALA B 1 27 ? 30.938 21.391 -13.609 1 27.84 27 ALA B O 1
ATOM 2864 N N . ALA B 1 28 ? 29.5 21.062 -12.172 1 29.61 28 ALA B N 1
ATOM 2865 C CA . ALA B 1 28 ? 30.25 19.828 -12.297 1 29.61 28 ALA B CA 1
ATOM 2866 C C . ALA B 1 28 ? 29.984 19.156 -13.641 1 29.61 28 ALA B C 1
ATOM 2868 O O . ALA B 1 28 ? 28.828 19.016 -14.055 1 29.61 28 ALA B O 1
ATOM 2869 N N . GLN B 1 29 ? 30.859 19.062 -14.594 1 29.11 29 GLN B N 1
ATOM 2870 C CA . GLN B 1 29 ? 31 18.688 -15.992 1 29.11 29 GLN B CA 1
ATOM 2871 C C . GLN B 1 29 ? 30.031 17.562 -16.359 1 29.11 29 GLN B C 1
ATOM 2873 O O . GLN B 1 29 ? 29.375 17.625 -17.406 1 29.11 29 GLN B O 1
ATOM 2878 N N . ASP B 1 30 ? 30.25 16.422 -15.922 1 32.28 30 ASP B N 1
ATOM 2879 C CA . ASP B 1 30 ? 29.641 15.305 -16.656 1 32.28 30 ASP B CA 1
ATOM 2880 C C . ASP B 1 30 ? 28.188 15.125 -16.281 1 32.28 30 ASP B C 1
ATOM 2882 O O . ASP B 1 30 ? 27.719 13.992 -16.078 1 32.28 30 ASP B O 1
ATOM 2886 N N . GLY B 1 31 ? 27.484 16.047 -15.633 1 35.44 31 GLY B N 1
ATOM 2887 C CA . GLY B 1 31 ? 26.125 15.992 -15.141 1 35.44 31 GLY B CA 1
ATOM 2888 C C . GLY B 1 31 ? 25.094 15.867 -16.25 1 35.44 31 GLY B C 1
ATOM 2889 O O . GLY B 1 31 ? 24.859 16.812 -17 1 35.44 31 GLY B O 1
ATOM 2890 N N . GLY B 1 32 ? 24.906 14.828 -17 1 37.31 32 GLY B N 1
ATOM 2891 C CA . GLY B 1 32 ? 24.016 14.586 -18.125 1 37.31 32 GLY B CA 1
ATOM 2892 C C . GLY B 1 32 ? 22.641 15.195 -17.953 1 37.31 32 GLY B C 1
ATOM 2893 O O . GLY B 1 32 ? 22.016 15.023 -16.906 1 37.31 32 GLY B O 1
ATOM 2894 N N . SER B 1 33 ? 22.375 16.453 -18.484 1 39.84 33 SER B N 1
ATOM 2895 C CA . SER B 1 33 ? 21.125 17.188 -18.594 1 39.84 33 SER B CA 1
ATOM 2896 C C . SER B 1 33 ? 19.969 16.25 -18.953 1 39.84 33 SER B C 1
ATOM 2898 O O . SER B 1 33 ? 20.125 15.383 -19.828 1 39.84 33 SER B O 1
ATOM 2900 N N . CYS B 1 34 ? 19.094 15.969 -18.047 1 44.91 34 CYS B N 1
ATOM 2901 C CA . CYS B 1 34 ? 17.859 15.266 -18.391 1 44.91 34 CYS B CA 1
ATOM 2902 C C . CYS B 1 34 ? 17.188 15.891 -19.594 1 44.91 34 CYS B C 1
ATOM 2904 O O . CYS B 1 34 ? 16.125 15.445 -20.016 1 44.91 34 CYS B O 1
ATOM 2906 N N . THR B 1 35 ? 17.469 17.094 -20.031 1 40.22 35 THR B N 1
ATOM 2907 C CA . THR B 1 35 ? 16.734 17.812 -21.062 1 40.22 35 THR B CA 1
ATOM 2908 C C . THR B 1 35 ? 16.766 17.031 -22.375 1 40.22 35 THR B C 1
ATOM 2910 O O . THR B 1 35 ? 16.047 17.375 -23.328 1 40.22 35 THR B O 1
ATOM 2913 N N . ALA B 1 36 ? 17.953 16.453 -22.766 1 35.91 36 ALA B N 1
ATOM 2914 C CA . ALA B 1 36 ? 17.984 15.812 -24.078 1 35.91 36 ALA B CA 1
ATOM 2915 C C . ALA B 1 36 ? 17.281 14.461 -24.031 1 35.91 36 ALA B C 1
ATOM 2917 O O . ALA B 1 36 ? 17.156 13.852 -22.969 1 35.91 36 ALA B O 1
ATOM 2918 N N . PRO B 1 37 ? 16.516 14.148 -25.188 1 36.75 37 PRO B N 1
ATOM 2919 C CA . PRO B 1 37 ? 16.016 12.773 -25.219 1 36.75 37 PRO B CA 1
ATOM 2920 C C . PRO B 1 37 ? 16.938 11.781 -24.5 1 36.75 37 PRO B C 1
ATOM 2922 O O . PRO B 1 37 ? 18.141 11.797 -24.719 1 36.75 37 PRO B O 1
ATOM 2925 N N . LEU B 1 38 ? 16.5 11.453 -23.281 1 36.94 38 LEU B N 1
ATOM 2926 C CA . LEU B 1 38 ? 17.25 10.469 -22.516 1 36.94 38 LEU B CA 1
ATOM 2927 C C . LEU B 1 38 ? 17.938 9.469 -23.453 1 36.94 38 LEU B C 1
ATOM 2929 O O . LEU B 1 38 ? 17.312 8.953 -24.375 1 36.94 38 LEU B O 1
ATOM 2933 N N . LYS B 1 39 ? 19.141 9.695 -23.641 1 38.41 39 LYS B N 1
ATOM 2934 C CA . LYS B 1 39 ? 19.844 8.617 -24.344 1 38.41 39 LYS B CA 1
ATOM 2935 C C . LYS B 1 39 ? 19.781 7.32 -23.547 1 38.41 39 LYS B C 1
ATOM 2937 O O . LYS B 1 39 ? 19.5 7.336 -22.344 1 38.41 39 LYS B O 1
ATOM 2942 N N . THR B 1 40 ? 19.875 6.309 -24.234 1 37.66 40 THR B N 1
ATOM 2943 C CA . THR B 1 40 ? 19.812 4.965 -23.672 1 37.66 40 THR B CA 1
ATOM 2944 C C . THR B 1 40 ? 20.547 4.902 -22.344 1 37.66 40 THR B C 1
ATOM 2946 O O . THR B 1 40 ? 20.062 4.277 -21.391 1 37.66 40 THR B O 1
ATOM 2949 N N . ASN B 1 41 ? 21.641 5.648 -22.188 1 39.41 41 ASN B N 1
ATOM 2950 C CA . ASN B 1 41 ? 22.453 5.617 -20.969 1 39.41 41 ASN B CA 1
ATOM 2951 C C . ASN B 1 41 ? 21.828 6.453 -19.859 1 39.41 41 ASN B C 1
ATOM 2953 O O . ASN B 1 41 ? 22.109 6.238 -18.672 1 39.41 41 ASN B O 1
ATOM 2957 N N . ASP B 1 42 ? 21.172 7.441 -20.312 1 43.38 42 ASP B N 1
ATOM 2958 C CA . ASP B 1 42 ? 20.547 8.32 -19.344 1 43.38 42 ASP B CA 1
ATOM 2959 C C . ASP B 1 42 ? 19.328 7.645 -18.703 1 43.38 42 ASP B C 1
ATOM 2961 O O . ASP B 1 42 ? 19.031 7.875 -17.531 1 43.38 42 ASP B O 1
ATOM 2965 N N . ALA B 1 43 ? 18.594 7.008 -19.547 1 39.97 43 ALA B N 1
ATOM 2966 C CA . ALA B 1 43 ? 17.438 6.27 -19.062 1 39.97 43 ALA B CA 1
ATOM 2967 C C . ALA B 1 43 ? 17.828 5.359 -17.891 1 39.97 43 ALA B C 1
ATOM 2969 O O . ALA B 1 43 ? 16.953 4.875 -17.156 1 39.97 43 ALA B O 1
ATOM 2970 N N . THR B 1 44 ? 19.203 5.16 -17.812 1 46.09 44 THR B N 1
ATOM 2971 C CA . THR B 1 44 ? 19.703 4.402 -16.672 1 46.09 44 THR B CA 1
ATOM 2972 C C . THR B 1 44 ? 19.953 5.316 -15.477 1 46.09 44 THR B C 1
ATOM 2974 O O . THR B 1 44 ? 20.469 4.875 -14.445 1 46.09 44 THR B O 1
ATOM 2977 N N . LYS B 1 45 ? 19.422 6.641 -15.828 1 59.97 45 LYS B N 1
ATOM 2978 C CA . LYS B 1 45 ? 19.484 7.57 -14.703 1 59.97 45 LYS B CA 1
ATOM 2979 C C . LYS B 1 45 ? 18.094 7.812 -14.125 1 59.97 45 LYS B C 1
ATOM 2981 O O . LYS B 1 45 ? 17.297 8.57 -14.688 1 59.97 45 LYS B O 1
ATOM 2986 N N . PRO B 1 46 ? 17.734 7.133 -13.148 1 67.12 46 PRO B N 1
ATOM 2987 C CA . PRO B 1 46 ? 16.375 7.109 -12.594 1 67.12 46 PRO B CA 1
ATOM 2988 C C . PRO B 1 46 ? 15.797 8.508 -12.414 1 67.12 46 PRO B C 1
ATOM 2990 O O . PRO B 1 46 ? 14.586 8.703 -12.562 1 67.12 46 PRO B O 1
ATOM 2993 N N . TYR B 1 47 ? 16.578 9.586 -12.359 1 68.31 47 TYR B N 1
ATOM 2994 C CA . TYR B 1 47 ? 16.031 10.883 -11.984 1 68.31 47 TYR B CA 1
ATOM 2995 C C . TYR B 1 47 ? 15.523 11.641 -13.211 1 68.31 47 TYR B C 1
ATOM 2997 O O . TYR B 1 47 ? 14.766 12.602 -13.086 1 68.31 47 TYR B O 1
ATOM 3005 N N . CYS B 1 48 ? 15.867 11.156 -14.453 1 73.25 48 CYS B N 1
ATOM 3006 C CA . CYS B 1 48 ? 15.469 11.859 -15.664 1 73.25 48 CYS B CA 1
ATOM 3007 C C . CYS B 1 48 ? 14.328 11.125 -16.375 1 73.25 48 CYS B C 1
ATOM 3009 O O . CYS B 1 48 ? 13.781 11.633 -17.359 1 73.25 48 CYS B O 1
ATOM 3011 N N . TYR B 1 49 ? 13.891 10.117 -15.844 1 82.56 49 TYR B N 1
ATOM 3012 C CA . TYR B 1 49 ? 12.906 9.305 -16.547 1 82.56 49 TYR B CA 1
ATOM 3013 C C . TYR B 1 49 ? 11.508 9.883 -16.406 1 82.56 49 TYR B C 1
ATOM 3015 O O . TYR B 1 49 ? 11.125 10.328 -15.32 1 82.56 49 TYR B O 1
ATOM 3023 N N . VAL B 1 50 ? 10.812 10 -17.531 1 89.25 50 VAL B N 1
ATOM 3024 C CA . VAL B 1 50 ? 9.406 10.398 -17.578 1 89.25 50 VAL B CA 1
ATOM 3025 C C . VAL B 1 50 ? 8.555 9.258 -18.125 1 89.25 50 VAL B C 1
ATOM 3027 O O . VAL B 1 50 ? 8.609 8.961 -19.328 1 89.25 50 VAL B O 1
ATOM 3030 N N . PRO B 1 51 ? 7.75 8.664 -17.328 1 91.69 51 PRO B N 1
ATOM 3031 C CA . PRO B 1 51 ? 6.984 7.508 -17.797 1 91.69 51 PRO B CA 1
ATOM 3032 C C . PRO B 1 51 ? 5.805 7.91 -18.688 1 91.69 51 PRO B C 1
ATOM 3034 O O . PRO B 1 51 ? 5.168 8.938 -18.453 1 91.69 51 PRO B O 1
ATOM 3037 N N . GLY B 1 52 ? 5.551 7.023 -19.688 1 92.94 52 GLY B N 1
ATOM 3038 C CA . GLY B 1 52 ? 4.402 7.23 -20.547 1 92.94 52 GLY B CA 1
ATOM 3039 C C . GLY B 1 52 ? 3.092 6.797 -19.922 1 92.94 52 GLY B C 1
ATOM 3040 O O . GLY B 1 52 ? 2.025 6.969 -20.516 1 92.94 52 GLY B O 1
ATOM 3041 N N . THR B 1 53 ? 3.139 6.332 -18.672 1 95.81 53 THR B N 1
ATOM 3042 C CA . THR B 1 53 ? 1.976 5.746 -18.016 1 95.81 53 THR B CA 1
ATOM 3043 C C . THR B 1 53 ? 1.177 6.812 -17.281 1 95.81 53 THR B C 1
ATOM 3045 O O . THR B 1 53 ? 0.117 6.523 -16.719 1 95.81 53 THR B O 1
ATOM 3048 N N . ILE B 1 54 ? 1.636 8.055 -17.266 1 97 54 ILE B N 1
ATOM 3049 C CA . ILE B 1 54 ? 0.925 9.125 -16.578 1 97 54 ILE B CA 1
ATOM 3050 C C . ILE B 1 54 ? 0.453 10.164 -17.578 1 97 54 ILE B C 1
ATOM 3052 O O . ILE B 1 54 ? 0.77 10.07 -18.781 1 97 54 ILE B O 1
ATOM 3056 N N . SER B 1 55 ? -0.346 11.156 -17.172 1 97.94 55 SER B N 1
ATOM 3057 C CA . SER B 1 55 ? -0.937 12.133 -18.078 1 97.94 55 SER B CA 1
ATOM 3058 C C . SER B 1 55 ? 0.134 13.008 -18.719 1 97.94 55 SER B C 1
ATOM 3060 O O . SER B 1 55 ? 1.245 13.125 -18.203 1 97.94 55 SER B O 1
ATOM 3062 N N . SER B 1 56 ? -0.221 13.578 -19.828 1 97 56 SER B N 1
ATOM 3063 C CA . SER B 1 56 ? 0.683 14.492 -20.516 1 97 56 SER B CA 1
ATOM 3064 C C . SER B 1 56 ? 1.047 15.68 -19.625 1 97 56 SER B C 1
ATOM 3066 O O . SER B 1 56 ? 2.176 16.172 -19.672 1 97 56 SER B O 1
ATOM 3068 N N . GLU B 1 57 ? 0.102 16.172 -18.828 1 95.94 57 GLU B N 1
ATOM 3069 C CA . GLU B 1 57 ? 0.365 17.266 -17.891 1 95.94 57 GLU B CA 1
ATOM 3070 C C . GLU B 1 57 ? 1.39 16.875 -16.844 1 95.94 57 GLU B C 1
ATOM 3072 O O . GLU B 1 57 ? 2.309 17.625 -16.531 1 95.94 57 GLU B O 1
ATOM 3077 N N . SER B 1 58 ? 1.227 15.625 -16.375 1 95.75 58 SER B N 1
ATOM 3078 C CA . SER B 1 58 ? 2.184 15.125 -15.383 1 95.75 58 SER B CA 1
ATOM 3079 C C . SER B 1 58 ? 3.553 14.891 -16.016 1 95.75 58 SER B C 1
ATOM 3081 O O . SER B 1 58 ? 4.582 15.133 -15.383 1 95.75 58 SER B O 1
ATOM 3083 N N . GLN B 1 59 ? 3.547 14.406 -17.219 1 93.5 59 GLN B N 1
ATOM 3084 C CA . GLN B 1 59 ? 4.805 14.242 -17.953 1 93.5 59 GLN B CA 1
ATOM 3085 C C . GLN B 1 59 ? 5.523 15.578 -18.125 1 93.5 59 GLN B C 1
ATOM 3087 O O . GLN B 1 59 ? 6.742 15.656 -17.953 1 93.5 59 GLN B O 1
ATOM 3092 N N . GLN B 1 60 ? 4.746 16.547 -18.453 1 90.44 60 GLN B N 1
ATOM 3093 C CA . GLN B 1 60 ? 5.328 17.875 -18.625 1 90.44 60 GLN B CA 1
ATOM 3094 C C . GLN B 1 60 ? 5.941 18.391 -17.328 1 90.44 60 GLN B C 1
ATOM 3096 O O . GLN B 1 60 ? 7.035 18.953 -17.344 1 90.44 60 GLN B O 1
ATOM 3101 N N . PHE B 1 61 ? 5.199 18.203 -16.281 1 88.25 61 PHE B N 1
ATOM 3102 C CA . PHE B 1 61 ? 5.742 18.641 -14.992 1 88.25 61 PHE B CA 1
ATOM 3103 C C . PHE B 1 61 ? 7.051 17.922 -14.688 1 88.25 61 PHE B C 1
ATOM 3105 O O . PHE B 1 61 ? 8.047 18.562 -14.32 1 88.25 61 PHE B O 1
ATOM 3112 N N . LEU B 1 62 ? 7.105 16.547 -14.812 1 88.38 62 LEU B N 1
ATOM 3113 C CA . LEU B 1 62 ? 8.297 15.766 -14.508 1 88.38 62 LEU B CA 1
ATOM 3114 C C . LEU B 1 62 ? 9.453 16.156 -15.422 1 88.38 62 LEU B C 1
ATOM 3116 O O . LEU B 1 62 ? 10.609 16.172 -15 1 88.38 62 LEU B O 1
ATOM 3120 N N . SER B 1 63 ? 9.148 16.406 -16.641 1 84.19 63 SER B N 1
ATOM 3121 C CA . SER B 1 63 ? 10.195 16.734 -17.609 1 84.19 63 SER B CA 1
ATOM 3122 C C . SER B 1 63 ? 10.867 18.062 -17.266 1 84.19 63 SER B C 1
ATOM 3124 O O . SER B 1 63 ? 12.039 18.266 -17.594 1 84.19 63 SER B O 1
ATOM 3126 N N . LYS B 1 64 ? 10.156 18.906 -16.547 1 76.25 64 LYS B N 1
ATOM 3127 C CA . LYS B 1 64 ? 10.68 20.234 -16.234 1 76.25 64 LYS B CA 1
ATOM 3128 C C . LYS B 1 64 ? 11.328 20.234 -14.852 1 76.25 64 LYS B C 1
ATOM 3130 O O . LYS B 1 64 ? 12 21.203 -14.484 1 76.25 64 LYS B O 1
ATOM 3135 N N . SER B 1 65 ? 11.023 19.188 -14.078 1 66 65 SER B N 1
ATOM 3136 C CA . SER B 1 65 ? 11.406 19.234 -12.672 1 66 65 SER B CA 1
ATOM 3137 C C . SER B 1 65 ? 12.578 18.312 -12.391 1 66 65 SER B C 1
ATOM 3139 O O . SER B 1 65 ? 12.867 17.984 -11.234 1 66 65 SER B O 1
ATOM 3141 N N . ALA B 1 66 ? 13.391 17.969 -13.344 1 54.66 66 ALA B N 1
ATOM 3142 C CA . ALA B 1 66 ? 14.484 17.047 -13.039 1 54.66 66 ALA B CA 1
ATOM 3143 C C . ALA B 1 66 ? 15.406 17.625 -11.969 1 54.66 66 ALA B C 1
ATOM 3145 O O . ALA B 1 66 ? 15.688 18.828 -11.969 1 54.66 66 ALA B O 1
ATOM 3146 N N . VAL B 1 67 ? 15.383 16.906 -10.727 1 53.66 67 VAL B N 1
ATOM 3147 C CA . VAL B 1 67 ? 16.203 17.344 -9.609 1 53.66 67 VAL B CA 1
ATOM 3148 C C . VAL B 1 67 ? 17.672 17.406 -10.039 1 53.66 67 VAL B C 1
ATOM 3150 O O . VAL B 1 67 ? 18.219 16.422 -10.531 1 53.66 67 VAL B O 1
ATOM 3153 N N . LYS B 1 68 ? 18.078 18.578 -10.281 1 43.22 68 LYS B N 1
ATOM 3154 C CA . LYS B 1 68 ? 19.5 18.781 -10.492 1 43.22 68 LYS B CA 1
ATOM 3155 C C . LYS B 1 68 ? 20.312 18.312 -9.297 1 43.22 68 LYS B C 1
ATOM 3157 O O . LYS B 1 68 ? 19.953 18.578 -8.148 1 43.22 68 LYS B O 1
ATOM 3162 N N . GLY B 1 69 ? 21.062 17.469 -9.555 1 41.16 69 GLY B N 1
ATOM 3163 C CA . GLY B 1 69 ? 22.031 16.828 -8.672 1 41.16 69 GLY B CA 1
ATOM 3164 C C . GLY B 1 69 ? 21.906 17.281 -7.227 1 41.16 69 GLY B C 1
ATOM 3165 O O . GLY B 1 69 ? 21.422 18.375 -6.953 1 41.16 69 GLY B O 1
ATOM 3166 N N . ALA B 1 70 ? 21.453 16.344 -6.242 1 40.47 70 ALA B N 1
ATOM 3167 C CA . ALA B 1 70 ? 21.438 16.531 -4.793 1 40.47 70 ALA B CA 1
ATOM 3168 C C . ALA B 1 70 ? 22.641 17.359 -4.336 1 40.47 70 ALA B C 1
ATOM 3170 O O . ALA B 1 70 ? 23.766 16.844 -4.273 1 40.47 70 ALA B O 1
ATOM 3171 N N . SER B 1 71 ? 22.891 18.469 -4.836 1 34.22 71 SER B N 1
ATOM 3172 C CA . SER B 1 71 ? 24 19.219 -4.258 1 34.22 71 SER B CA 1
ATOM 3173 C C . SER B 1 71 ? 23.828 19.422 -2.758 1 34.22 71 SER B C 1
ATOM 3175 O O . SER B 1 71 ? 22.688 19.391 -2.258 1 34.22 71 SER B O 1
ATOM 3177 N N . ASP B 1 72 ? 24.906 19.328 -1.961 1 35.5 72 ASP B N 1
ATOM 3178 C CA . ASP B 1 72 ? 25.219 19.484 -0.542 1 35.5 72 ASP B CA 1
ATOM 3179 C C . ASP B 1 72 ? 24.547 20.734 0.027 1 35.5 72 ASP B C 1
ATOM 3181 O O . ASP B 1 72 ? 25.047 21.844 -0.141 1 35.5 72 ASP B O 1
ATOM 3185 N N . VAL B 1 73 ? 23.312 20.891 0.059 1 34.84 73 VAL B N 1
ATOM 3186 C CA . VAL B 1 73 ? 22.844 22.109 0.703 1 34.84 73 VAL B CA 1
ATOM 3187 C C . VAL B 1 73 ? 23.078 22.016 2.209 1 34.84 73 VAL B C 1
ATOM 3189 O O . VAL B 1 73 ? 22.656 21.047 2.855 1 34.84 73 VAL B O 1
ATOM 3192 N N . SER B 1 74 ? 23.938 22.688 2.861 1 36.19 74 SER B N 1
ATOM 3193 C CA . SER B 1 74 ? 24.203 22.859 4.285 1 36.19 74 SER B CA 1
ATOM 3194 C C . SER B 1 74 ? 22.906 23.047 5.07 1 36.19 74 SER B C 1
ATOM 3196 O O . SER B 1 74 ? 21.938 23.578 4.547 1 36.19 74 SER B O 1
ATOM 3198 N N . THR B 1 75 ? 22.688 22.484 6.414 1 39.97 75 THR B N 1
ATOM 3199 C CA . THR B 1 75 ? 21.641 22.219 7.406 1 39.97 75 THR B CA 1
ATOM 3200 C C . THR B 1 75 ? 20.828 23.469 7.688 1 39.97 75 THR B C 1
ATOM 3202 O O . THR B 1 75 ? 19.594 23.438 7.664 1 39.97 75 THR B O 1
ATOM 3205 N N . ALA B 1 76 ? 21.391 24.594 8.523 1 41.41 76 ALA B N 1
ATOM 3206 C CA . ALA B 1 76 ? 20.766 25.812 9.008 1 41.41 76 ALA B CA 1
ATOM 3207 C C . ALA B 1 76 ? 20.188 26.625 7.848 1 41.41 76 ALA B C 1
ATOM 3209 O O . ALA B 1 76 ? 19.094 27.172 7.953 1 41.41 76 ALA B O 1
ATOM 3210 N N . SER B 1 77 ? 20.859 26.531 6.801 1 47.28 77 SER B N 1
ATOM 3211 C CA . SER B 1 77 ? 20.609 27.266 5.566 1 47.28 77 SER B CA 1
ATOM 3212 C C . SER B 1 77 ? 19.453 26.656 4.781 1 47.28 77 SER B C 1
ATOM 3214 O O . SER B 1 77 ? 18.797 27.344 4 1 47.28 77 SER B O 1
ATOM 3216 N N . ALA B 1 78 ? 19.125 25.469 5.34 1 50.22 78 ALA B N 1
ATOM 3217 C CA . ALA B 1 78 ? 18.094 24.797 4.551 1 50.22 78 ALA B CA 1
ATOM 3218 C C . ALA B 1 78 ? 16.703 25.297 4.934 1 50.22 78 ALA B C 1
ATOM 3220 O O . ALA B 1 78 ? 15.852 25.516 4.066 1 50.22 78 ALA B O 1
ATOM 3221 N N . ALA B 1 79 ? 16.484 25.5 6.359 1 51.84 79 ALA B N 1
ATOM 3222 C CA . ALA B 1 79 ? 15.211 26.094 6.746 1 51.84 79 ALA B CA 1
ATOM 3223 C C . ALA B 1 79 ? 15.008 27.453 6.09 1 51.84 79 ALA B C 1
ATOM 3225 O O . ALA B 1 79 ? 13.93 27.75 5.578 1 51.84 79 ALA B O 1
ATOM 3226 N N . GLN B 1 80 ? 16 28.188 6.188 1 54.59 80 GLN B N 1
ATOM 3227 C CA . GLN B 1 80 ? 15.961 29.484 5.516 1 54.59 80 GLN B CA 1
ATOM 3228 C C . GLN B 1 80 ? 15.797 29.312 4.008 1 54.59 80 GLN B C 1
ATOM 3230 O O . GLN B 1 80 ? 15.055 30.062 3.373 1 54.59 80 GLN B O 1
ATOM 3235 N N . ALA B 1 81 ? 16.453 28.234 3.619 1 55.69 81 ALA B N 1
ATOM 3236 C CA . ALA B 1 81 ? 16.359 27.984 2.184 1 55.69 81 ALA B CA 1
ATOM 3237 C C . ALA B 1 81 ? 14.938 27.578 1.795 1 55.69 81 ALA B C 1
ATOM 3239 O O . ALA B 1 81 ? 14.414 28.016 0.766 1 55.69 81 ALA B O 1
ATOM 3240 N N . LEU B 1 82 ? 14.383 26.812 2.701 1 59.84 82 LEU B N 1
ATOM 3241 C CA . LEU B 1 82 ? 13.008 26.422 2.434 1 59.84 82 LEU B CA 1
ATOM 3242 C C . LEU B 1 82 ? 12.07 27.609 2.562 1 59.84 82 LEU B C 1
ATOM 3244 O O . LEU B 1 82 ? 11.141 27.766 1.762 1 59.84 82 LEU B O 1
ATOM 3248 N N . ARG B 1 83 ? 12.336 28.438 3.598 1 59.66 83 ARG B N 1
ATOM 3249 C CA . ARG B 1 83 ? 11.531 29.656 3.758 1 59.66 83 ARG B CA 1
ATOM 3250 C C . ARG B 1 83 ? 11.695 30.578 2.559 1 59.66 83 ARG B C 1
ATOM 3252 O O . ARG B 1 83 ? 10.727 31.188 2.096 1 59.66 83 ARG B O 1
ATOM 3259 N N . GLU B 1 84 ? 13 30.594 2.309 1 56.09 84 GLU B N 1
ATOM 3260 C CA . GLU B 1 84 ? 13.266 31.406 1.125 1 56.09 84 GLU B CA 1
ATOM 3261 C C . GLU B 1 84 ? 12.625 30.797 -0.117 1 56.09 84 GLU B C 1
ATOM 3263 O O . GLU B 1 84 ? 12.102 31.516 -0.971 1 56.09 84 GLU B O 1
ATOM 3268 N N . ARG B 1 85 ? 12.805 29.438 -0.03 1 52.19 85 ARG B N 1
ATOM 3269 C CA . ARG B 1 85 ? 12.188 28.734 -1.15 1 52.19 85 ARG B CA 1
ATOM 3270 C C . ARG B 1 85 ? 10.672 28.844 -1.1 1 52.19 85 ARG B C 1
ATOM 3272 O O . ARG B 1 85 ? 10.023 29.062 -2.125 1 52.19 85 ARG B O 1
ATOM 3279 N N . PHE B 1 86 ? 10.289 28.641 0.182 1 52.03 86 PHE B N 1
ATOM 3280 C CA . PHE B 1 86 ? 8.844 28.703 0.337 1 52.03 86 PHE B CA 1
ATOM 3281 C C . PHE B 1 86 ? 8.391 30.125 0.658 1 52.03 86 PHE B C 1
ATOM 3283 O O . PHE B 1 86 ? 7.242 30.484 0.394 1 52.03 86 PHE B O 1
ATOM 3290 N N . GLY B 1 87 ? 9.242 30.797 1.596 1 45.09 87 GLY B N 1
ATOM 3291 C CA . GLY B 1 87 ? 8.984 32.188 1.926 1 45.09 87 GLY B CA 1
ATOM 3292 C C . GLY B 1 87 ? 9.141 33.125 0.738 1 45.09 87 GLY B C 1
ATOM 3293 O O . GLY B 1 87 ? 8.43 34.125 0.635 1 45.09 87 GLY B O 1
ATOM 3294 N N . ALA B 1 88 ? 10.492 33.031 0.254 1 39.12 88 ALA B N 1
ATOM 3295 C CA . ALA B 1 88 ? 10.664 33.906 -0.904 1 39.12 88 ALA B CA 1
ATOM 3296 C C . ALA B 1 88 ? 9.609 33.625 -1.97 1 39.12 88 ALA B C 1
ATOM 3298 O O . ALA B 1 88 ? 9.547 34.312 -2.994 1 39.12 88 ALA B O 1
ATOM 3299 N N . GLY B 1 89 ? 9.414 32.406 -2.057 1 36.94 89 GLY B N 1
ATOM 3300 C CA . GLY B 1 89 ? 8.25 32.25 -2.922 1 36.94 89 GLY B CA 1
ATOM 3301 C C . GLY B 1 89 ? 7.047 33.062 -2.436 1 36.94 89 GLY B C 1
ATOM 3302 O O . GLY B 1 89 ? 6.316 32.594 -1.552 1 36.94 89 GLY B O 1
ATOM 3303 N N . LYS B 1 90 ? 7.121 34.25 -2.211 1 35.78 90 LYS B N 1
ATOM 3304 C CA . LYS B 1 90 ? 5.945 35.062 -2.477 1 35.78 90 LYS B CA 1
ATOM 3305 C C . LYS B 1 90 ? 4.871 34.281 -3.213 1 35.78 90 LYS B C 1
ATOM 3307 O O . LYS B 1 90 ? 5.09 33.125 -3.58 1 35.78 90 LYS B O 1
ATOM 3312 N N . GLY B 1 91 ? 4.055 34.969 -4.043 1 31.06 91 GLY B N 1
ATOM 3313 C CA . GLY B 1 91 ? 2.771 34.812 -4.715 1 31.06 91 GLY B CA 1
ATOM 3314 C C . GLY B 1 91 ? 2.662 33.562 -5.559 1 31.06 91 GLY B C 1
ATOM 3315 O O . GLY B 1 91 ? 1.597 33.281 -6.098 1 31.06 91 GLY B O 1
ATOM 3316 N N . GLN B 1 92 ? 3.803 33.031 -6.215 1 32.94 92 GLN B N 1
ATOM 3317 C CA . GLN B 1 92 ? 3.566 32.406 -7.508 1 32.94 92 GLN B CA 1
ATOM 3318 C C . GLN B 1 92 ? 3.248 30.938 -7.348 1 32.94 92 GLN B C 1
ATOM 3320 O O . GLN B 1 92 ? 2.807 30.281 -8.297 1 32.94 92 GLN B O 1
ATOM 3325 N N . ILE B 1 93 ? 4.102 30.312 -6.613 1 35.78 93 ILE B N 1
ATOM 3326 C CA . ILE B 1 93 ? 3.914 28.906 -6.93 1 35.78 93 ILE B CA 1
ATOM 3327 C C . ILE B 1 93 ? 2.459 28.5 -6.684 1 35.78 93 ILE B C 1
ATOM 3329 O O . ILE B 1 93 ? 1.899 27.688 -7.414 1 35.78 93 ILE B O 1
ATOM 3333 N N . TRP B 1 94 ? 2.271 28.484 -5.309 1 38.53 94 TRP B N 1
ATOM 3334 C CA . TRP B 1 94 ? 0.854 28.25 -5.051 1 38.53 94 TRP B CA 1
ATOM 3335 C C . TRP B 1 94 ? 0.01 29.406 -5.582 1 38.53 94 TRP B C 1
ATOM 3337 O O . TRP B 1 94 ? 0.192 30.547 -5.18 1 38.53 94 TRP B O 1
ATOM 3347 N N . LYS B 1 95 ? 0.074 29.438 -6.816 1 38.47 95 LYS B N 1
ATOM 3348 C CA . LYS B 1 95 ? -0.863 30.422 -7.359 1 38.47 95 LYS B CA 1
ATOM 3349 C C . LYS B 1 95 ? -1.916 30.812 -6.32 1 38.47 95 LYS B C 1
ATOM 3351 O O . LYS B 1 95 ? -2.658 29.953 -5.836 1 38.47 95 LYS B O 1
ATOM 3356 N N . THR B 1 96 ? -1.47 31.625 -5.312 1 41.81 96 THR B N 1
ATOM 3357 C CA . THR B 1 96 ? -2.623 32.344 -4.781 1 41.81 96 THR B CA 1
ATOM 3358 C C . THR B 1 96 ? -3.766 32.344 -5.789 1 41.81 96 THR B C 1
ATOM 3360 O O . THR B 1 96 ? -3.959 33.344 -6.508 1 41.81 96 THR B O 1
ATOM 3363 N N . SER B 1 97 ? -3.441 31.594 -6.891 1 45.97 97 SER B N 1
ATOM 3364 C CA . SER B 1 97 ? -4.68 31.844 -7.621 1 45.97 97 SER B CA 1
ATOM 3365 C C . SER B 1 97 ? -5.836 32.125 -6.668 1 45.97 97 SER B C 1
ATOM 3367 O O . SER B 1 97 ? -5.797 31.75 -5.5 1 45.97 97 SER B O 1
ATOM 3369 N N . ASP B 1 98 ? -6.656 32.875 -7.18 1 56.41 98 ASP B N 1
ATOM 3370 C CA . ASP B 1 98 ? -7.848 33.562 -6.672 1 56.41 98 ASP B CA 1
ATOM 3371 C C . ASP B 1 98 ? -8.742 32.594 -5.902 1 56.41 98 ASP B C 1
ATOM 3373 O O . ASP B 1 98 ? -9.289 31.656 -6.48 1 56.41 98 ASP B O 1
ATOM 3377 N N . SER B 1 99 ? -8.289 32.531 -4.48 1 65.12 99 SER B N 1
ATOM 3378 C CA . SER B 1 99 ? -9.32 31.859 -3.678 1 65.12 99 SER B CA 1
ATOM 3379 C C . SER B 1 99 ? -10.68 31.922 -4.363 1 65.12 99 SER B C 1
ATOM 3381 O O . SER B 1 99 ? -11.555 31.094 -4.086 1 65.12 99 SER B O 1
ATOM 3383 N N . GLY B 1 100 ? -10.633 32.844 -5.289 1 70.94 100 GLY B N 1
ATOM 3384 C CA . GLY B 1 100 ? -11.922 33.062 -5.926 1 70.94 100 GLY B CA 1
ATOM 3385 C C . GLY B 1 100 ? -12.367 31.906 -6.785 1 70.94 100 GLY B C 1
ATOM 3386 O O . GLY B 1 100 ? -13.562 31.734 -7.043 1 70.94 100 GLY B O 1
ATOM 3387 N N . SER B 1 101 ? -11.336 31.172 -7.148 1 76.94 101 SER B N 1
ATOM 3388 C CA . SER B 1 101 ? -11.711 30.016 -7.973 1 76.94 101 SER B CA 1
ATOM 3389 C C . SER B 1 101 ? -12.273 28.891 -7.121 1 76.94 101 SER B C 1
ATOM 3391 O O . SER B 1 101 ? -13.016 28.047 -7.617 1 76.94 101 SER B O 1
ATOM 3393 N N . TYR B 1 102 ? -11.961 28.969 -5.816 1 83.06 102 TYR B N 1
ATOM 3394 C CA . TYR B 1 102 ? -12.367 27.859 -4.977 1 83.06 102 TYR B CA 1
ATOM 3395 C C . TYR B 1 102 ? -13.422 28.281 -3.963 1 83.06 102 TYR B C 1
ATOM 3397 O O . TYR B 1 102 ? -14.281 27.5 -3.578 1 83.06 102 TYR B O 1
ATOM 3405 N N . PHE B 1 103 ? -13.32 29.531 -3.688 1 87.88 103 PHE B N 1
ATOM 3406 C CA . PHE B 1 103 ? -14.164 29.953 -2.576 1 87.88 103 PHE B CA 1
ATOM 3407 C C . PHE B 1 103 ? -14.992 31.172 -2.961 1 87.88 103 PHE B C 1
ATOM 3409 O O . PHE B 1 103 ? -14.508 32.062 -3.666 1 87.88 103 PHE B O 1
ATOM 3416 N N . SER B 1 104 ? -16.234 31.125 -2.484 1 89.88 104 SER B N 1
ATOM 3417 C CA . SER B 1 104 ? -17.109 32.281 -2.68 1 89.88 104 SER B CA 1
ATOM 3418 C C . SER B 1 104 ? -16.875 33.344 -1.612 1 89.88 104 SER B C 1
ATOM 3420 O O . SER B 1 104 ? -17.141 34.531 -1.835 1 89.88 104 SER B O 1
ATOM 3422 N N . SER B 1 105 ? -16.391 32.906 -0.417 1 89.5 105 SER B N 1
ATOM 3423 C CA . SER B 1 105 ? -16.047 33.844 0.65 1 89.5 105 SER B CA 1
ATOM 3424 C C . SER B 1 105 ? -14.969 33.25 1.562 1 89.5 105 SER B C 1
ATOM 3426 O O . SER B 1 105 ? -14.828 32.031 1.666 1 89.5 105 SER B O 1
ATOM 3428 N N . VAL B 1 106 ? -14.195 34.188 2.096 1 89.75 106 VAL B N 1
ATOM 3429 C CA . VAL B 1 106 ? -13.141 33.844 3.045 1 89.75 106 VAL B CA 1
ATOM 3430 C C . VAL B 1 106 ? -13.18 34.812 4.227 1 89.75 106 VAL B C 1
ATOM 3432 O O . VAL B 1 106 ? -13.406 36.031 4.047 1 89.75 106 VAL B O 1
ATOM 3435 N N . SER B 1 107 ? -13.039 34.281 5.406 1 89.88 107 SER B N 1
ATOM 3436 C CA . SER B 1 107 ? -13.016 35.094 6.605 1 89.88 107 SER B CA 1
ATOM 3437 C C . SER B 1 107 ? -11.883 34.688 7.539 1 89.88 107 SER B C 1
ATOM 3439 O O . SER B 1 107 ? -11.617 33.5 7.707 1 89.88 107 SER B O 1
ATOM 3441 N N . ASN B 1 108 ? -11.273 35.688 8.117 1 91.75 108 ASN B N 1
ATOM 3442 C CA . ASN B 1 108 ? -10.266 35.438 9.141 1 91.75 108 ASN B CA 1
ATOM 3443 C C . ASN B 1 108 ? -10.867 35.469 10.539 1 91.75 108 ASN B C 1
ATOM 3445 O O . ASN B 1 108 ? -11.75 36.281 10.82 1 91.75 108 ASN B O 1
ATOM 3449 N N . GLY B 1 109 ? -10.414 34.594 11.336 1 93.12 109 GLY B N 1
ATOM 3450 C CA . GLY B 1 109 ? -10.836 34.531 12.727 1 93.12 109 GLY B CA 1
ATOM 3451 C C . GLY B 1 109 ? -9.898 33.719 13.602 1 93.12 109 GLY B C 1
ATOM 3452 O O . GLY B 1 109 ? -8.703 33.625 13.32 1 93.12 109 GLY B O 1
ATOM 3453 N N . THR B 1 110 ? -10.469 33.375 14.805 1 96.06 110 THR B N 1
ATOM 3454 C CA . THR B 1 110 ? -9.711 32.562 15.734 1 96.06 110 THR B CA 1
ATOM 3455 C C . THR B 1 110 ? -10.57 31.422 16.266 1 96.06 110 THR B C 1
ATOM 3457 O O . THR B 1 110 ? -11.789 31.547 16.359 1 96.06 110 THR B O 1
ATOM 3460 N N . LEU B 1 111 ? -9.992 30.359 16.5 1 96.5 111 LEU B N 1
ATOM 3461 C CA . LEU B 1 111 ? -10.539 29.234 17.25 1 96.5 111 LEU B CA 1
ATOM 3462 C C . LEU B 1 111 ? -9.609 28.844 18.391 1 96.5 111 LEU B C 1
ATOM 3464 O O . LEU B 1 111 ? -8.461 28.453 18.156 1 96.5 111 LEU B O 1
ATOM 3468 N N . GLY B 1 112 ? -10.125 28.906 19.625 1 97.06 112 GLY B N 1
ATOM 3469 C CA . GLY B 1 112 ? -9.289 28.578 20.766 1 97.06 112 GLY B CA 1
ATOM 3470 C C . GLY B 1 112 ? -8.039 29.438 20.859 1 97.06 112 GLY B C 1
ATOM 3471 O O . GLY B 1 112 ? -6.969 28.953 21.219 1 97.06 112 GLY B O 1
ATOM 3472 N N . GLY B 1 113 ? -8.086 30.609 20.344 1 97.31 113 GLY B N 1
ATOM 3473 C CA . GLY B 1 113 ? -6.98 31.547 20.391 1 97.31 113 GLY B CA 1
ATOM 3474 C C . GLY B 1 113 ? -6.004 31.391 19.25 1 97.31 113 GLY B C 1
ATOM 3475 O O . GLY B 1 113 ? -5.008 32.094 19.172 1 97.31 113 GLY B O 1
ATOM 3476 N N . VAL B 1 114 ? -6.301 30.484 18.359 1 97.75 114 VAL B N 1
ATOM 3477 C CA . VAL B 1 114 ? -5.422 30.188 17.234 1 97.75 114 VAL B CA 1
ATOM 3478 C C . VAL B 1 114 ? -5.996 30.812 15.961 1 97.75 114 VAL B C 1
ATOM 3480 O O . VAL B 1 114 ? -7.188 30.656 15.672 1 97.75 114 VAL B O 1
ATOM 3483 N N . PRO B 1 115 ? -5.156 31.547 15.172 1 96.19 115 PRO B N 1
ATOM 3484 C CA . PRO B 1 115 ? -5.66 32.094 13.914 1 96.19 115 PRO B CA 1
ATOM 3485 C C . PRO B 1 115 ? -6.188 31 12.969 1 96.19 115 PRO B C 1
ATOM 3487 O O . PRO B 1 115 ? -5.551 29.969 12.805 1 96.19 115 PRO B O 1
ATOM 3490 N N . VAL B 1 116 ? -7.414 31.234 12.43 1 94.31 116 VAL B N 1
ATOM 3491 C CA . VAL B 1 116 ? -8.062 30.297 11.523 1 94.31 116 VAL B CA 1
ATOM 3492 C C . VAL B 1 116 ? -8.672 31.062 10.344 1 94.31 116 VAL B C 1
ATOM 3494 O O . VAL B 1 116 ? -9.227 32.156 10.516 1 94.31 116 VAL B O 1
ATOM 3497 N N . VAL B 1 117 ? -8.492 30.516 9.164 1 92.06 117 VAL B N 1
ATOM 3498 C CA . VAL B 1 117 ? -9.18 31.031 7.98 1 92.06 117 VAL B CA 1
ATOM 3499 C C . VAL B 1 117 ? -10.352 30.109 7.633 1 92.06 117 VAL B C 1
ATOM 3501 O O . VAL B 1 117 ? -10.164 28.922 7.402 1 92.06 117 VAL B O 1
ATOM 3504 N N . THR B 1 118 ? -11.531 30.656 7.645 1 92.56 118 THR B N 1
ATOM 3505 C CA . THR B 1 118 ? -12.719 29.906 7.246 1 92.56 118 THR B CA 1
ATOM 3506 C C . THR B 1 118 ? -13.156 30.297 5.836 1 92.56 118 THR B C 1
ATOM 3508 O O . THR B 1 118 ? -13.188 31.484 5.496 1 92.56 118 THR B O 1
ATOM 3511 N N . ALA B 1 119 ? -13.43 29.312 5.043 1 92.75 119 ALA B N 1
ATOM 3512 C CA . ALA B 1 119 ? -13.781 29.578 3.65 1 92.75 119 ALA B CA 1
ATOM 3513 C C . ALA B 1 119 ? -15.016 28.797 3.234 1 92.75 119 ALA B C 1
ATOM 3515 O O . ALA B 1 119 ? -15.203 27.656 3.654 1 92.75 119 ALA B O 1
ATOM 3516 N N . THR B 1 120 ? -15.875 29.453 2.453 1 93.62 120 THR B N 1
ATOM 3517 C CA . THR B 1 120 ? -17.047 28.828 1.846 1 93.62 120 THR B CA 1
ATOM 3518 C C . THR B 1 120 ? -16.766 28.469 0.389 1 93.62 120 THR B C 1
ATOM 3520 O O . THR B 1 120 ? -16.438 29.344 -0.42 1 93.62 120 THR B O 1
ATOM 3523 N N . PRO B 1 121 ? -16.938 27.203 0.071 1 94 121 PRO B N 1
ATOM 3524 C CA . PRO B 1 121 ? -16.594 26.828 -1.303 1 94 121 PRO B CA 1
ATOM 3525 C C . PRO B 1 121 ? -17.594 27.375 -2.326 1 94 121 PRO B C 1
ATOM 3527 O O . PRO B 1 121 ? -18.75 27.625 -1.992 1 94 121 PRO B O 1
ATOM 3530 N N . GLN B 1 122 ? -17.016 27.562 -3.549 1 90.25 122 GLN B N 1
ATOM 3531 C CA . GLN B 1 122 ? -17.922 27.906 -4.648 1 90.25 122 GLN B CA 1
ATOM 3532 C C . GLN B 1 122 ? -19.016 26.875 -4.812 1 90.25 122 GLN B C 1
ATOM 3534 O O . GLN B 1 122 ? -18.766 25.672 -4.711 1 90.25 122 GLN B O 1
ATOM 3539 N N . GLY B 1 123 ? -20.234 27.359 -4.918 1 89.81 123 GLY B N 1
ATOM 3540 C CA . GLY B 1 123 ? -21.344 26.453 -5.125 1 89.81 123 GLY B CA 1
ATOM 3541 C C . GLY B 1 123 ? -21.922 25.906 -3.826 1 89.81 123 GLY B C 1
ATOM 3542 O O . GLY B 1 123 ? -22.797 25.047 -3.844 1 89.81 123 GLY B O 1
ATOM 3543 N N . PHE B 1 124 ? -21.484 26.438 -2.801 1 94.31 124 PHE B N 1
ATOM 3544 C CA . PHE B 1 124 ? -21.969 26.016 -1.495 1 94.31 124 PHE B CA 1
ATOM 3545 C C . PHE B 1 124 ? -23.484 26.203 -1.401 1 94.31 124 PHE B C 1
ATOM 3547 O O . PHE B 1 124 ? -24.016 27.234 -1.795 1 94.31 124 PHE B O 1
ATOM 3554 N N . ASN B 1 125 ? -24.125 25.156 -0.921 1 94.12 125 ASN B N 1
ATOM 3555 C CA . ASN B 1 125 ? -25.562 25.203 -0.688 1 94.12 125 ASN B CA 1
ATOM 3556 C C . ASN B 1 125 ? -25.891 25.312 0.799 1 94.12 125 ASN B C 1
ATOM 3558 O O . ASN B 1 125 ? -25.859 24.312 1.523 1 94.12 125 ASN B O 1
ATOM 3562 N N . PRO B 1 126 ? -26.359 26.438 1.189 1 91.81 126 PRO B N 1
ATOM 3563 C CA . PRO B 1 126 ? -26.625 26.625 2.615 1 91.81 126 PRO B CA 1
ATOM 3564 C C . PRO B 1 126 ? -27.75 25.719 3.125 1 91.81 126 PRO B C 1
ATOM 3566 O O . PRO B 1 126 ? -27.906 25.547 4.336 1 91.81 126 PRO B O 1
ATOM 3569 N N . GLY B 1 127 ? -28.484 25.219 2.258 1 91.69 127 GLY B N 1
ATOM 3570 C CA . GLY B 1 127 ? -29.562 24.312 2.631 1 91.69 127 GLY B CA 1
ATOM 3571 C C . GLY B 1 127 ? -29.219 22.844 2.41 1 91.69 127 GLY B C 1
ATOM 3572 O O . GLY B 1 127 ? -30.047 21.969 2.621 1 91.69 127 GLY B O 1
ATOM 3573 N N . GLY B 1 128 ? -28 22.688 2.012 1 92.75 128 GLY B N 1
ATOM 3574 C CA . GLY B 1 128 ? -27.578 21.312 1.71 1 92.75 128 GLY B CA 1
ATOM 3575 C C . GLY B 1 128 ? -27.031 20.578 2.916 1 92.75 128 GLY B C 1
ATOM 3576 O O . GLY B 1 128 ? -26.938 21.141 4.008 1 92.75 128 GLY B O 1
ATOM 3577 N N . ALA B 1 129 ? -26.703 19.359 2.771 1 91.56 129 ALA B N 1
ATOM 3578 C CA . ALA B 1 129 ? -26.25 18.484 3.852 1 91.56 129 ALA B CA 1
ATOM 3579 C C . ALA B 1 129 ? -24.891 18.953 4.387 1 91.56 129 ALA B C 1
ATOM 3581 O O . ALA B 1 129 ? -24.562 18.719 5.547 1 91.56 129 ALA B O 1
ATOM 3582 N N . GLY B 1 130 ? -24.203 19.703 3.551 1 95.38 130 GLY B N 1
ATOM 3583 C CA . GLY B 1 130 ? -22.875 20.141 3.918 1 95.38 130 GLY B CA 1
ATOM 3584 C C . GLY B 1 130 ? -22.859 21.344 4.84 1 95.38 130 GLY B C 1
ATOM 3585 O O . GLY B 1 130 ? -21.812 21.719 5.375 1 95.38 130 GLY B O 1
ATOM 3586 N N . LYS B 1 131 ? -23.984 21.922 5.109 1 94.25 131 LYS B N 1
ATOM 3587 C CA . LYS B 1 131 ? -24.062 23.172 5.855 1 94.25 131 LYS B CA 1
ATOM 3588 C C . LYS B 1 131 ? -23.594 22.984 7.293 1 94.25 131 LYS B C 1
ATOM 3590 O O . LYS B 1 131 ? -23.047 23.906 7.902 1 94.25 131 LYS B O 1
ATOM 3595 N N . ASP B 1 132 ? -23.734 21.75 7.777 1 96.19 132 ASP B N 1
ATOM 3596 C CA . ASP B 1 132 ? -23.391 21.484 9.172 1 96.19 132 ASP B CA 1
ATOM 3597 C C . ASP B 1 132 ? -22.094 20.688 9.281 1 96.19 132 ASP B C 1
ATOM 3599 O O . ASP B 1 132 ? -21.797 20.094 10.32 1 96.19 132 ASP B O 1
ATOM 3603 N N . ARG B 1 133 ? -21.391 20.562 8.195 1 98.12 133 ARG B N 1
ATOM 3604 C CA . ARG B 1 133 ? -20.109 19.859 8.172 1 98.12 133 ARG B CA 1
ATOM 3605 C C . ARG B 1 133 ? -18.969 20.844 7.93 1 98.12 133 ARG B C 1
ATOM 3607 O O . ARG B 1 133 ? -19.156 21.922 7.367 1 98.12 133 ARG B O 1
ATOM 3614 N N . VAL B 1 134 ? -17.766 20.469 8.344 1 98.25 134 VAL B N 1
ATOM 3615 C CA . VAL B 1 134 ? -16.594 21.312 8.148 1 98.25 134 VAL B CA 1
ATOM 3616 C C . VAL B 1 134 ? -15.383 20.453 7.836 1 98.25 134 VAL B C 1
ATOM 3618 O O . VAL B 1 134 ? -15.242 19.344 8.375 1 98.25 134 VAL B O 1
ATOM 3621 N N . LEU B 1 135 ? -14.609 20.906 6.91 1 98.38 135 LEU B N 1
ATOM 3622 C CA . LEU B 1 135 ? -13.305 20.344 6.609 1 98.38 135 LEU B CA 1
ATOM 3623 C C . LEU B 1 135 ? -12.195 21.141 7.273 1 98.38 135 LEU B C 1
ATOM 3625 O O . LEU B 1 135 ? -12.008 22.328 6.965 1 98.38 135 LEU B O 1
ATOM 3629 N N . VAL B 1 136 ? -11.508 20.531 8.188 1 98.62 136 VAL B N 1
ATOM 3630 C CA . VAL B 1 136 ? -10.359 21.172 8.828 1 98.62 136 VAL B CA 1
ATOM 3631 C C . VAL B 1 136 ? -9.078 20.812 8.078 1 98.62 136 VAL B C 1
ATOM 3633 O O . VAL B 1 136 ? -8.812 19.641 7.836 1 98.62 136 VAL B O 1
ATOM 3636 N N . TYR B 1 137 ? -8.375 21.797 7.766 1 97.56 137 TYR B N 1
ATOM 3637 C CA . TYR B 1 137 ? -7.145 21.594 7.012 1 97.56 137 TYR B CA 1
ATOM 3638 C C . TYR B 1 137 ? -5.926 21.969 7.848 1 97.56 137 TYR B C 1
ATOM 3640 O O . TYR B 1 137 ? -5.879 23.047 8.438 1 97.56 137 TYR B O 1
ATOM 3648 N N . LEU B 1 138 ? -5.004 21.047 7.941 1 97.94 138 LEU B N 1
ATOM 3649 C CA . LEU B 1 138 ? -3.682 21.281 8.516 1 97.94 138 LEU B CA 1
ATOM 3650 C C . LEU B 1 138 ? -2.611 21.25 7.426 1 97.94 138 LEU B C 1
ATOM 3652 O O . LEU B 1 138 ? -2.34 20.203 6.84 1 97.94 138 LEU B O 1
ATOM 3656 N N . HIS B 1 139 ? -1.992 22.375 7.242 1 94.38 139 HIS B N 1
ATOM 3657 C CA . HIS B 1 139 ? -1.149 22.562 6.066 1 94.38 139 HIS B CA 1
ATOM 3658 C C . HIS B 1 139 ? 0.244 21.984 6.293 1 94.38 139 HIS B C 1
ATOM 3660 O O . HIS B 1 139 ? 0.714 21.906 7.43 1 94.38 139 HIS B O 1
ATOM 3666 N N . GLY B 1 140 ? 0.885 21.656 5.16 1 94.06 140 GLY B N 1
ATOM 3667 C CA . GLY B 1 140 ? 2.279 21.25 5.172 1 94.06 140 GLY B CA 1
ATOM 3668 C C . GLY B 1 140 ? 3.244 22.422 5.273 1 94.06 140 GLY B C 1
ATOM 3669 O O . GLY B 1 140 ? 2.836 23.531 5.574 1 94.06 140 GLY B O 1
ATOM 3670 N N . GLY B 1 141 ? 4.539 22.047 5.105 1 91 141 GLY B N 1
ATOM 3671 C CA . GLY B 1 141 ? 5.586 23.047 5.203 1 91 141 GLY B CA 1
ATOM 3672 C C . GLY B 1 141 ? 6.695 22.672 6.164 1 91 141 GLY B C 1
ATOM 3673 O O . GLY B 1 141 ? 7.367 23.531 6.723 1 91 141 GLY B O 1
ATOM 3674 N N . ALA B 1 142 ? 6.785 21.469 6.434 1 92.94 142 ALA B N 1
ATOM 3675 C CA . ALA B 1 142 ? 7.848 20.875 7.238 1 92.94 142 ALA B CA 1
ATOM 3676 C C . ALA B 1 142 ? 7.902 21.516 8.625 1 92.94 142 ALA B C 1
ATOM 3678 O O . ALA B 1 142 ? 8.984 21.672 9.195 1 92.94 142 ALA B O 1
ATOM 3679 N N . TYR B 1 143 ? 6.812 22.031 9.062 1 94.5 143 TYR B N 1
ATOM 3680 C CA . TYR B 1 143 ? 6.617 22.609 10.391 1 94.5 143 TYR B CA 1
ATOM 3681 C C . TYR B 1 143 ? 7.336 23.953 10.508 1 94.5 143 TYR B C 1
ATOM 3683 O O . TYR B 1 143 ? 7.324 24.578 11.57 1 94.5 143 TYR B O 1
ATOM 3691 N N . VAL B 1 144 ? 7.961 24.453 9.391 1 91.25 144 VAL B N 1
ATOM 3692 C CA . VAL B 1 144 ? 8.766 25.656 9.531 1 91.25 144 VAL B CA 1
ATOM 3693 C C . VAL B 1 144 ? 8.234 26.75 8.602 1 91.25 144 VAL B C 1
ATOM 3695 O O . VAL B 1 144 ? 8.539 27.922 8.781 1 91.25 144 VAL B O 1
ATOM 3698 N N . VAL B 1 145 ? 7.484 26.312 7.602 1 86.81 145 VAL B N 1
ATOM 3699 C CA . VAL B 1 145 ? 6.879 27.281 6.703 1 86.81 145 VAL B CA 1
ATOM 3700 C C . VAL B 1 145 ? 5.438 26.891 6.402 1 86.81 145 VAL B C 1
ATOM 3702 O O . VAL B 1 145 ? 4.984 25.812 6.805 1 86.81 145 VAL B O 1
ATOM 3705 N N . GLY B 1 146 ? 4.672 27.797 5.777 1 85.38 146 GLY B N 1
ATOM 3706 C CA . GLY B 1 146 ? 3.309 27.531 5.352 1 85.38 146 GLY B CA 1
ATOM 3707 C C . GLY B 1 146 ? 2.287 28.422 6.043 1 85.38 146 GLY B C 1
ATOM 3708 O O . GLY B 1 146 ? 2.588 29.031 7.066 1 85.38 146 GLY B O 1
ATOM 3709 N N . SER B 1 147 ? 1.243 28.562 5.316 1 85.06 147 SER B N 1
ATOM 3710 C CA . SER B 1 147 ? 0.091 29.312 5.812 1 85.06 147 SER B CA 1
ATOM 3711 C C . SER B 1 147 ? -1.184 28.906 5.074 1 85.06 147 SER B C 1
ATOM 3713 O O . SER B 1 147 ? -1.123 28.312 4 1 85.06 147 SER B O 1
ATOM 3715 N N . CYS B 1 148 ? -2.314 29.234 5.703 1 83.12 148 CYS B N 1
ATOM 3716 C CA . CYS B 1 148 ? -3.605 28.969 5.074 1 83.12 148 CYS B CA 1
ATOM 3717 C C . CYS B 1 148 ? -3.746 29.75 3.771 1 83.12 148 CYS B C 1
ATOM 3719 O O . CYS B 1 148 ? -4.406 29.297 2.836 1 83.12 148 CYS B O 1
ATOM 3721 N N . SER B 1 149 ? -3.119 30.797 3.633 1 72.94 149 SER B N 1
ATOM 3722 C CA . SER B 1 149 ? -3.252 31.641 2.457 1 72.94 149 SER B CA 1
ATOM 3723 C C . SER B 1 149 ? -2.426 31.109 1.291 1 72.94 149 SER B C 1
ATOM 3725 O O . SER B 1 149 ? -2.682 31.453 0.134 1 72.94 149 SER B O 1
ATOM 3727 N N . LEU B 1 150 ? -1.473 30.266 1.621 1 68.69 150 LEU B N 1
ATOM 3728 C CA . LEU B 1 150 ? -0.582 29.75 0.583 1 68.69 150 LEU B CA 1
ATOM 3729 C C . LEU B 1 150 ? -1.102 28.438 0.015 1 68.69 150 LEU B C 1
ATOM 3731 O O . LEU B 1 150 ? -0.782 28.078 -1.12 1 68.69 150 LEU B O 1
ATOM 3735 N N . MET B 1 151 ? -1.903 27.875 0.738 1 75.75 151 MET B N 1
ATOM 3736 C CA . MET B 1 151 ? -2.199 26.5 0.366 1 75.75 151 MET B CA 1
ATOM 3737 C C . MET B 1 151 ? -3.699 26.281 0.194 1 75.75 151 MET B C 1
ATOM 3739 O O . MET B 1 151 ? -4.27 25.359 0.768 1 75.75 151 MET B O 1
ATOM 3743 N N . TRP B 1 152 ? -4.277 27.016 -0.797 1 74.25 152 TRP B N 1
ATOM 3744 C CA . TRP B 1 152 ? -5.73 27 -0.935 1 74.25 152 TRP B CA 1
ATOM 3745 C C . TRP B 1 152 ? -6.172 25.922 -1.92 1 74.25 152 TRP B C 1
ATOM 3747 O O . TRP B 1 152 ? -7.285 25.406 -1.823 1 74.25 152 TRP B O 1
ATOM 3757 N N . ALA B 1 153 ? -5.352 25.609 -2.807 1 73.81 153 ALA B N 1
ATOM 3758 C CA . ALA B 1 153 ? -5.785 24.859 -3.979 1 73.81 153 ALA B CA 1
ATOM 3759 C C . ALA B 1 153 ? -6.25 23.453 -3.588 1 73.81 153 ALA B C 1
ATOM 3761 O O . ALA B 1 153 ? -7.352 23.031 -3.957 1 73.81 153 ALA B O 1
ATOM 3762 N N . MET B 1 154 ? -5.434 22.828 -2.754 1 82.56 154 MET B N 1
ATOM 3763 C CA . MET B 1 154 ? -5.711 21.422 -2.471 1 82.56 154 MET B CA 1
ATOM 3764 C C . MET B 1 154 ? -6.918 21.281 -1.553 1 82.56 154 MET B C 1
ATOM 3766 O O . MET B 1 154 ? -7.91 20.656 -1.92 1 82.56 154 MET B O 1
ATOM 3770 N N . PRO B 1 155 ? -6.93 21.906 -0.49 1 84.38 155 PRO B N 1
ATOM 3771 C CA . PRO B 1 155 ? -8.117 21.75 0.358 1 84.38 155 PRO B CA 1
ATOM 3772 C C . PRO B 1 155 ? -9.359 22.406 -0.245 1 84.38 155 PRO B C 1
ATOM 3774 O O . PRO B 1 155 ? -10.477 21.906 -0.046 1 84.38 155 PRO B O 1
ATOM 3777 N N . GLY B 1 156 ? -9.172 23.484 -0.973 1 88.19 156 GLY B N 1
ATOM 3778 C CA . GLY B 1 156 ? -10.297 24.125 -1.639 1 88.19 156 GLY B CA 1
ATOM 3779 C C . GLY B 1 156 ? -11 23.219 -2.631 1 88.19 156 GLY B C 1
ATOM 3780 O O . GLY B 1 156 ? -12.227 23.203 -2.703 1 88.19 156 GLY B O 1
ATOM 3781 N N . THR B 1 157 ? -10.211 22.469 -3.375 1 91.75 157 THR B N 1
ATOM 3782 C CA . THR B 1 157 ? -10.766 21.5 -4.316 1 91.75 157 THR B CA 1
ATOM 3783 C C . THR B 1 157 ? -11.609 20.469 -3.584 1 91.75 157 THR B C 1
ATOM 3785 O O . THR B 1 157 ? -12.727 20.156 -4.008 1 91.75 157 THR B O 1
ATOM 3788 N N . VAL B 1 158 ? -11.164 19.969 -2.457 1 96.56 158 VAL B N 1
ATOM 3789 C CA . VAL B 1 158 ? -11.859 18.938 -1.702 1 96.56 158 VAL B CA 1
ATOM 3790 C C . VAL B 1 158 ? -13.109 19.516 -1.053 1 96.56 158 VAL B C 1
ATOM 3792 O O . VAL B 1 158 ? -14.18 18.891 -1.077 1 96.56 158 VAL B O 1
ATOM 3795 N N . ALA B 1 159 ? -12.984 20.719 -0.545 1 96.19 159 ALA B N 1
ATOM 3796 C CA . ALA B 1 159 ? -14.133 21.375 0.064 1 96.19 159 ALA B CA 1
ATOM 3797 C C . ALA B 1 159 ? -15.25 21.594 -0.957 1 96.19 159 ALA B C 1
ATOM 3799 O O . ALA B 1 159 ? -16.422 21.391 -0.652 1 96.19 159 ALA B O 1
ATOM 3800 N N . LYS B 1 160 ? -14.867 22.016 -2.119 1 94.62 160 LYS B N 1
ATOM 3801 C CA . LYS B 1 160 ? -15.828 22.234 -3.199 1 94.62 160 LYS B CA 1
ATOM 3802 C C . LYS B 1 160 ? -16.516 20.938 -3.594 1 94.62 160 LYS B C 1
ATOM 3804 O O . LYS B 1 160 ? -17.75 20.891 -3.736 1 94.62 160 LYS B O 1
ATOM 3809 N N . LEU B 1 161 ? -15.766 19.906 -3.719 1 95.5 161 LEU B N 1
ATOM 3810 C CA . LEU B 1 161 ? -16.312 18.609 -4.098 1 95.5 161 LEU B CA 1
ATOM 3811 C C . LEU B 1 161 ? -17.266 18.078 -3.027 1 95.5 161 LEU B C 1
ATOM 3813 O O . LEU B 1 161 ? -18.266 17.438 -3.342 1 95.5 161 LEU B O 1
ATOM 3817 N N . LEU B 1 162 ? -16.969 18.406 -1.782 1 96.62 162 LEU B N 1
ATOM 3818 C CA . LEU B 1 162 ? -17.766 17.953 -0.653 1 96.62 162 LEU B CA 1
ATOM 3819 C C . LEU B 1 162 ? -18.984 18.844 -0.443 1 96.62 162 LEU B C 1
ATOM 3821 O O . LEU B 1 162 ? -20 18.406 0.126 1 96.62 162 LEU B O 1
ATOM 3825 N N . GLY B 1 163 ? -18.844 20.078 -0.84 1 96.19 163 GLY B N 1
ATOM 3826 C CA . GLY B 1 163 ? -19.859 21.078 -0.51 1 96.19 163 GLY B CA 1
ATOM 3827 C C . GLY B 1 163 ? -19.875 21.438 0.961 1 96.19 163 GLY B C 1
ATOM 3828 O O . GLY B 1 163 ? -20.938 21.578 1.563 1 96.19 163 GLY B O 1
ATOM 3829 N N . VAL B 1 164 ? -18.703 21.562 1.531 1 97.62 164 VAL B N 1
ATOM 3830 C CA . VAL B 1 164 ? -18.609 21.906 2.945 1 97.62 164 VAL B CA 1
ATOM 3831 C C . VAL B 1 164 ? -17.656 23.094 3.123 1 97.62 164 VAL B C 1
ATOM 3833 O O . VAL B 1 164 ? -16.797 23.344 2.281 1 97.62 164 VAL B O 1
ATOM 3836 N N . ARG B 1 165 ? -17.812 23.797 4.207 1 95.44 165 ARG B N 1
ATOM 3837 C CA . ARG B 1 165 ? -16.891 24.875 4.535 1 95.44 165 ARG B CA 1
ATOM 3838 C C . ARG B 1 165 ? -15.547 24.312 5 1 95.44 165 ARG B C 1
ATOM 3840 O O . ARG B 1 165 ? -15.469 23.156 5.441 1 95.44 165 ARG B O 1
ATOM 3847 N N . GLU B 1 166 ? -14.57 25.109 4.836 1 95.88 166 GLU B N 1
ATOM 3848 C CA . GLU B 1 166 ? -13.219 24.75 5.25 1 95.88 166 GLU B CA 1
ATOM 3849 C C . GLU B 1 166 ? -12.742 25.641 6.402 1 95.88 166 GLU B C 1
ATOM 3851 O O . GLU B 1 166 ? -13.031 26.828 6.434 1 95.88 166 GLU B O 1
ATOM 3856 N N . ALA B 1 167 ? -12.102 25.078 7.332 1 96.12 167 ALA B N 1
ATOM 3857 C CA . ALA B 1 167 ? -11.352 25.781 8.367 1 96.12 167 ALA B CA 1
ATOM 3858 C C . ALA B 1 167 ? -9.867 25.438 8.297 1 96.12 167 ALA B C 1
ATOM 3860 O O . ALA B 1 167 ? -9.469 24.312 8.602 1 96.12 167 ALA B O 1
ATOM 3861 N N . CYS B 1 168 ? -9.07 26.344 7.887 1 95.19 168 CYS B N 1
ATOM 3862 C CA . CYS B 1 168 ? -7.621 26.188 7.844 1 95.19 168 CYS B CA 1
ATOM 3863 C C . CYS B 1 168 ? -6.969 26.766 9.094 1 95.19 168 CYS B C 1
ATOM 3865 O O . CYS B 1 168 ? -7.125 27.953 9.375 1 95.19 168 CYS B O 1
ATOM 3867 N N . ILE B 1 169 ? -6.234 25.969 9.812 1 96.56 169 ILE B N 1
ATOM 3868 C CA . ILE B 1 169 ? -5.625 26.406 11.062 1 96.56 169 ILE B CA 1
ATOM 3869 C C . ILE B 1 169 ? -4.199 26.891 10.805 1 96.56 169 ILE B C 1
ATOM 3871 O O . ILE B 1 169 ? -3.373 26.141 10.273 1 96.56 169 ILE B O 1
ATOM 3875 N N . ASP B 1 170 ? -3.953 28.078 11.148 1 94.62 170 ASP B N 1
ATOM 3876 C CA . ASP B 1 170 ? -2.617 28.656 11.031 1 94.62 170 ASP B CA 1
ATOM 3877 C C . ASP B 1 170 ? -1.812 28.438 12.312 1 94.62 170 ASP B C 1
ATOM 3879 O O . ASP B 1 170 ? -1.499 29.406 13.023 1 94.62 170 ASP B O 1
ATOM 3883 N N . TYR B 1 171 ? -1.393 27.25 12.523 1 97.44 171 TYR B N 1
ATOM 3884 C CA . TYR B 1 171 ? -0.715 26.875 13.758 1 97.44 171 TYR B CA 1
ATOM 3885 C C . TYR B 1 171 ? 0.682 27.469 13.828 1 97.44 171 TYR B C 1
ATOM 3887 O O . TYR B 1 171 ? 1.252 27.844 12.797 1 97.44 171 TYR B O 1
ATOM 3895 N N . ARG B 1 172 ? 1.246 27.625 15.031 1 97.44 172 ARG B N 1
ATOM 3896 C CA . ARG B 1 172 ? 2.572 28.188 15.234 1 97.44 172 ARG B CA 1
ATOM 3897 C C . ARG B 1 172 ? 3.652 27.297 14.633 1 97.44 172 ARG B C 1
ATOM 3899 O O . ARG B 1 172 ? 3.543 26.078 14.664 1 97.44 172 ARG B O 1
ATOM 3906 N N . LEU B 1 173 ? 4.73 27.906 14.133 1 95.12 173 LEU B N 1
ATOM 3907 C CA . LEU B 1 173 ? 5.758 27.188 13.391 1 95.12 173 LEU B CA 1
ATOM 3908 C C . LEU B 1 173 ? 7.098 27.25 14.117 1 95.12 173 LEU B C 1
ATOM 3910 O O . LEU B 1 173 ? 7.363 28.203 14.859 1 95.12 173 LEU B O 1
ATOM 3914 N N . ALA B 1 174 ? 7.793 26.266 13.945 1 95.06 174 ALA B N 1
ATOM 3915 C CA . ALA B 1 174 ? 9.195 26.266 14.344 1 95.06 174 ALA B CA 1
ATOM 3916 C C . ALA B 1 174 ? 10.047 27.078 13.359 1 95.06 174 ALA B C 1
ATOM 3918 O O . ALA B 1 174 ? 9.656 27.266 12.211 1 95.06 174 ALA B O 1
ATOM 3919 N N . PRO B 1 175 ? 11.242 27.609 13.719 1 93.5 175 PRO B N 1
ATOM 3920 C CA . PRO B 1 175 ? 11.867 27.344 15.016 1 93.5 175 PRO B CA 1
ATOM 3921 C C . PRO B 1 175 ? 11.375 28.281 16.109 1 93.5 175 PRO B C 1
ATOM 3923 O O . PRO B 1 175 ? 11.672 28.062 17.297 1 93.5 175 PRO B O 1
ATOM 3926 N N . GLU B 1 176 ? 10.641 29.344 15.789 1 95.5 176 GLU B N 1
ATOM 3927 C CA . GLU B 1 176 ? 10.172 30.297 16.781 1 95.5 176 GLU B CA 1
ATOM 3928 C C . GLU B 1 176 ? 9.32 29.625 17.859 1 95.5 176 GLU B C 1
ATOM 3930 O O . GLU B 1 176 ? 9.359 30.016 19.016 1 95.5 176 GLU B O 1
ATOM 3935 N N . HIS B 1 177 ? 8.586 28.641 17.453 1 97.69 177 HIS B N 1
ATOM 3936 C CA . HIS B 1 177 ? 7.723 27.875 18.344 1 97.69 177 HIS B CA 1
ATOM 3937 C C . HIS B 1 177 ? 7.863 26.375 18.109 1 97.69 177 HIS B C 1
ATOM 3939 O O . HIS B 1 177 ? 7.023 25.766 17.453 1 97.69 177 HIS B O 1
ATOM 3945 N N . PRO B 1 178 ? 8.789 25.781 18.672 1 97.88 178 PRO B N 1
ATOM 3946 C CA . PRO B 1 178 ? 9.008 24.344 18.469 1 97.88 178 PRO B CA 1
ATOM 3947 C C . PRO B 1 178 ? 7.906 23.484 19.094 1 97.88 178 PRO B C 1
ATOM 3949 O O . PRO B 1 178 ? 7.043 24.016 19.812 1 97.88 178 PRO B O 1
ATOM 3952 N N . PHE B 1 179 ? 7.914 22.219 18.781 1 98.44 179 PHE B N 1
ATOM 3953 C CA . PHE B 1 179 ? 7.039 21.234 19.422 1 98.44 179 PHE B CA 1
ATOM 3954 C C . PHE B 1 179 ? 7.066 21.375 20.938 1 98.44 179 PHE B C 1
ATOM 3956 O O . PHE B 1 179 ? 8.133 21.562 21.531 1 98.44 179 PHE B O 1
ATOM 3963 N N . PRO B 1 180 ? 5.859 21.391 21.469 1 98.69 180 PRO B N 1
ATOM 3964 C CA . PRO B 1 180 ? 4.578 20.969 20.906 1 98.69 180 PRO B CA 1
ATOM 3965 C C . PRO B 1 180 ? 3.662 22.125 20.562 1 98.69 180 PRO B C 1
ATOM 3967 O O . PRO B 1 180 ? 2.438 21.984 20.547 1 98.69 180 PRO B O 1
ATOM 3970 N N . ALA B 1 181 ? 4.188 23.328 20.234 1 98.69 181 ALA B N 1
ATOM 3971 C CA . ALA B 1 181 ? 3.385 24.531 20.078 1 98.69 181 ALA B CA 1
ATOM 3972 C C . ALA B 1 181 ? 2.328 24.359 19 1 98.69 181 ALA B C 1
ATOM 3974 O O . ALA B 1 181 ? 1.153 24.672 19.203 1 98.69 181 ALA B O 1
ATOM 3975 N N . GLY B 1 182 ? 2.768 23.891 17.828 1 98.56 182 GLY B N 1
ATOM 3976 C CA . GLY B 1 182 ? 1.824 23.672 16.75 1 98.56 182 GLY B CA 1
ATOM 3977 C C . GLY B 1 182 ? 0.734 22.672 17.109 1 98.56 182 GLY B C 1
ATOM 3978 O O . GLY B 1 182 ? -0.44 22.891 16.797 1 98.56 182 GLY B O 1
ATOM 3979 N N . LEU B 1 183 ? 1.089 21.547 17.75 1 98.88 183 LEU B N 1
ATOM 3980 C CA . LEU B 1 183 ? 0.114 20.547 18.172 1 98.88 183 LEU B CA 1
ATOM 3981 C C . LEU B 1 183 ? -0.861 21.125 19.188 1 98.88 183 LEU B C 1
ATOM 3983 O O . LEU B 1 183 ? -2.066 20.875 19.109 1 98.88 183 LEU B O 1
ATOM 3987 N N . ASP B 1 184 ? -0.345 21.922 20.141 1 98.81 184 ASP B N 1
ATOM 3988 C CA . ASP B 1 184 ? -1.206 22.562 21.125 1 98.81 184 ASP B CA 1
ATOM 3989 C C . ASP B 1 184 ? -2.238 23.453 20.453 1 98.81 184 ASP B C 1
ATOM 3991 O O . ASP B 1 184 ? -3.398 23.5 20.859 1 98.81 184 ASP B O 1
ATOM 3995 N N . ASP B 1 185 ? -1.769 24.141 19.438 1 98.81 185 ASP B N 1
ATOM 3996 C CA . ASP B 1 185 ? -2.66 25.047 18.719 1 98.81 185 ASP B CA 1
ATOM 3997 C C . ASP B 1 185 ? -3.797 24.281 18.047 1 98.81 185 ASP B C 1
ATOM 3999 O O . ASP B 1 185 ? -4.965 24.656 18.172 1 98.81 185 ASP B O 1
ATOM 4003 N N . VAL B 1 186 ? -3.504 23.172 17.391 1 98.75 186 VAL B N 1
ATOM 4004 C CA . VAL B 1 186 ? -4.539 22.484 16.625 1 98.75 186 VAL B CA 1
ATOM 4005 C C . VAL B 1 186 ? -5.484 21.75 17.578 1 98.75 186 VAL B C 1
ATOM 4007 O O . VAL B 1 186 ? -6.676 21.625 17.297 1 98.75 186 VAL B O 1
ATOM 4010 N N . VAL B 1 187 ? -4.992 21.328 18.719 1 98.88 187 VAL B N 1
ATOM 4011 C CA . VAL B 1 187 ? -5.863 20.734 19.734 1 98.88 187 VAL B CA 1
ATOM 4012 C C . VAL B 1 187 ? -6.816 21.797 20.266 1 98.88 187 VAL B C 1
ATOM 4014 O O . VAL B 1 187 ? -8.016 21.547 20.422 1 98.88 187 VAL B O 1
ATOM 4017 N N . SER B 1 188 ? -6.285 22.953 20.562 1 98.75 188 SER B N 1
ATOM 4018 C CA . SER B 1 188 ? -7.102 24.062 21.062 1 98.75 188 SER B CA 1
ATOM 4019 C C . SER B 1 188 ? -8.18 24.453 20.047 1 98.75 188 SER B C 1
ATOM 4021 O O . SER B 1 188 ? -9.336 24.656 20.422 1 98.75 188 SER B O 1
ATOM 4023 N N . ALA B 1 189 ? -7.773 24.578 18.812 1 98.75 189 ALA B N 1
ATOM 4024 C CA . ALA B 1 189 ? -8.727 24.938 17.75 1 98.75 189 ALA B CA 1
ATOM 4025 C C . ALA B 1 189 ? -9.805 23.859 17.625 1 98.75 189 ALA B C 1
ATOM 4027 O O . ALA B 1 189 ? -10.992 24.172 17.469 1 98.75 189 ALA B O 1
ATOM 4028 N N . TYR B 1 190 ? -9.43 22.594 17.672 1 98.81 190 TYR B N 1
ATOM 4029 C CA . TYR B 1 190 ? -10.375 21.484 17.547 1 98.81 190 TYR B CA 1
ATOM 4030 C C . TYR B 1 190 ? -11.375 21.5 18.703 1 98.81 190 TYR B C 1
ATOM 4032 O O . TYR B 1 190 ? -12.578 21.328 18.484 1 98.81 190 TYR B O 1
ATOM 4040 N N . ARG B 1 191 ? -10.898 21.734 19.891 1 98.5 191 ARG B N 1
ATOM 4041 C CA . ARG B 1 191 ? -11.766 21.812 21.062 1 98.5 191 ARG B CA 1
ATOM 4042 C C . ARG B 1 191 ? -12.82 22.891 20.891 1 98.5 191 ARG B C 1
ATOM 4044 O O . ARG B 1 191 ? -13.984 22.703 21.25 1 98.5 191 ARG B O 1
ATOM 4051 N N . GLU B 1 192 ? -12.367 24.031 20.422 1 98.5 192 GLU B N 1
ATOM 4052 C CA . GLU B 1 192 ? -13.297 25.125 20.188 1 98.5 192 GLU B CA 1
ATOM 4053 C C . GLU B 1 192 ? -14.312 24.766 19.109 1 98.5 192 GLU B C 1
ATOM 4055 O O . GLU B 1 192 ? -15.492 25.109 19.219 1 98.5 192 GLU B O 1
ATOM 4060 N N . LEU B 1 193 ? -13.898 24.109 18.078 1 98.06 193 LEU B N 1
ATOM 4061 C CA . LEU B 1 193 ? -14.75 23.703 16.969 1 98.06 193 LEU B CA 1
ATOM 4062 C C . LEU B 1 193 ? -15.859 22.781 17.438 1 98.06 193 LEU B C 1
ATOM 4064 O O . LEU B 1 193 ? -16.969 22.797 16.891 1 98.06 193 LEU B O 1
ATOM 4068 N N . LEU B 1 194 ? -15.57 21.969 18.438 1 98.31 194 LEU B N 1
ATOM 4069 C CA . LEU B 1 194 ? -16.531 21 18.984 1 98.31 194 LEU B CA 1
ATOM 4070 C C . LEU B 1 194 ? -17.734 21.719 19.594 1 98.31 194 LEU B C 1
ATOM 4072 O O . LEU B 1 194 ? -18.781 21.094 19.797 1 98.31 194 LEU B O 1
ATOM 4076 N N . LYS B 1 195 ? -17.609 22.984 19.906 1 97.75 195 LYS B N 1
ATOM 4077 C CA . LYS B 1 195 ? -18.734 23.75 20.438 1 97.75 195 LYS B CA 1
ATOM 4078 C C . LYS B 1 195 ? -19.734 24.078 19.344 1 97.75 195 LYS B C 1
ATOM 4080 O O . LYS B 1 195 ? -20.906 24.344 19.625 1 97.75 195 LYS B O 1
ATOM 4085 N N . THR B 1 196 ? -19.25 24.047 18.188 1 96.62 196 THR B N 1
ATOM 4086 C CA . THR B 1 196 ? -20.094 24.422 17.047 1 96.62 196 THR B CA 1
ATOM 4087 C C . THR B 1 196 ? -20.516 23.203 16.25 1 96.62 196 THR B C 1
ATOM 4089 O O . THR B 1 196 ? -21.641 23.125 15.766 1 96.62 196 THR B O 1
ATOM 4092 N N . TYR B 1 197 ? -19.625 22.266 16.109 1 97.75 197 TYR B N 1
ATOM 4093 C CA . TYR B 1 197 ? -19.859 21.078 15.305 1 97.75 197 TYR B CA 1
ATOM 4094 C C . TYR B 1 197 ? -19.75 19.812 16.156 1 97.75 197 TYR B C 1
ATOM 4096 O O . TYR B 1 197 ? -18.75 19.609 16.844 1 97.75 197 TYR B O 1
ATOM 4104 N N . PRO B 1 198 ? -20.797 18.938 16.016 1 98.25 198 PRO B N 1
ATOM 4105 C CA . PRO B 1 198 ? -20.516 17.594 16.516 1 98.25 198 PRO B CA 1
ATOM 4106 C C . PRO B 1 198 ? -19.297 16.969 15.852 1 98.25 198 PRO B C 1
ATOM 4108 O O . PRO B 1 198 ? -19.062 17.156 14.656 1 98.25 198 PRO B O 1
ATOM 4111 N N . ALA B 1 199 ? -18.562 16.156 16.578 1 98.69 199 ALA B N 1
ATOM 4112 C CA . ALA B 1 199 ? -17.312 15.562 16.094 1 98.69 199 ALA B CA 1
ATOM 4113 C C . ALA B 1 199 ? -17.531 14.797 14.797 1 98.69 199 ALA B C 1
ATOM 4115 O O . ALA B 1 199 ? -16.703 14.836 13.891 1 98.69 199 ALA B O 1
ATOM 4116 N N . LYS B 1 200 ? -18.672 14.102 14.664 1 98.38 200 LYS B N 1
ATOM 4117 C CA . LYS B 1 200 ? -18.984 13.289 13.492 1 98.38 200 LYS B CA 1
ATOM 4118 C C . LYS B 1 200 ? -19.172 14.164 12.25 1 98.38 200 LYS B C 1
ATOM 4120 O O . LYS B 1 200 ? -19.234 13.656 11.133 1 98.38 200 LYS B O 1
ATOM 4125 N N . ASN B 1 201 ? -19.266 15.516 12.461 1 98.69 201 ASN B N 1
ATOM 4126 C CA . ASN B 1 201 ? -19.438 16.453 11.359 1 98.69 201 ASN B CA 1
ATOM 4127 C C . ASN B 1 201 ? -18.125 17.141 10.992 1 98.69 201 ASN B C 1
ATOM 4129 O O . ASN B 1 201 ? -18.109 18.094 10.203 1 98.69 201 ASN B O 1
ATOM 4133 N N . ILE B 1 202 ? -17 16.734 11.539 1 98.88 202 ILE B N 1
ATOM 4134 C CA . ILE B 1 202 ? -15.688 17.312 11.297 1 98.88 202 ILE B CA 1
ATOM 4135 C C . ILE B 1 202 ? -14.805 16.312 10.562 1 98.88 202 ILE B C 1
ATOM 4137 O O . ILE B 1 202 ? -14.672 15.156 10.992 1 98.88 202 ILE B O 1
ATOM 4141 N N . ALA B 1 203 ? -14.297 16.656 9.453 1 98.88 203 ALA B N 1
ATOM 4142 C CA . ALA B 1 203 ? -13.281 15.875 8.758 1 98.88 203 ALA B CA 1
ATOM 4143 C C . ALA B 1 203 ? -11.945 16.625 8.727 1 98.88 203 ALA B C 1
ATOM 4145 O O . ALA B 1 203 ? -11.914 17.859 8.773 1 98.88 203 ALA B O 1
ATOM 4146 N N . LEU B 1 204 ? -10.891 15.852 8.672 1 98.88 204 LEU B N 1
ATOM 4147 C CA . LEU B 1 204 ? -9.555 16.438 8.633 1 98.88 204 LEU B CA 1
ATOM 4148 C C . LEU B 1 204 ? -8.867 16.141 7.301 1 98.88 204 LEU B C 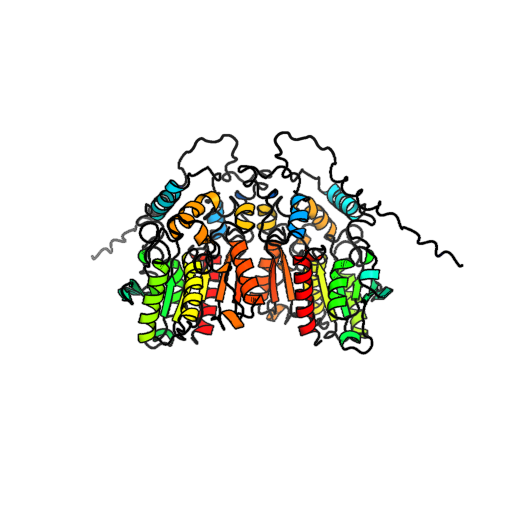1
ATOM 4150 O O . LEU B 1 204 ? -9.023 15.055 6.742 1 98.88 204 LEU B O 1
ATOM 4154 N N . LEU B 1 205 ? -8.188 17.062 6.801 1 98.69 205 LEU B N 1
ATOM 4155 C CA . LEU B 1 205 ? -7.254 16.922 5.688 1 98.69 205 LEU B CA 1
ATOM 4156 C C . LEU B 1 205 ? -5.895 17.516 6.039 1 98.69 205 LEU B C 1
ATOM 4158 O O . LEU B 1 205 ? -5.812 18.656 6.516 1 98.69 205 LEU B O 1
ATOM 4162 N N . GLY B 1 206 ? -4.832 16.766 5.918 1 98.38 206 GLY B N 1
ATOM 4163 C CA . GLY B 1 206 ? -3.482 17.25 6.156 1 98.38 206 GLY B CA 1
ATOM 4164 C C . GLY B 1 206 ? -2.48 16.75 5.133 1 98.38 206 GLY B C 1
ATOM 4165 O O . GLY B 1 206 ? -2.551 15.594 4.703 1 98.38 206 GLY B O 1
ATOM 4166 N N . ASP B 1 207 ? -1.547 17.594 4.723 1 96.88 207 ASP B N 1
ATOM 4167 C CA . ASP B 1 207 ? -0.524 17.188 3.766 1 96.88 207 ASP B CA 1
ATOM 4168 C C . ASP B 1 207 ? 0.875 17.328 4.359 1 96.88 207 ASP B C 1
ATOM 4170 O O . ASP B 1 207 ? 1.13 18.25 5.145 1 96.88 207 ASP B O 1
ATOM 4174 N N . SER B 1 208 ? 1.752 16.422 3.994 1 95.81 208 SER B N 1
ATOM 4175 C CA . SER B 1 208 ? 3.146 16.484 4.418 1 95.81 208 SER B CA 1
ATOM 4176 C C . SER B 1 208 ? 3.258 16.625 5.93 1 95.81 208 SER B C 1
ATOM 4178 O O . SER B 1 208 ? 2.703 15.828 6.68 1 95.81 208 SER B O 1
ATOM 4180 N N . ALA B 1 209 ? 3.877 17.766 6.422 1 96.69 209 ALA B N 1
ATOM 4181 C CA . ALA B 1 209 ? 3.967 18.016 7.859 1 96.69 209 ALA B CA 1
ATOM 4182 C C . ALA B 1 209 ? 2.58 18.156 8.477 1 96.69 209 ALA B C 1
ATOM 4184 O O . ALA B 1 209 ? 2.355 17.734 9.617 1 96.69 209 ALA B O 1
ATOM 4185 N N . GLY B 1 210 ? 1.654 18.688 7.711 1 97.75 210 GLY B N 1
ATOM 4186 C CA . GLY B 1 210 ? 0.278 18.781 8.172 1 97.75 210 GLY B CA 1
ATOM 4187 C C . GLY B 1 210 ? -0.389 17.422 8.328 1 97.75 210 GLY B C 1
ATOM 4188 O O . GLY B 1 210 ? -1.267 17.25 9.172 1 97.75 210 GLY B O 1
ATOM 4189 N N . GLY B 1 211 ? -0.034 16.484 7.434 1 98.69 211 GLY B N 1
ATOM 4190 C CA . GLY B 1 211 ? -0.487 15.109 7.617 1 98.69 211 GLY B CA 1
ATOM 4191 C C . GLY B 1 211 ? 0.049 14.469 8.883 1 98.69 211 GLY B C 1
ATOM 4192 O O . GLY B 1 211 ? -0.682 13.766 9.586 1 98.69 211 GLY B O 1
ATOM 4193 N N . GLY B 1 212 ? 1.334 14.695 9.141 1 98.75 212 GLY B N 1
ATOM 4194 C CA . GLY B 1 212 ? 1.887 14.266 10.414 1 98.75 212 GLY B CA 1
ATOM 4195 C C . GLY B 1 212 ? 1.191 14.891 11.609 1 98.75 212 GLY B C 1
ATOM 4196 O O . GLY B 1 212 ? 0.898 14.211 12.594 1 98.75 212 GLY B O 1
ATOM 4197 N N . LEU B 1 213 ? 0.93 16.156 11.492 1 98.81 213 LEU B N 1
ATOM 4198 C CA . LEU B 1 213 ? 0.259 16.891 12.562 1 98.81 213 LEU B CA 1
ATOM 4199 C C . LEU B 1 213 ? -1.156 16.359 12.773 1 98.81 213 LEU B C 1
ATOM 4201 O O . LEU B 1 213 ? -1.643 16.312 13.906 1 98.81 213 LEU B O 1
ATOM 4205 N N . THR B 1 214 ? -1.825 15.992 11.695 1 98.94 214 THR B N 1
ATOM 4206 C CA . THR B 1 214 ? -3.154 15.398 11.781 1 98.94 214 THR B CA 1
ATOM 4207 C C . THR B 1 214 ? -3.121 14.109 12.602 1 98.94 214 THR B C 1
ATOM 4209 O O . THR B 1 214 ? -3.971 13.906 13.469 1 98.94 214 THR B O 1
ATOM 4212 N N . LEU B 1 215 ? -2.156 13.25 12.352 1 98.94 215 LEU B N 1
ATOM 4213 C CA . LEU B 1 215 ? -2.012 12.016 13.109 1 98.94 215 LEU B CA 1
ATOM 4214 C C . LEU B 1 215 ? -1.737 12.305 14.578 1 98.94 215 LEU B C 1
ATOM 4216 O O . LEU B 1 215 ? -2.324 11.68 15.461 1 98.94 215 LEU B O 1
ATOM 4220 N N . ALA B 1 216 ? -0.838 13.258 14.836 1 98.94 216 ALA B N 1
ATOM 4221 C CA . ALA B 1 216 ? -0.538 13.648 16.203 1 98.94 216 ALA B CA 1
ATOM 4222 C C . ALA B 1 216 ? -1.785 14.18 16.906 1 98.94 216 ALA B C 1
ATOM 4224 O O . ALA B 1 216 ? -2.004 13.898 18.094 1 98.94 216 ALA B O 1
ATOM 4225 N N . LEU B 1 217 ? -2.564 14.93 16.203 1 98.94 217 LEU B N 1
ATOM 4226 C CA . LEU B 1 217 ? -3.816 15.438 16.75 1 98.94 217 LEU B CA 1
ATOM 4227 C C . LEU B 1 217 ? -4.734 14.297 17.172 1 98.94 217 LEU B C 1
ATOM 4229 O O . LEU B 1 217 ? -5.27 14.297 18.281 1 98.94 217 LEU B O 1
ATOM 4233 N N . LEU B 1 218 ? -4.941 13.312 16.312 1 98.88 218 LEU B N 1
ATOM 4234 C CA . LEU B 1 218 ? -5.812 12.188 16.609 1 98.88 218 LEU B CA 1
ATOM 4235 C C . LEU B 1 218 ? -5.352 11.469 17.875 1 98.88 218 LEU B C 1
ATOM 4237 O O . LEU B 1 218 ? -6.168 11.117 18.734 1 98.88 218 LEU B O 1
ATOM 4241 N N . LEU B 1 219 ? -4.055 11.305 17.984 1 98.69 219 LEU B N 1
ATOM 4242 C CA . LEU B 1 219 ? -3.494 10.641 19.156 1 98.69 219 LEU B CA 1
ATOM 4243 C C . LEU B 1 219 ? -3.713 11.484 20.422 1 98.69 219 LEU B C 1
ATOM 4245 O O . LEU B 1 219 ? -4.078 10.953 21.469 1 98.69 219 LEU B O 1
ATOM 4249 N N . ARG B 1 220 ? -3.484 12.766 20.312 1 98.44 220 ARG B N 1
ATOM 4250 C CA . ARG B 1 220 ? -3.66 13.672 21.438 1 98.44 220 ARG B CA 1
ATOM 4251 C C . ARG B 1 220 ? -5.121 13.727 21.875 1 98.44 220 ARG B C 1
ATOM 4253 O O . ARG B 1 220 ? -5.41 13.82 23.078 1 98.44 220 ARG B O 1
ATOM 4260 N N . LEU B 1 221 ? -6.043 13.711 20.906 1 98.56 221 LEU B N 1
ATOM 4261 C CA . LEU B 1 221 ? -7.465 13.719 21.234 1 98.56 221 LEU B CA 1
ATOM 4262 C C . LEU B 1 221 ? -7.848 12.461 22.016 1 98.56 221 LEU B C 1
ATOM 4264 O O . LEU B 1 221 ? -8.625 12.539 22.969 1 98.56 221 LEU B O 1
ATOM 4268 N N . LYS B 1 222 ? -7.34 11.352 21.625 1 97.94 222 LYS B N 1
ATOM 4269 C CA . LYS B 1 222 ? -7.586 10.117 22.375 1 97.94 222 LYS B CA 1
ATOM 4270 C C . LYS B 1 222 ? -7.059 10.227 23.797 1 97.94 222 LYS B C 1
ATOM 4272 O O . LYS B 1 222 ? -7.75 9.852 24.75 1 97.94 222 LYS B O 1
ATOM 4277 N N . ARG B 1 223 ? -5.879 10.719 23.938 1 96.44 223 ARG B N 1
ATOM 4278 C CA . ARG B 1 223 ? -5.238 10.836 25.25 1 96.44 223 ARG B CA 1
ATOM 4279 C C . ARG B 1 223 ? -6.039 11.758 26.156 1 96.44 223 ARG B C 1
ATOM 4281 O O . ARG B 1 223 ? -6.102 11.531 27.375 1 96.44 223 ARG B O 1
ATOM 4288 N N . GLU B 1 224 ? -6.645 12.734 25.562 1 97.19 224 GLU B N 1
ATOM 4289 C CA . GLU B 1 224 ? -7.355 13.734 26.344 1 97.19 224 GLU B CA 1
ATOM 4290 C C . GLU B 1 224 ? -8.836 13.383 26.484 1 97.19 224 GLU B C 1
ATOM 4292 O O . GLU B 1 224 ? -9.602 14.133 27.094 1 97.19 224 GLU B O 1
ATOM 4297 N N . GLY B 1 225 ? -9.234 12.305 25.859 1 96.88 225 GLY B N 1
ATOM 4298 C CA . GLY B 1 225 ? -10.609 11.852 25.953 1 96.88 225 GLY B CA 1
ATOM 4299 C C . GLY B 1 225 ? -11.578 12.703 25.156 1 96.88 225 GLY B C 1
ATOM 4300 O O . GLY B 1 225 ? -12.766 12.773 25.484 1 96.88 225 GLY B O 1
ATOM 4301 N N . LEU B 1 226 ? -11.102 13.383 24.156 1 98 226 LEU B N 1
ATOM 4302 C CA . LEU B 1 226 ? -11.953 14.203 23.297 1 98 226 LEU B CA 1
ATOM 4303 C C . LEU B 1 226 ? -12.523 13.375 22.141 1 98 226 LEU B C 1
ATOM 4305 O O . LEU B 1 226 ? -11.898 12.406 21.703 1 98 226 LEU B O 1
ATOM 4309 N N . PRO B 1 227 ? -13.711 13.75 21.703 1 98.38 227 PRO B N 1
ATOM 4310 C CA . PRO B 1 227 ? -14.289 13.008 20.594 1 98.38 227 PRO B CA 1
ATOM 4311 C C . PRO B 1 227 ? -13.445 13.086 19.312 1 98.38 227 PRO B C 1
ATOM 4313 O O . PRO B 1 227 ? -12.883 14.141 19.016 1 98.38 227 PRO B O 1
ATOM 4316 N N . GLN B 1 228 ? -13.414 12.023 18.625 1 98.75 228 GLN B N 1
ATOM 4317 C CA . GLN B 1 228 ? -12.664 11.93 17.375 1 98.75 228 GLN B CA 1
ATOM 4318 C C . GLN B 1 228 ? -13.461 12.5 16.219 1 98.75 228 GLN B C 1
ATOM 4320 O O . GLN B 1 228 ? -14.695 12.422 16.203 1 98.75 228 GLN B O 1
ATOM 4325 N N . PRO B 1 229 ? -12.805 13.102 15.195 1 98.88 229 PRO B N 1
ATOM 4326 C CA . PRO B 1 229 ? -13.5 13.5 13.977 1 98.88 229 PRO B CA 1
ATOM 4327 C C . PRO B 1 229 ? -14.039 12.305 13.188 1 98.88 229 PRO B C 1
ATOM 4329 O O . PRO B 1 229 ? -13.773 11.156 13.539 1 98.88 229 PRO B O 1
ATOM 4332 N N . ALA B 1 230 ? -14.766 12.633 12.156 1 98.88 230 ALA B N 1
ATOM 4333 C CA . ALA B 1 230 ? -15.414 11.594 11.359 1 98.88 230 ALA B CA 1
ATOM 4334 C C . ALA B 1 230 ? -14.383 10.781 10.578 1 98.88 230 ALA B C 1
ATOM 4336 O O . ALA B 1 230 ? -14.547 9.578 10.398 1 98.88 230 ALA B O 1
ATOM 4337 N N . ALA B 1 231 ? -13.375 11.445 10.039 1 98.94 231 ALA B N 1
ATOM 4338 C CA . ALA B 1 231 ? -12.367 10.812 9.195 1 98.94 231 ALA B CA 1
ATOM 4339 C C . ALA B 1 231 ? -11.203 11.758 8.93 1 98.94 231 ALA B C 1
ATOM 4341 O O . ALA B 1 231 ? -11.289 12.961 9.219 1 98.94 231 ALA B O 1
ATOM 4342 N N . ALA B 1 232 ? -10.109 11.227 8.469 1 98.94 232 ALA B N 1
ATOM 4343 C CA . ALA B 1 232 ? -8.945 12.016 8.094 1 98.94 232 ALA B CA 1
ATOM 4344 C C . ALA B 1 232 ? -8.375 11.547 6.754 1 98.94 232 ALA B C 1
ATOM 4346 O O . ALA B 1 232 ? -8.234 10.344 6.52 1 98.94 232 ALA B O 1
ATOM 4347 N N . ALA B 1 233 ? -8.164 12.461 5.859 1 98.94 233 ALA B N 1
ATOM 4348 C CA . ALA B 1 233 ? -7.414 12.211 4.633 1 98.94 233 ALA B CA 1
ATOM 4349 C C . ALA B 1 233 ? -6.008 12.797 4.715 1 98.94 233 ALA B C 1
ATOM 4351 O O . ALA B 1 233 ? -5.844 13.992 5.004 1 98.94 233 ALA B O 1
ATOM 4352 N N . LEU B 1 234 ? -5.008 12 4.48 1 98.94 234 LEU B N 1
ATOM 4353 C CA . LEU B 1 234 ? -3.611 12.406 4.598 1 98.94 234 LEU B CA 1
ATOM 4354 C C . LEU B 1 234 ? -2.912 12.336 3.244 1 98.94 234 LEU B C 1
ATOM 4356 O O . LEU B 1 234 ? -2.883 11.281 2.605 1 98.94 234 LEU B O 1
ATOM 4360 N N . TYR B 1 235 ? -2.367 13.477 2.832 1 98.25 235 TYR B N 1
ATOM 4361 C CA . TYR B 1 235 ? -1.559 13.539 1.619 1 98.25 235 TYR B CA 1
ATOM 4362 C C . TYR B 1 235 ? -0.072 13.516 1.953 1 98.25 235 TYR B C 1
ATOM 4364 O O . TYR B 1 235 ? 0.48 14.5 2.443 1 98.25 235 TYR B O 1
ATOM 4372 N N . SER B 1 236 ? 0.581 12.359 1.695 1 98 236 SER B N 1
ATOM 4373 C CA . SER B 1 236 ? 2.018 12.242 1.926 1 98 236 SER B CA 1
ATOM 4374 C C . SER B 1 236 ? 2.389 12.68 3.338 1 98 236 SER B C 1
ATOM 4376 O O . SER B 1 236 ? 3.277 13.516 3.518 1 98 236 SER B O 1
ATOM 4378 N N . PRO B 1 237 ? 1.815 12.07 4.328 1 98.69 237 PRO B N 1
ATOM 4379 C CA . PRO B 1 237 ? 2.074 12.547 5.688 1 98.69 237 PRO B CA 1
ATOM 4380 C C . PRO B 1 237 ? 3.525 12.336 6.117 1 98.69 237 PRO B C 1
ATOM 4382 O O . PRO B 1 237 ? 4.105 11.281 5.863 1 98.69 237 PRO B O 1
ATOM 4385 N N . TRP B 1 238 ? 4.117 13.383 6.699 1 97.44 238 TRP B N 1
ATOM 4386 C CA . TRP B 1 238 ? 5.418 13.242 7.348 1 97.44 238 TRP B CA 1
ATOM 4387 C C . TRP B 1 238 ? 5.27 12.617 8.734 1 97.44 238 TRP B C 1
ATOM 4389 O O . TRP B 1 238 ? 5.254 13.328 9.742 1 97.44 238 TRP B O 1
ATOM 4399 N N . SER B 1 239 ? 5.246 11.273 8.758 1 98.25 239 SER B N 1
ATOM 4400 C CA . SER B 1 239 ? 4.859 10.547 9.961 1 98.25 239 SER B CA 1
ATOM 4401 C C . SER B 1 239 ? 6.082 10.031 10.719 1 98.25 239 SER B C 1
ATOM 4403 O O . SER B 1 239 ? 5.961 9.492 11.82 1 98.25 239 SER B O 1
ATOM 4405 N N . GLU B 1 240 ? 7.234 10.203 10.211 1 97.19 240 GLU B N 1
ATOM 4406 C CA . GLU B 1 240 ? 8.5 9.805 10.812 1 97.19 240 GLU B CA 1
ATOM 4407 C C . GLU B 1 240 ? 9.617 10.789 10.477 1 97.19 240 GLU B C 1
ATOM 4409 O O . GLU B 1 240 ? 10.031 10.883 9.32 1 97.19 240 GLU B O 1
ATOM 4414 N N . LEU B 1 241 ? 10.219 11.398 11.508 1 95.5 241 LEU B N 1
ATOM 4415 C CA . LEU B 1 241 ? 11.094 12.531 11.242 1 95.5 241 LEU B CA 1
ATOM 4416 C C . LEU B 1 241 ? 12.562 12.125 11.336 1 95.5 241 LEU B C 1
ATOM 4418 O O . LEU B 1 241 ? 13.453 12.914 11.031 1 95.5 241 LEU B O 1
ATOM 4422 N N . THR B 1 242 ? 12.992 10.883 11.742 1 90.19 242 THR B N 1
ATOM 4423 C CA . THR B 1 242 ? 14.375 10.422 11.852 1 90.19 242 THR B CA 1
ATOM 4424 C C . THR B 1 242 ? 14.875 9.898 10.508 1 90.19 242 THR B C 1
ATOM 4426 O O . THR B 1 242 ? 15.953 9.305 10.43 1 90.19 242 THR B O 1
ATOM 4429 N N . LYS B 1 243 ? 14.539 10.164 9.367 1 82.88 243 LYS B N 1
ATOM 4430 C CA . LYS B 1 243 ? 14.922 9.641 8.062 1 82.88 243 LYS B CA 1
ATOM 4431 C C . LYS B 1 243 ? 15.141 8.133 8.125 1 82.88 243 LYS B C 1
ATOM 4433 O O . LYS B 1 243 ? 16.219 7.641 7.805 1 82.88 243 LYS B O 1
ATOM 4438 N N . SER B 1 244 ? 14.242 7.402 8.336 1 88.19 244 SER B N 1
ATOM 4439 C CA . SER B 1 244 ? 14.414 5.969 8.555 1 88.19 244 SER B CA 1
ATOM 4440 C C . SER B 1 244 ? 13.898 5.164 7.367 1 88.19 244 SER B C 1
ATOM 4442 O O . SER B 1 244 ? 14.32 4.027 7.148 1 88.19 244 SER B O 1
ATOM 4444 N N . GLY B 1 245 ? 13.047 5.711 6.574 1 92.19 245 GLY B N 1
ATOM 4445 C CA . GLY B 1 245 ? 12.398 4.957 5.516 1 92.19 245 GLY B CA 1
ATOM 4446 C C . GLY B 1 245 ? 13.32 4.652 4.348 1 92.19 245 GLY B C 1
ATOM 4447 O O . GLY B 1 245 ? 14.156 5.477 3.982 1 92.19 245 GLY B O 1
ATOM 4448 N N . ASP B 1 246 ? 13.156 3.48 3.705 1 93.69 246 ASP B N 1
ATOM 4449 C CA . ASP B 1 246 ? 13.961 2.996 2.588 1 93.69 246 ASP B CA 1
ATOM 4450 C C . ASP B 1 246 ? 13.922 3.977 1.418 1 93.69 246 ASP B C 1
ATOM 4452 O O . ASP B 1 246 ? 14.961 4.289 0.831 1 93.69 246 ASP B O 1
ATOM 4456 N N . THR B 1 247 ? 12.789 4.527 1.123 1 93.25 247 THR B N 1
ATOM 4457 C CA . THR B 1 247 ? 12.586 5.309 -0.09 1 93.25 247 THR B CA 1
ATOM 4458 C C . THR B 1 247 ? 13.148 6.719 0.073 1 93.25 247 THR B C 1
ATOM 4460 O O . THR B 1 247 ? 13.312 7.441 -0.911 1 93.25 247 THR B O 1
ATOM 4463 N N . GLN B 1 248 ? 13.445 7.156 1.287 1 88.12 248 GLN B N 1
ATOM 4464 C CA . GLN B 1 248 ? 14.109 8.438 1.49 1 88.12 248 GLN B CA 1
ATOM 4465 C C . GLN B 1 248 ? 15.516 8.438 0.902 1 88.12 248 GLN B C 1
ATOM 4467 O O . GLN B 1 248 ? 16.078 9.492 0.603 1 88.12 248 GLN B O 1
ATOM 4472 N N . THR B 1 249 ? 16.047 7.23 0.736 1 84.06 249 THR B N 1
ATOM 4473 C CA . THR B 1 249 ? 17.344 7.09 0.094 1 84.06 249 THR B CA 1
ATOM 4474 C C . THR B 1 249 ? 17.188 6.547 -1.323 1 84.06 249 THR B C 1
ATOM 4476 O O . THR B 1 249 ? 17.766 7.098 -2.27 1 84.06 249 THR B O 1
ATOM 4479 N N . THR B 1 250 ? 16.422 5.539 -1.527 1 87 250 THR B N 1
ATOM 4480 C CA . THR B 1 250 ? 16.359 4.844 -2.811 1 87 250 THR B CA 1
ATOM 4481 C C . THR B 1 250 ? 15.695 5.723 -3.871 1 87 250 THR B C 1
ATOM 4483 O O . THR B 1 250 ? 15.867 5.488 -5.07 1 87 250 THR B O 1
ATOM 4486 N N . LEU B 1 251 ? 14.953 6.707 -3.436 1 87.06 251 LEU B N 1
ATOM 4487 C CA . LEU B 1 251 ? 14.305 7.598 -4.391 1 87.06 251 LEU B CA 1
ATOM 4488 C C . LEU B 1 251 ? 14.984 8.961 -4.414 1 87.06 251 LEU B C 1
ATOM 4490 O O . LEU B 1 251 ? 14.406 9.945 -4.879 1 87.06 251 LEU B O 1
ATOM 4494 N N . THR B 1 252 ? 16.125 9.016 -3.881 1 79.69 252 THR B N 1
ATOM 4495 C CA . THR B 1 252 ? 16.906 10.25 -3.979 1 79.69 252 THR B CA 1
ATOM 4496 C C . THR B 1 252 ? 17.031 10.695 -5.434 1 79.69 252 THR B C 1
ATOM 4498 O O . THR B 1 252 ? 17.422 9.914 -6.293 1 79.69 252 THR B O 1
ATOM 4501 N N . GLY B 1 253 ? 16.641 11.93 -5.691 1 76.12 253 GLY B N 1
ATOM 4502 C CA . GLY B 1 253 ? 16.734 12.508 -7.023 1 76.12 253 GLY B CA 1
ATOM 4503 C C . GLY B 1 253 ? 15.539 12.172 -7.898 1 76.12 253 GLY B C 1
ATOM 4504 O O . GLY B 1 253 ? 15.359 12.758 -8.969 1 76.12 253 GLY B O 1
ATOM 4505 N N . VAL B 1 254 ? 14.68 11.289 -7.438 1 84.75 254 VAL B N 1
ATOM 4506 C CA . VAL B 1 254 ? 13.539 10.828 -8.227 1 84.75 254 VAL B CA 1
ATOM 4507 C C . VAL B 1 254 ? 12.32 11.695 -7.922 1 84.75 254 VAL B C 1
ATOM 4509 O O . VAL B 1 254 ? 11.578 12.07 -8.836 1 84.75 254 VAL B O 1
ATOM 4512 N N . ASP B 1 255 ? 12.117 11.984 -6.656 1 86.31 255 ASP B N 1
ATOM 4513 C CA . ASP B 1 255 ? 11.094 12.953 -6.27 1 86.31 255 ASP B CA 1
ATOM 4514 C C . ASP B 1 255 ? 11.516 14.375 -6.656 1 86.31 255 ASP B C 1
ATOM 4516 O O . ASP B 1 255 ? 12.508 14.891 -6.145 1 86.31 255 ASP B O 1
ATOM 4520 N N . PRO B 1 256 ? 10.75 14.984 -7.504 1 82.06 256 PRO B N 1
ATOM 4521 C CA . PRO B 1 256 ? 11.172 16.297 -7.965 1 82.06 256 PRO B CA 1
ATOM 4522 C C . PRO B 1 256 ? 10.883 17.406 -6.949 1 82.06 256 PRO B C 1
ATOM 4524 O O . PRO B 1 256 ? 11.375 18.531 -7.094 1 82.06 256 PRO B O 1
ATOM 4527 N N . VAL B 1 257 ? 10.125 17.078 -5.941 1 81.56 257 VAL B N 1
ATOM 4528 C CA . VAL B 1 257 ? 9.633 18.109 -5.039 1 81.56 257 VAL B CA 1
ATOM 4529 C C . VAL B 1 257 ? 10.383 18.031 -3.713 1 81.56 257 VAL B C 1
ATOM 4531 O O . VAL B 1 257 ? 10.703 19.062 -3.119 1 81.56 257 VAL B O 1
ATOM 4534 N N . LEU B 1 258 ? 10.664 16.859 -3.309 1 80.81 258 LEU B N 1
ATOM 4535 C CA . LEU B 1 258 ? 11.203 16.703 -1.96 1 80.81 258 LEU B CA 1
ATOM 4536 C C . LEU B 1 258 ? 12.359 15.711 -1.942 1 80.81 258 LEU B C 1
ATOM 4538 O O . LEU B 1 258 ? 12.219 14.578 -2.4 1 80.81 258 LEU B O 1
ATOM 4542 N N . GLN B 1 259 ? 13.445 16.234 -1.443 1 71.12 259 GLN B N 1
ATOM 4543 C CA . GLN B 1 259 ? 14.594 15.375 -1.146 1 71.12 259 GLN B CA 1
ATOM 4544 C C . GLN B 1 259 ? 14.969 15.453 0.328 1 71.12 259 GLN B C 1
ATOM 4546 O O . GLN B 1 259 ? 15.211 16.547 0.852 1 71.12 259 GLN B O 1
ATOM 4551 N N . TYR B 1 260 ? 15.016 14.297 0.937 1 64.56 260 TYR B N 1
ATOM 4552 C CA . TYR B 1 260 ? 15.195 14.305 2.385 1 64.56 260 TYR B CA 1
ATOM 4553 C C . TYR B 1 260 ? 16.5 14.992 2.766 1 64.56 260 TYR B C 1
ATOM 4555 O O . TYR B 1 260 ? 16.516 15.883 3.619 1 64.56 260 TYR B O 1
ATOM 4563 N N . GLU B 1 261 ? 17.5 14.531 2.182 1 62.44 261 GLU B N 1
ATOM 4564 C CA . GLU B 1 261 ? 18.812 15.016 2.594 1 62.44 261 GLU B CA 1
ATOM 4565 C C . GLU B 1 261 ? 18.938 16.516 2.387 1 62.44 261 GLU B C 1
ATOM 4567 O O . GLU B 1 261 ? 19.641 17.203 3.135 1 62.44 261 GLU B O 1
ATOM 4572 N N . LEU B 1 262 ? 18.141 16.891 1.52 1 59.41 262 LEU 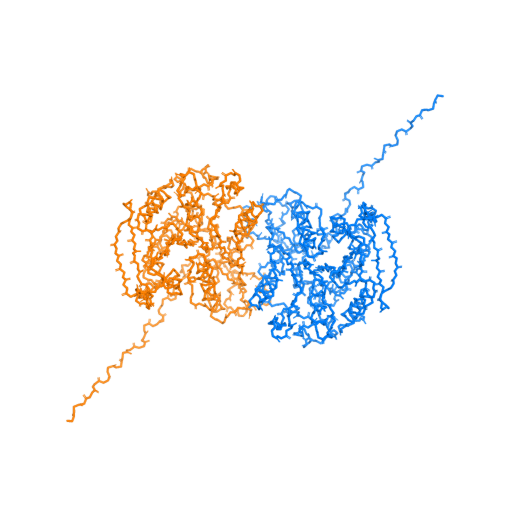B N 1
ATOM 4573 C CA . LEU B 1 262 ? 18.312 18.281 1.155 1 59.41 262 LEU B CA 1
ATOM 4574 C C . LEU B 1 262 ? 17.328 19.172 1.908 1 59.41 262 LEU B C 1
ATOM 4576 O O . LEU B 1 262 ? 17.609 20.344 2.176 1 59.41 262 LEU B O 1
ATOM 4580 N N . SER B 1 263 ? 16.359 18.531 2.369 1 67.81 263 SER B N 1
ATOM 4581 C CA . SER B 1 263 ? 15.25 19.438 2.658 1 67.81 263 SER B CA 1
ATOM 4582 C C . SER B 1 263 ? 14.695 19.203 4.062 1 67.81 263 SER B C 1
ATOM 4584 O O . SER B 1 263 ? 14.039 20.094 4.629 1 67.81 263 SER B O 1
ATOM 4586 N N . LEU B 1 264 ? 15.062 18.172 4.68 1 84.12 264 LEU B N 1
ATOM 4587 C CA . LEU B 1 264 ? 14.141 17.844 5.766 1 84.12 264 LEU B CA 1
ATOM 4588 C C . LEU B 1 264 ? 14.891 17.672 7.082 1 84.12 264 LEU B C 1
ATOM 4590 O O . LEU B 1 264 ? 14.281 17.719 8.156 1 84.12 264 LEU B O 1
ATOM 4594 N N . GLN B 1 265 ? 16.172 17.516 7.012 1 82.44 265 GLN B N 1
ATOM 4595 C CA . GLN B 1 265 ? 16.906 17.328 8.25 1 82.44 265 GLN B CA 1
ATOM 4596 C C . GLN B 1 265 ? 16.859 18.578 9.125 1 82.44 265 GLN B C 1
ATOM 4598 O O . GLN B 1 265 ? 16.625 18.484 10.336 1 82.44 265 GLN B O 1
ATOM 4603 N N . GLY B 1 266 ? 17.172 19.703 8.578 1 85.5 266 GLY B N 1
ATOM 4604 C CA . GLY B 1 266 ? 17.109 20.969 9.297 1 85.5 266 GLY B CA 1
ATOM 4605 C C . GLY B 1 266 ? 15.758 21.25 9.914 1 85.5 266 GLY B C 1
ATOM 4606 O O . GLY B 1 266 ? 15.641 21.422 11.125 1 85.5 266 GLY B O 1
ATOM 4607 N N . PRO B 1 267 ? 14.766 21.172 9.109 1 91 267 PRO B N 1
ATOM 4608 C CA . PRO B 1 267 ? 13.414 21.391 9.617 1 91 267 PRO B CA 1
ATOM 4609 C C . PRO B 1 267 ? 13.023 20.406 10.719 1 91 267 PRO B C 1
ATOM 4611 O O . PRO B 1 267 ? 12.352 20.781 11.68 1 91 267 PRO B O 1
ATOM 4614 N N . ALA B 1 268 ? 13.383 19.219 10.617 1 93.31 268 ALA B N 1
ATOM 4615 C CA . ALA B 1 268 ? 13.078 18.219 11.648 1 93.31 268 ALA B CA 1
ATOM 4616 C C . ALA B 1 268 ? 13.688 18.641 12.992 1 93.31 268 ALA B C 1
ATOM 4618 O O . ALA B 1 268 ? 13.023 18.562 14.023 1 93.31 268 ALA B O 1
ATOM 4619 N N . LEU B 1 269 ? 14.93 19.047 12.914 1 92.94 269 LEU B N 1
ATOM 4620 C CA . LEU B 1 269 ? 15.602 19.453 14.141 1 92.94 269 LEU B CA 1
ATOM 4621 C C . LEU B 1 269 ? 15 20.734 14.695 1 92.94 269 LEU B C 1
ATOM 4623 O O . LEU B 1 269 ? 14.867 20.891 15.914 1 92.94 269 LEU B O 1
ATOM 4627 N N . ALA B 1 270 ? 14.664 21.641 13.82 1 93.25 270 ALA B N 1
ATOM 4628 C CA . ALA B 1 270 ? 14.023 22.875 14.25 1 93.25 270 ALA B CA 1
ATOM 4629 C C . ALA B 1 270 ? 12.688 22.594 14.93 1 93.25 270 ALA B C 1
ATOM 4631 O O . ALA B 1 270 ? 12.336 23.234 15.922 1 93.25 270 ALA B O 1
ATOM 4632 N N . TYR B 1 271 ? 11.992 21.609 14.422 1 96.5 271 TYR B N 1
ATOM 4633 C CA . TYR B 1 271 ? 10.672 21.281 14.945 1 96.5 271 TYR B CA 1
ATOM 4634 C C . TYR B 1 271 ? 10.758 20.844 16.391 1 96.5 271 TYR B C 1
ATOM 4636 O O . TYR B 1 271 ? 9.867 21.141 17.203 1 96.5 271 TYR B O 1
ATOM 4644 N N . VAL B 1 272 ? 11.867 20.234 16.703 1 97.69 272 VAL B N 1
ATOM 4645 C CA . VAL B 1 272 ? 11.984 19.719 18.062 1 97.69 272 VAL B CA 1
ATOM 4646 C C . VAL B 1 272 ? 12.898 20.625 18.875 1 97.69 272 VAL B C 1
ATOM 4648 O O . VAL B 1 272 ? 13.484 20.188 19.875 1 97.69 272 VAL B O 1
ATOM 4651 N N . GLY B 1 273 ? 13.141 21.781 18.5 1 96.06 273 GLY B N 1
ATOM 4652 C CA . GLY B 1 273 ? 13.906 22.766 19.25 1 96.06 273 GLY B CA 1
ATOM 4653 C C . GLY B 1 273 ? 15.375 22.406 19.375 1 96.06 273 GLY B C 1
ATOM 4654 O O . GLY B 1 273 ? 16.016 22.734 20.375 1 96.06 273 GLY B O 1
ATOM 4655 N N . GLY B 1 274 ? 15.828 21.609 18.484 1 94.69 274 GLY B N 1
ATOM 4656 C CA . GLY B 1 274 ? 17.234 21.234 18.469 1 94.69 274 GLY B CA 1
ATOM 4657 C C . GLY B 1 274 ? 17.516 19.969 19.266 1 94.69 274 GLY B C 1
ATOM 4658 O O . GLY B 1 274 ? 18.641 19.469 19.266 1 94.69 274 GLY B O 1
ATOM 4659 N N . ASP B 1 275 ? 16.531 19.422 19.906 1 96.75 275 ASP B N 1
ATOM 4660 C CA . ASP B 1 275 ? 16.703 18.219 20.719 1 96.75 275 ASP B CA 1
ATOM 4661 C C . ASP B 1 275 ? 16.359 16.953 19.922 1 96.75 275 ASP B C 1
ATOM 4663 O O . ASP B 1 275 ? 15.219 16.5 19.922 1 96.75 275 ASP B O 1
ATOM 4667 N N . SER B 1 276 ? 17.312 16.375 19.391 1 94.94 276 SER B N 1
ATOM 4668 C CA . SER B 1 276 ? 17.141 15.242 18.5 1 94.94 276 SER B CA 1
ATOM 4669 C C . SER B 1 276 ? 16.516 14.055 19.219 1 94.94 276 SER B C 1
ATOM 4671 O O . SER B 1 276 ? 15.922 13.18 18.578 1 94.94 276 SER B O 1
ATOM 4673 N N . SER B 1 277 ? 16.625 13.984 20.516 1 96.69 277 SER B N 1
ATOM 4674 C CA . SER B 1 277 ? 16.031 12.883 21.25 1 96.69 277 SER B CA 1
ATOM 4675 C C . SER B 1 277 ? 14.508 12.906 21.172 1 96.69 277 SER B C 1
ATOM 4677 O O . SER B 1 277 ? 13.852 11.883 21.375 1 96.69 277 SER B O 1
ATOM 4679 N N . LYS B 1 278 ? 13.961 14.031 20.797 1 97.94 278 LYS B N 1
ATOM 4680 C CA . LYS B 1 278 ? 12.508 14.188 20.719 1 97.94 278 LYS B CA 1
ATOM 4681 C C . LYS B 1 278 ? 11.969 13.719 19.375 1 97.94 278 LYS B C 1
ATOM 4683 O O . LYS B 1 278 ? 10.766 13.531 19.219 1 97.94 278 LYS B O 1
ATOM 4688 N N . LEU B 1 279 ? 12.844 13.445 18.453 1 97.56 279 LEU B N 1
ATOM 4689 C CA . LEU B 1 279 ? 12.406 13.055 17.125 1 97.56 279 LEU B CA 1
ATOM 4690 C C . LEU B 1 279 ? 11.664 11.727 17.156 1 97.56 279 LEU B C 1
ATOM 4692 O O . LEU B 1 279 ? 10.859 11.438 16.266 1 97.56 279 LEU B O 1
ATOM 4696 N N . THR B 1 280 ? 11.859 10.922 18.203 1 97.25 280 THR B N 1
ATOM 4697 C CA . THR B 1 280 ? 11.234 9.602 18.266 1 97.25 280 THR B CA 1
ATOM 4698 C C . THR B 1 280 ? 9.977 9.641 19.125 1 97.25 280 THR B C 1
ATOM 4700 O O . THR B 1 280 ? 9.32 8.617 19.312 1 97.25 280 THR B O 1
ATOM 4703 N N . ASP B 1 281 ? 9.656 10.828 19.672 1 98.25 281 ASP B N 1
ATOM 4704 C CA . ASP B 1 281 ? 8.383 10.992 20.359 1 98.25 281 ASP B CA 1
ATOM 4705 C C . ASP B 1 281 ? 7.215 10.68 19.422 1 98.25 281 ASP B C 1
ATOM 4707 O O . ASP B 1 281 ? 7.125 11.227 18.328 1 98.25 281 ASP B O 1
ATOM 4711 N N . PRO B 1 282 ? 6.246 9.828 19.875 1 98.25 282 PRO B N 1
ATOM 4712 C CA . PRO B 1 282 ? 5.137 9.422 19 1 98.25 282 PRO B CA 1
ATOM 4713 C C . PRO B 1 282 ? 4.25 10.594 18.594 1 98.25 282 PRO B C 1
ATOM 4715 O O . PRO B 1 282 ? 3.463 10.469 17.656 1 98.25 282 PRO B O 1
ATOM 4718 N N . LEU B 1 283 ? 4.332 11.68 19.266 1 98.69 283 LEU B N 1
ATOM 4719 C CA . LEU B 1 283 ? 3.561 12.852 18.859 1 98.69 283 LEU B CA 1
ATOM 4720 C C . LEU B 1 283 ? 4.348 13.695 17.859 1 98.69 283 LEU B C 1
ATOM 4722 O O . LEU B 1 283 ? 3.783 14.57 17.203 1 98.69 283 LEU B O 1
ATOM 4726 N N . VAL B 1 284 ? 5.648 13.453 17.75 1 98.69 284 VAL B N 1
ATOM 4727 C CA . VAL B 1 284 ? 6.504 14.062 16.734 1 98.69 284 VAL B CA 1
ATOM 4728 C C . VAL B 1 284 ? 6.582 13.164 15.5 1 98.69 284 VAL B C 1
ATOM 4730 O O . VAL B 1 284 ? 6.461 13.633 14.367 1 98.69 284 VAL B O 1
ATOM 4733 N N . SER B 1 285 ? 6.793 11.922 15.734 1 98.62 285 SER B N 1
ATOM 4734 C CA . SER B 1 285 ? 6.805 10.859 14.742 1 98.62 285 SER B CA 1
ATOM 4735 C C . SER B 1 285 ? 5.703 9.836 15 1 98.62 285 SER B C 1
ATOM 4737 O O . SER B 1 285 ? 5.973 8.734 15.484 1 98.62 285 SER B O 1
ATOM 4739 N N . PRO B 1 286 ? 4.531 10.156 14.5 1 98.62 286 PRO B N 1
ATOM 4740 C CA . PRO B 1 286 ? 3.371 9.328 14.844 1 98.62 286 PRO B CA 1
ATOM 4741 C C . PRO B 1 286 ? 3.516 7.883 14.367 1 98.62 286 PRO B C 1
ATOM 4743 O O . PRO B 1 286 ? 2.889 6.98 14.93 1 98.62 286 PRO B O 1
ATOM 4746 N N . LEU B 1 287 ? 4.289 7.617 13.422 1 98.38 287 LEU B N 1
ATOM 4747 C CA . LEU B 1 287 ? 4.523 6.25 12.961 1 98.38 287 LEU B CA 1
ATOM 4748 C C . LEU B 1 287 ? 5.016 5.371 14.109 1 98.38 287 LEU B C 1
ATOM 4750 O O . LEU B 1 287 ? 4.863 4.148 14.07 1 98.38 287 LEU B O 1
ATOM 4754 N N . ARG B 1 288 ? 5.559 5.941 15.156 1 97.62 288 ARG B N 1
ATOM 4755 C CA . ARG B 1 288 ? 6.141 5.195 16.266 1 97.62 288 ARG B CA 1
ATOM 4756 C C . ARG B 1 288 ? 5.094 4.906 17.344 1 97.62 288 ARG B C 1
ATOM 4758 O O . ARG B 1 288 ? 5.363 4.176 18.297 1 97.62 288 ARG B O 1
ATOM 4765 N N . ALA B 1 289 ? 3.934 5.41 17.219 1 98.25 289 ALA B N 1
ATOM 4766 C CA . ALA B 1 289 ? 2.883 5.207 18.203 1 98.25 289 ALA B CA 1
ATOM 4767 C C . ALA B 1 289 ? 2.408 3.756 18.203 1 98.25 289 ALA B C 1
ATOM 4769 O O . ALA B 1 289 ? 2.564 3.041 17.219 1 98.25 289 ALA B O 1
ATOM 4770 N N . ASP B 1 290 ? 1.908 3.279 19.359 1 97.69 290 ASP B N 1
ATOM 4771 C CA . ASP B 1 290 ? 1.145 2.037 19.453 1 97.69 290 ASP B CA 1
ATOM 4772 C C . ASP B 1 290 ? -0.306 2.254 19.031 1 97.69 290 ASP B C 1
ATOM 4774 O O . ASP B 1 290 ? -1.082 2.883 19.75 1 97.69 290 ASP B O 1
ATOM 4778 N N . PHE B 1 291 ? -0.698 1.657 17.875 1 98.19 291 PHE B N 1
ATOM 4779 C CA . PHE B 1 291 ? -2.02 1.909 17.312 1 98.19 291 PHE B CA 1
ATOM 4780 C C . PHE B 1 291 ? -2.996 0.81 17.703 1 98.19 291 PHE B C 1
ATOM 4782 O O . PHE B 1 291 ? -4.129 0.775 17.219 1 98.19 291 PHE B O 1
ATOM 4789 N N . SER B 1 292 ? -2.566 -0.125 18.531 1 97.56 292 SER B N 1
ATOM 4790 C CA . SER B 1 292 ? -3.49 -1.177 18.938 1 97.56 292 SER B CA 1
ATOM 4791 C C . SER B 1 292 ? -4.75 -0.59 19.578 1 97.56 292 SER B C 1
ATOM 4793 O O . SER B 1 292 ? -4.676 0.392 20.312 1 97.56 292 SER B O 1
ATOM 4795 N N . VAL B 1 293 ? -5.785 -1.231 19.328 1 95.12 293 VAL B N 1
ATOM 4796 C CA . VAL B 1 293 ? -7.07 -0.745 19.828 1 95.12 293 VAL B CA 1
ATOM 4797 C C . VAL B 1 293 ? -7.062 -0.729 21.359 1 95.12 293 VAL B C 1
ATOM 4799 O O . VAL B 1 293 ? -7.66 0.154 21.984 1 95.12 293 VAL B O 1
ATOM 4802 N N . GLY B 1 294 ? -6.391 -1.614 21.906 1 94.12 294 GLY B N 1
ATOM 4803 C CA . GLY B 1 294 ? -6.289 -1.66 23.359 1 94.12 294 GLY B CA 1
ATOM 4804 C C . GLY B 1 294 ? -5.52 -0.491 23.938 1 94.12 294 GLY B C 1
ATOM 4805 O O . GLY B 1 294 ? -5.777 -0.071 25.078 1 94.12 294 GLY B O 1
ATOM 4806 N N . SER B 1 295 ? -4.66 0.074 23.141 1 93.25 295 SER B N 1
ATOM 4807 C CA . SER B 1 295 ? -3.801 1.153 23.609 1 93.25 295 SER B CA 1
ATOM 4808 C C . SER B 1 295 ? -4.402 2.52 23.297 1 93.25 295 SER B C 1
ATOM 4810 O O . SER B 1 295 ? -4.516 3.371 24.172 1 93.25 295 SER B O 1
ATOM 4812 N N . VAL B 1 296 ? -4.879 2.703 22.047 1 95.56 296 VAL B N 1
ATOM 4813 C CA . VAL B 1 296 ? -5.277 4.047 21.641 1 95.56 296 VAL B CA 1
ATOM 4814 C C . VAL B 1 296 ? -6.781 4.078 21.375 1 95.56 296 VAL B C 1
ATOM 4816 O O . VAL B 1 296 ? -7.348 5.141 21.094 1 95.56 296 VAL B O 1
ATOM 4819 N N . GLY B 1 297 ? -7.453 2.963 21.578 1 95.44 297 GLY B N 1
ATOM 4820 C CA . GLY B 1 297 ? -8.844 2.906 21.156 1 95.44 297 GLY B CA 1
ATOM 4821 C C . GLY B 1 297 ? -9 2.938 19.641 1 95.44 297 GLY B C 1
ATOM 4822 O O . GLY B 1 297 ? -8.016 2.832 18.906 1 95.44 297 GLY B O 1
ATOM 4823 N N . GLN B 1 298 ? -10.234 3.029 19.219 1 97.56 298 GLN B N 1
ATOM 4824 C CA . GLN B 1 298 ? -10.523 3.049 17.781 1 97.56 298 GLN B CA 1
ATOM 4825 C C . GLN B 1 298 ? -10.312 4.441 17.203 1 97.56 298 GLN B C 1
ATOM 4827 O O . GLN B 1 298 ? -10.891 5.418 17.672 1 97.56 298 GLN B O 1
ATOM 4832 N N . LEU B 1 299 ? -9.453 4.551 16.312 1 98.56 299 LEU B N 1
ATOM 4833 C CA . LEU B 1 299 ? -9.258 5.789 15.562 1 98.56 299 LEU B CA 1
ATOM 4834 C C . LEU B 1 299 ? -10.305 5.934 14.461 1 98.56 299 LEU B C 1
ATOM 4836 O O . LEU B 1 299 ? -10.953 4.953 14.086 1 98.56 299 LEU B O 1
ATOM 4840 N N . PRO B 1 300 ? -10.547 7.215 14 1 98.81 300 PRO B N 1
ATOM 4841 C CA . PRO B 1 300 ? -11.422 7.348 12.836 1 98.81 300 PRO B CA 1
ATOM 4842 C C . PRO B 1 300 ? -10.805 6.762 11.57 1 98.81 300 PRO B C 1
ATOM 4844 O O . PRO B 1 300 ? -9.602 6.488 11.531 1 98.81 300 PRO B O 1
ATOM 4847 N N . PRO B 1 301 ? -11.672 6.512 10.531 1 98.88 301 PRO B N 1
ATOM 4848 C CA . PRO B 1 301 ? -11.117 6.066 9.25 1 98.88 301 PRO B CA 1
ATOM 4849 C C . PRO B 1 301 ? -10.078 7.031 8.688 1 98.88 301 PRO B C 1
ATOM 4851 O O . PRO B 1 301 ? -10.258 8.25 8.758 1 98.88 301 PRO B O 1
ATOM 4854 N N . ILE B 1 302 ? -8.984 6.484 8.172 1 98.94 302 ILE B N 1
ATOM 4855 C CA . ILE B 1 302 ? -7.879 7.273 7.637 1 98.94 302 ILE B CA 1
ATOM 4856 C C . ILE B 1 302 ? -7.594 6.855 6.195 1 98.94 302 ILE B C 1
ATOM 4858 O O . ILE B 1 302 ? -7.5 5.664 5.895 1 98.94 302 ILE B O 1
ATOM 4862 N N . LEU B 1 303 ? -7.562 7.805 5.301 1 98.94 303 LEU B N 1
ATOM 4863 C CA . LEU B 1 303 ? -7.062 7.605 3.945 1 98.94 303 LEU B CA 1
ATOM 4864 C C . LEU B 1 303 ? -5.648 8.156 3.801 1 98.94 303 LEU B C 1
ATOM 4866 O O . LEU B 1 303 ? -5.391 9.312 4.145 1 98.94 303 LEU B O 1
ATOM 4870 N N . ILE B 1 304 ? -4.723 7.355 3.342 1 98.94 304 ILE B N 1
ATOM 4871 C CA . ILE B 1 304 ? -3.359 7.785 3.057 1 98.94 304 ILE B CA 1
ATOM 4872 C C . ILE B 1 304 ? -3.113 7.754 1.549 1 98.94 304 ILE B C 1
ATOM 4874 O O . ILE B 1 304 ? -3.211 6.699 0.919 1 98.94 304 ILE B O 1
ATOM 4878 N N . GLN B 1 305 ? -2.834 8.898 0.963 1 98.81 305 GLN B N 1
ATOM 4879 C CA . GLN B 1 305 ? -2.443 8.969 -0.441 1 98.81 305 GLN B CA 1
ATOM 4880 C C . GLN B 1 305 ? -0.951 9.25 -0.585 1 98.81 305 GLN B C 1
ATOM 4882 O O . GLN B 1 305 ? -0.382 10.023 0.186 1 98.81 305 GLN B O 1
ATOM 4887 N N . VAL B 1 306 ? -0.295 8.586 -1.545 1 98.81 306 VAL B N 1
ATOM 4888 C CA . VAL B 1 306 ? 1.14 8.773 -1.737 1 98.81 306 VAL B CA 1
ATOM 4889 C C . VAL B 1 306 ? 1.52 8.414 -3.172 1 98.81 306 VAL B C 1
ATOM 4891 O O . VAL B 1 306 ? 0.919 7.516 -3.771 1 98.81 306 VAL B O 1
ATOM 4894 N N . GLY B 1 307 ? 2.424 9.195 -3.783 1 98.56 307 GLY B N 1
ATOM 4895 C CA . GLY B 1 307 ? 2.975 8.836 -5.082 1 98.56 307 GLY B CA 1
ATOM 4896 C C . GLY B 1 307 ? 4.125 7.852 -4.988 1 98.56 307 GLY B C 1
ATOM 4897 O O . GLY B 1 307 ? 4.844 7.816 -3.988 1 98.56 307 GLY B O 1
ATOM 4898 N N . LEU B 1 308 ? 4.371 7.125 -6.082 1 98.19 308 LEU B N 1
ATOM 4899 C CA . LEU B 1 308 ? 5.434 6.121 -6.098 1 98.19 308 LEU B CA 1
ATOM 4900 C C . LEU B 1 308 ? 6.805 6.781 -6.191 1 98.19 308 LEU B C 1
ATOM 4902 O O . LEU B 1 308 ? 7.824 6.133 -5.941 1 98.19 308 LEU B O 1
ATOM 4906 N N . ARG B 1 309 ? 6.887 8.078 -6.516 1 94.19 309 ARG B N 1
ATOM 4907 C CA . ARG B 1 309 ? 8.148 8.812 -6.551 1 94.19 309 ARG B CA 1
ATOM 4908 C C . ARG B 1 309 ? 8.367 9.578 -5.25 1 94.19 309 ARG B C 1
ATOM 4910 O O . ARG B 1 309 ? 9.398 10.242 -5.082 1 94.19 309 ARG B O 1
ATOM 4917 N N . ASP B 1 310 ? 7.391 9.531 -4.383 1 96 310 ASP B N 1
ATOM 4918 C CA . ASP B 1 310 ? 7.43 10.297 -3.143 1 96 310 ASP B CA 1
ATOM 4919 C C . ASP B 1 310 ? 8.445 9.711 -2.168 1 96 310 ASP B C 1
ATOM 4921 O O . ASP B 1 310 ? 8.375 8.531 -1.816 1 96 310 ASP B O 1
ATOM 4925 N N . THR B 1 311 ? 9.336 10.562 -1.686 1 91.62 311 THR B N 1
ATOM 4926 C CA . THR B 1 311 ? 10.336 10.141 -0.715 1 91.62 311 THR B CA 1
ATOM 4927 C C . THR B 1 311 ? 9.672 9.594 0.544 1 91.62 311 THR B C 1
ATOM 4929 O O . THR B 1 311 ? 10.266 8.789 1.266 1 91.62 311 THR B O 1
ATOM 4932 N N . PHE B 1 312 ? 8.406 9.938 0.816 1 96.56 312 PHE B N 1
ATOM 4933 C CA . PHE B 1 312 ? 7.699 9.492 2.012 1 96.56 312 PHE B CA 1
ATOM 4934 C C . PHE B 1 312 ? 6.969 8.18 1.758 1 96.56 312 PHE B C 1
ATOM 4936 O O . PHE B 1 312 ? 6.227 7.703 2.617 1 96.56 312 PHE B O 1
ATOM 4943 N N . LEU B 1 313 ? 7.16 7.543 0.565 1 98.19 313 LEU B N 1
ATOM 4944 C CA . LEU B 1 313 ? 6.465 6.305 0.229 1 98.19 313 LEU B CA 1
ATOM 4945 C C . LEU B 1 313 ? 6.664 5.258 1.319 1 98.19 313 LEU B C 1
ATOM 4947 O O . LEU B 1 313 ? 5.699 4.625 1.761 1 98.19 313 LEU B O 1
ATOM 4951 N N . SER B 1 314 ? 7.859 5.086 1.817 1 97.69 314 SER B N 1
ATOM 4952 C CA . SER B 1 314 ? 8.172 4.125 2.867 1 97.69 314 SER B CA 1
ATOM 4953 C C . SER B 1 314 ? 7.375 4.414 4.137 1 97.69 314 SER B C 1
ATOM 4955 O O . SER B 1 314 ? 6.781 3.504 4.723 1 97.69 314 SER B O 1
ATOM 4957 N N . ASP B 1 315 ? 7.391 5.629 4.531 1 97.62 315 ASP B N 1
ATOM 4958 C CA . ASP B 1 315 ? 6.688 6.004 5.754 1 97.62 315 ASP B CA 1
ATOM 4959 C C . ASP B 1 315 ? 5.184 5.77 5.617 1 97.62 315 ASP B C 1
ATOM 4961 O O . ASP B 1 315 ? 4.531 5.32 6.559 1 97.62 315 ASP B O 1
ATOM 4965 N N . CYS B 1 316 ? 4.637 6.098 4.48 1 98.81 316 CYS B N 1
ATOM 4966 C CA . CYS B 1 316 ? 3.209 5.91 4.242 1 98.81 316 CYS B CA 1
ATOM 4967 C C . CYS B 1 316 ? 2.838 4.434 4.277 1 98.81 316 CYS B C 1
ATOM 4969 O O . CYS B 1 316 ? 1.833 4.055 4.883 1 98.81 316 CYS B O 1
ATOM 4971 N N . VAL B 1 317 ? 3.65 3.578 3.656 1 98.81 317 VAL B N 1
ATOM 4972 C CA . VAL B 1 317 ? 3.375 2.146 3.611 1 98.81 317 VAL B CA 1
ATOM 4973 C C . VAL B 1 317 ? 3.533 1.545 5.008 1 98.81 317 VAL B C 1
ATOM 4975 O O . VAL B 1 317 ? 2.715 0.728 5.434 1 98.81 317 VAL B O 1
ATOM 4978 N N . ARG B 1 318 ? 4.574 1.941 5.738 1 98.62 318 ARG B N 1
ATOM 4979 C CA . ARG B 1 318 ? 4.77 1.449 7.098 1 98.62 318 ARG B CA 1
ATOM 4980 C C . ARG B 1 318 ? 3.621 1.878 8.008 1 98.62 318 ARG B C 1
ATOM 4982 O O . ARG B 1 318 ? 3.145 1.092 8.828 1 98.62 318 ARG B O 1
ATOM 4989 N N . LEU B 1 319 ? 3.217 3.131 7.828 1 98.88 319 LEU B N 1
ATOM 4990 C CA . LEU B 1 319 ? 2.086 3.625 8.602 1 98.88 319 LEU B CA 1
ATOM 4991 C C . LEU B 1 319 ? 0.824 2.826 8.289 1 98.88 319 LEU B C 1
ATOM 4993 O O . LEU B 1 319 ? 0.119 2.389 9.203 1 98.88 319 LEU B O 1
ATOM 4997 N N . TYR B 1 320 ? 0.515 2.625 7.012 1 98.81 320 TYR B N 1
ATOM 4998 C CA . TYR B 1 320 ? -0.651 1.865 6.57 1 98.81 320 TYR B CA 1
ATOM 4999 C C . TYR B 1 320 ? -0.659 0.472 7.191 1 98.81 320 TYR B C 1
ATOM 5001 O O . TYR B 1 320 ? -1.659 0.051 7.777 1 98.81 320 TYR B O 1
ATOM 5009 N N . ARG B 1 321 ? 0.431 -0.206 7.078 1 98.31 321 ARG B N 1
ATOM 5010 C CA . ARG B 1 321 ? 0.475 -1.584 7.555 1 98.31 321 ARG B CA 1
ATOM 5011 C C . ARG B 1 321 ? 0.339 -1.642 9.07 1 98.31 321 ARG B C 1
ATOM 5013 O O . ARG B 1 321 ? -0.338 -2.521 9.609 1 98.31 321 ARG B O 1
ATOM 5020 N N . LYS B 1 322 ? 1.021 -0.743 9.75 1 98.12 322 LYS B N 1
ATOM 5021 C CA . LYS B 1 322 ? 0.935 -0.71 11.211 1 98.12 322 LYS B CA 1
ATOM 5022 C C . LYS B 1 322 ? -0.502 -0.486 11.672 1 98.12 322 LYS B C 1
ATOM 5024 O O . LYS B 1 322 ? -0.979 -1.162 12.586 1 98.12 322 LYS B O 1
ATOM 5029 N N . LEU B 1 323 ? -1.186 0.487 11.07 1 98.75 323 LEU B N 1
ATOM 5030 C CA . LEU B 1 323 ? -2.578 0.771 11.398 1 98.75 323 LEU B CA 1
ATOM 5031 C C . LEU B 1 323 ? -3.467 -0.427 11.07 1 98.75 323 LEU B C 1
ATOM 5033 O O . LEU B 1 323 ? -4.285 -0.836 11.898 1 98.75 323 LEU B O 1
ATOM 5037 N N . ARG B 1 324 ? -3.301 -0.98 9.875 1 97.88 324 ARG B N 1
ATOM 5038 C CA . ARG B 1 324 ? -4.094 -2.121 9.43 1 97.88 324 ARG B CA 1
ATOM 5039 C C . ARG B 1 324 ? -3.922 -3.309 10.367 1 97.88 324 ARG B C 1
ATOM 5041 O O . ARG B 1 324 ? -4.906 -3.918 10.797 1 97.88 324 ARG B O 1
ATOM 5048 N N . ASP B 1 325 ? -2.684 -3.59 10.734 1 96.5 325 ASP B N 1
ATOM 5049 C CA . ASP B 1 325 ? -2.391 -4.75 11.562 1 96.5 325 ASP B CA 1
ATOM 5050 C C . ASP B 1 325 ? -2.916 -4.555 12.984 1 96.5 325 ASP B C 1
ATOM 5052 O O . ASP B 1 325 ? -3.186 -5.523 13.695 1 96.5 325 ASP B O 1
ATOM 5056 N N . ALA B 1 326 ? -3.066 -3.32 13.352 1 98 326 ALA B N 1
ATOM 5057 C CA . ALA B 1 326 ? -3.588 -2.996 14.68 1 98 326 ALA B CA 1
ATOM 5058 C C . ALA B 1 326 ? -5.113 -2.99 14.688 1 98 326 ALA B C 1
ATOM 5060 O O . ALA B 1 326 ? -5.738 -2.754 15.719 1 98 326 ALA B O 1
ATOM 5061 N N . GLY B 1 327 ? -5.754 -3.18 13.547 1 97.06 327 GLY B N 1
ATOM 5062 C CA . GLY B 1 327 ? -7.207 -3.232 13.453 1 97.06 327 GLY B CA 1
ATOM 5063 C C . GLY B 1 327 ? -7.844 -1.866 13.281 1 97.06 327 GLY B C 1
ATOM 5064 O O . GLY B 1 327 ? -9.055 -1.713 13.445 1 97.06 327 GLY B O 1
ATOM 5065 N N . GLN B 1 328 ? -7.051 -0.847 12.984 1 98.56 328 GLN B N 1
ATOM 5066 C CA . GLN B 1 328 ? -7.586 0.487 12.734 1 98.56 328 GLN B CA 1
ATOM 5067 C C . GLN B 1 328 ? -8.117 0.613 11.305 1 98.56 328 GLN B C 1
ATOM 5069 O O . GLN B 1 328 ? -7.574 0.002 10.383 1 98.56 328 GLN B O 1
ATOM 5074 N N . PRO B 1 329 ? -9.234 1.335 11.109 1 98.38 329 PRO B N 1
ATOM 5075 C CA . PRO B 1 329 ? -9.727 1.562 9.742 1 98.38 329 PRO B CA 1
ATOM 5076 C C . PRO B 1 329 ? -8.797 2.463 8.93 1 98.38 329 PRO B C 1
ATOM 5078 O O . PRO B 1 329 ? -8.633 3.639 9.258 1 98.38 329 PRO B O 1
ATOM 5081 N N . VAL B 1 330 ? -8.203 1.904 7.902 1 98.75 330 VAL B N 1
ATOM 5082 C CA . VAL B 1 330 ? -7.242 2.662 7.105 1 98.75 330 VAL B CA 1
ATOM 5083 C C . VAL B 1 330 ? -7.27 2.172 5.66 1 98.75 330 VAL B C 1
ATOM 5085 O O . VAL B 1 330 ? -7.5 0.987 5.402 1 98.75 330 VAL B O 1
ATOM 5088 N N . GLU B 1 331 ? -7.152 3.082 4.727 1 98.31 331 GLU B N 1
ATOM 5089 C CA . GLU B 1 331 ? -6.984 2.807 3.303 1 98.31 331 GLU B CA 1
ATOM 5090 C C . GLU B 1 331 ? -5.711 3.451 2.762 1 98.31 331 GLU B C 1
ATOM 5092 O O . GLU B 1 331 ? -5.367 4.57 3.145 1 98.31 331 GLU B O 1
ATOM 5097 N N . LEU B 1 332 ? -4.988 2.703 1.981 1 98.75 332 LEU B N 1
ATOM 5098 C CA . LEU B 1 332 ? -3.828 3.225 1.267 1 98.75 332 LEU B CA 1
ATOM 5099 C C . LEU B 1 332 ? -4.145 3.426 -0.212 1 98.75 332 LEU B C 1
ATOM 5101 O O . LEU B 1 332 ? -4.785 2.574 -0.834 1 98.75 332 LEU B O 1
ATOM 5105 N N . SER B 1 333 ? -3.715 4.566 -0.707 1 98.62 333 SER B N 1
ATOM 5106 C CA . SER B 1 333 ? -3.936 4.91 -2.107 1 98.62 333 SER B CA 1
ATOM 5107 C C . SER B 1 333 ? -2.645 5.371 -2.775 1 98.62 333 SER B C 1
ATOM 5109 O O . SER B 1 333 ? -2.373 6.57 -2.857 1 98.62 333 SER B O 1
ATOM 5111 N N . PRO B 1 334 ? -1.853 4.422 -3.303 1 98.62 334 PRO B N 1
ATOM 5112 C CA . PRO B 1 334 ? -0.638 4.781 -4.039 1 98.62 334 PRO B CA 1
ATOM 5113 C C . PRO B 1 334 ? -0.918 5.16 -5.488 1 98.62 334 PRO B C 1
ATOM 5115 O O . PRO B 1 334 ? -1.887 4.68 -6.082 1 98.62 334 PRO B O 1
ATOM 5118 N N . TRP B 1 335 ? -0.023 6.039 -6.066 1 98.75 335 TRP B N 1
ATOM 5119 C CA . TRP B 1 335 ? -0.263 6.57 -7.406 1 98.75 335 TRP B CA 1
ATOM 5120 C C . TRP B 1 335 ? 0.995 6.477 -8.266 1 98.75 335 TRP B C 1
ATOM 5122 O O . TRP B 1 335 ? 2.068 6.926 -7.855 1 98.75 335 TRP B O 1
ATOM 5132 N N . GLU B 1 336 ? 0.841 5.961 -9.414 1 98.44 336 GLU B N 1
ATOM 5133 C CA . GLU B 1 336 ? 1.885 5.762 -10.414 1 98.44 336 GLU B CA 1
ATOM 5134 C C . GLU B 1 336 ? 2.549 7.082 -10.789 1 98.44 336 GLU B C 1
ATOM 5136 O O . GLU B 1 336 ? 1.87 8.031 -11.18 1 98.44 336 GLU B O 1
ATOM 5141 N N . GLY B 1 337 ? 3.885 7.117 -10.641 1 96.56 337 GLY B N 1
ATOM 5142 C CA . GLY B 1 337 ? 4.703 8.195 -11.172 1 96.56 337 GLY B CA 1
ATOM 5143 C C . GLY B 1 337 ? 4.516 9.508 -10.438 1 96.56 337 GLY B C 1
ATOM 5144 O O . GLY B 1 337 ? 5.09 10.523 -10.82 1 96.56 337 GLY B O 1
ATOM 5145 N N . MET B 1 338 ? 3.709 9.523 -9.398 1 97.5 338 MET B N 1
ATOM 5146 C CA . MET B 1 338 ? 3.365 10.766 -8.711 1 97.5 338 MET B CA 1
ATOM 5147 C C . MET B 1 338 ? 4.391 11.094 -7.637 1 97.5 338 MET B C 1
ATOM 5149 O O . MET B 1 338 ? 5.035 10.203 -7.09 1 97.5 338 MET B O 1
ATOM 5153 N N . TRP B 1 339 ? 4.574 12.344 -7.387 1 94.31 339 TRP B N 1
ATOM 5154 C CA . TRP B 1 339 ? 5.586 12.891 -6.488 1 94.31 339 TRP B CA 1
ATOM 5155 C C . TRP B 1 339 ? 4.953 13.406 -5.203 1 94.31 339 TRP B C 1
ATOM 5157 O O . TRP B 1 339 ? 3.746 13.258 -4.992 1 94.31 339 TRP B O 1
ATOM 5167 N N . HIS B 1 340 ? 5.812 13.891 -4.293 1 94.5 340 HIS B N 1
ATOM 5168 C CA . HIS B 1 340 ? 5.395 14.383 -2.984 1 94.5 340 HIS B CA 1
ATOM 5169 C C . HIS B 1 340 ? 4.281 15.422 -3.115 1 94.5 340 HIS B C 1
ATOM 5171 O O . HIS B 1 340 ? 4.438 16.422 -3.818 1 94.5 340 HIS B O 1
ATOM 5177 N N . VAL B 1 341 ? 3.074 15.141 -2.484 1 95.56 341 VAL B N 1
ATOM 5178 C CA . VAL B 1 341 ? 1.896 16 -2.438 1 95.56 341 VAL B CA 1
ATOM 5179 C C . VAL B 1 341 ? 1.498 16.422 -3.852 1 95.56 341 VAL B C 1
ATOM 5181 O O . VAL B 1 341 ? 1.251 17.594 -4.117 1 95.56 341 VAL B O 1
ATOM 5184 N N . PHE B 1 342 ? 1.511 15.539 -4.773 1 94.75 342 PHE B N 1
ATOM 5185 C CA . PHE B 1 342 ? 1.12 15.797 -6.152 1 94.75 342 PHE B CA 1
ATOM 5186 C C . PHE B 1 342 ? -0.313 16.312 -6.223 1 94.75 342 PHE B C 1
ATOM 5188 O O . PHE B 1 342 ? -0.709 16.922 -7.215 1 94.75 342 PHE B O 1
ATOM 5195 N N . GLU B 1 343 ? -1.127 16.141 -5.168 1 95.44 343 GLU B N 1
ATOM 5196 C CA . GLU B 1 343 ? -2.525 16.562 -5.102 1 95.44 343 GLU B CA 1
ATOM 5197 C C . GLU B 1 343 ? -2.658 18.062 -5.242 1 95.44 343 GLU B C 1
ATOM 5199 O O . GLU B 1 343 ? -3.734 18.578 -5.574 1 95.44 343 GLU B O 1
ATOM 5204 N N . ALA B 1 344 ? -1.621 18.797 -5.02 1 90.75 344 ALA B N 1
ATOM 5205 C CA . ALA B 1 344 ? -1.644 20.25 -5.059 1 90.75 344 ALA B CA 1
ATOM 5206 C C . ALA B 1 344 ? -1.429 20.766 -6.48 1 90.75 344 ALA B C 1
ATOM 5208 O O . ALA B 1 344 ? -1.51 21.969 -6.73 1 90.75 344 ALA B O 1
ATOM 5209 N N . TYR B 1 345 ? -1.238 19.938 -7.43 1 89.56 345 TYR B N 1
ATOM 5210 C CA . TYR B 1 345 ? -0.894 20.344 -8.789 1 89.56 345 TYR B CA 1
ATOM 5211 C C . TYR B 1 345 ? -2.092 20.203 -9.719 1 89.56 345 TYR B C 1
ATOM 5213 O O . TYR B 1 345 ? -3.061 19.516 -9.391 1 89.56 345 TYR B O 1
ATOM 5221 N N . ASP B 1 346 ? -2.031 20.938 -10.805 1 90 346 ASP B N 1
ATOM 5222 C CA . ASP B 1 346 ? -3.098 20.875 -11.797 1 90 346 ASP B CA 1
ATOM 5223 C C . ASP B 1 346 ? -2.816 19.812 -12.852 1 90 346 ASP B C 1
ATOM 5225 O O . ASP B 1 346 ? -2.531 20.125 -14.008 1 90 346 ASP B O 1
ATOM 5229 N N . VAL B 1 347 ? -2.916 18.625 -12.445 1 94.38 347 VAL B N 1
ATOM 5230 C CA . VAL B 1 347 ? -2.74 17.469 -13.32 1 94.38 347 VAL B CA 1
ATOM 5231 C C . VAL B 1 347 ? -3.883 16.484 -13.109 1 94.38 347 VAL B C 1
ATOM 5233 O O . VAL B 1 347 ? -4.492 16.438 -12.039 1 94.38 347 VAL B O 1
ATOM 5236 N N . PRO B 1 348 ? -4.195 15.672 -14.094 1 97.75 348 PRO B N 1
ATOM 5237 C CA . PRO B 1 348 ? -5.328 14.742 -14.016 1 97.75 348 PRO B CA 1
ATOM 5238 C C . PRO B 1 348 ? -5.219 13.781 -12.828 1 97.75 348 PRO B C 1
ATOM 5240 O O . PRO B 1 348 ? -6.227 13.477 -12.188 1 97.75 348 PRO B O 1
ATOM 5243 N N . GLU B 1 349 ? -4.043 13.32 -12.508 1 97.94 349 GLU B N 1
ATOM 5244 C CA . GLU B 1 349 ? -3.869 12.422 -11.375 1 97.94 349 GLU B CA 1
ATOM 5245 C C . GLU B 1 349 ? -4.258 13.102 -10.062 1 97.94 349 GLU B C 1
ATOM 5247 O O . GLU B 1 349 ? -4.898 12.492 -9.203 1 97.94 349 GLU B O 1
ATOM 5252 N N . ALA B 1 350 ? -3.861 14.352 -9.961 1 96.69 350 ALA B N 1
ATOM 5253 C CA . ALA B 1 350 ? -4.199 15.117 -8.766 1 96.69 350 ALA B CA 1
ATOM 5254 C C . ALA B 1 350 ? -5.711 15.305 -8.641 1 96.69 350 ALA B C 1
ATOM 5256 O O . ALA B 1 350 ? -6.27 15.172 -7.551 1 96.69 350 ALA B O 1
ATOM 5257 N N . ARG B 1 351 ? -6.336 15.664 -9.742 1 96.12 351 ARG B N 1
ATOM 5258 C CA . ARG B 1 351 ? -7.789 15.797 -9.742 1 96.12 351 ARG B CA 1
ATOM 5259 C C . ARG B 1 351 ? -8.461 14.5 -9.289 1 96.12 351 ARG B C 1
ATOM 5261 O O . ARG B 1 351 ? -9.359 14.523 -8.445 1 96.12 351 ARG B O 1
ATOM 5268 N N . SER B 1 352 ? -7.988 13.406 -9.82 1 97.69 352 SER B N 1
ATOM 5269 C CA . SER B 1 352 ? -8.547 12.109 -9.445 1 97.69 352 SER B CA 1
ATOM 5270 C C . SER B 1 352 ? -8.297 11.797 -7.977 1 97.69 352 SER B C 1
ATOM 5272 O O . SER B 1 352 ? -9.156 11.234 -7.301 1 97.69 352 SER B O 1
ATOM 5274 N N . ALA B 1 353 ? -7.133 12.102 -7.492 1 98.19 353 ALA B N 1
ATOM 5275 C CA . ALA B 1 353 ? -6.793 11.867 -6.094 1 98.19 353 ALA B CA 1
ATOM 5276 C C . ALA B 1 353 ? -7.676 12.695 -5.164 1 98.19 353 ALA B C 1
ATOM 5278 O O . ALA B 1 353 ? -8.133 12.203 -4.129 1 98.19 353 ALA B O 1
ATOM 5279 N N . ASN B 1 354 ? -7.863 13.953 -5.516 1 97.56 354 ASN B N 1
ATOM 5280 C CA . ASN B 1 354 ? -8.734 14.812 -4.723 1 97.56 354 ASN B CA 1
ATOM 5281 C C . ASN B 1 354 ? -10.18 14.32 -4.75 1 97.56 354 ASN B C 1
ATOM 5283 O O . ASN B 1 354 ? -10.883 14.391 -3.742 1 97.56 354 ASN B O 1
ATOM 5287 N N . GLU B 1 355 ? -10.625 13.852 -5.887 1 98 355 GLU B N 1
ATOM 5288 C CA . GLU B 1 355 ? -11.953 13.266 -5.98 1 98 355 GLU B CA 1
ATOM 5289 C C . GLU B 1 355 ? -12.078 12.031 -5.09 1 98 355 GLU B C 1
ATOM 5291 O O . GLU B 1 355 ? -13.109 11.828 -4.441 1 98 355 GLU B O 1
ATOM 5296 N N . GLU B 1 356 ? -11.047 11.25 -5.07 1 98.25 356 GLU B N 1
ATOM 5297 C CA . GLU B 1 356 ? -11.031 10.078 -4.203 1 98.25 356 GLU B CA 1
ATOM 5298 C C . GLU B 1 356 ? -11.094 10.477 -2.73 1 98.25 356 GLU B C 1
ATOM 5300 O O . GLU B 1 356 ? -11.828 9.867 -1.947 1 98.25 356 GLU B O 1
ATOM 5305 N N . ALA B 1 357 ? -10.312 11.453 -2.348 1 98.62 357 ALA B N 1
ATOM 5306 C CA . ALA B 1 357 ? -10.328 11.938 -0.971 1 98.62 357 ALA B CA 1
ATOM 5307 C C . ALA B 1 357 ? -11.703 12.484 -0.594 1 98.62 357 ALA B C 1
ATOM 5309 O O . ALA B 1 357 ? -12.211 12.203 0.496 1 98.62 357 ALA B O 1
ATOM 5310 N N . ALA B 1 358 ? -12.328 13.234 -1.5 1 98.44 358 ALA B N 1
ATOM 5311 C CA . ALA B 1 358 ? -13.656 13.781 -1.245 1 98.44 358 ALA B CA 1
ATOM 5312 C C . ALA B 1 358 ? -14.688 12.664 -1.08 1 98.44 358 ALA B C 1
ATOM 5314 O O . ALA B 1 358 ? -15.547 12.727 -0.199 1 98.44 358 ALA B O 1
ATOM 5315 N N . ALA B 1 359 ? -14.609 11.688 -1.929 1 98.5 359 ALA B N 1
ATOM 5316 C CA . ALA B 1 359 ? -15.531 10.562 -1.835 1 98.5 359 ALA B CA 1
ATOM 5317 C C . ALA B 1 359 ? -15.367 9.82 -0.511 1 98.5 359 ALA B C 1
ATOM 5319 O O . ALA B 1 359 ? -16.344 9.414 0.109 1 98.5 359 ALA B O 1
ATOM 5320 N N . PHE B 1 360 ? -14.172 9.609 -0.1 1 98.69 360 PHE B N 1
ATOM 5321 C CA . PHE B 1 360 ? -13.875 8.969 1.177 1 98.69 360 PHE B CA 1
ATOM 5322 C C . PHE B 1 360 ? -14.477 9.766 2.332 1 98.69 360 PHE B C 1
ATOM 5324 O O . PHE B 1 360 ? -15.172 9.203 3.182 1 98.69 360 PHE B O 1
ATOM 5331 N N . LEU B 1 361 ? -14.172 11.094 2.289 1 98.81 361 LEU B N 1
ATOM 5332 C CA . LEU B 1 361 ? -14.664 11.945 3.365 1 98.81 361 LEU B CA 1
ATOM 5333 C C . LEU B 1 361 ? -16.188 12.055 3.324 1 98.81 361 LEU B C 1
ATOM 5335 O O . LEU B 1 361 ? -16.828 12.148 4.367 1 98.81 361 LEU B O 1
ATOM 5339 N N . ARG B 1 362 ? -16.781 12.062 2.141 1 98.56 362 ARG B N 1
ATOM 5340 C CA . ARG B 1 362 ? -18.234 12.117 1.979 1 98.56 362 ARG B CA 1
ATOM 5341 C C . ARG B 1 362 ? -18.906 10.93 2.668 1 98.56 362 ARG B C 1
ATOM 5343 O O . ARG B 1 362 ? -19.891 11.102 3.383 1 98.56 362 ARG B O 1
ATOM 5350 N N . ARG B 1 363 ? -18.328 9.773 2.494 1 98.25 363 ARG B N 1
ATOM 5351 C CA . ARG B 1 363 ? -18.875 8.555 3.094 1 98.25 363 ARG B CA 1
ATOM 5352 C C . ARG B 1 363 ? -18.891 8.656 4.617 1 98.25 363 ARG B C 1
ATOM 5354 O O . ARG B 1 363 ? -19.844 8.234 5.258 1 98.25 363 ARG B O 1
ATOM 5361 N N . HIS B 1 364 ? -17.875 9.25 5.18 1 98.5 364 HIS B N 1
ATOM 5362 C CA . HIS B 1 364 ? -17.734 9.211 6.629 1 98.5 364 HIS B CA 1
ATOM 5363 C C . HIS B 1 364 ? -18.375 10.422 7.285 1 98.5 364 HIS B C 1
ATOM 5365 O O . HIS B 1 364 ? -18.672 10.406 8.484 1 98.5 364 HIS B O 1
ATOM 5371 N N . LEU B 1 365 ? -18.625 11.461 6.473 1 98.38 365 LEU B N 1
ATOM 5372 C CA . LEU B 1 365 ? -19.359 12.625 6.957 1 98.38 365 LEU B CA 1
ATOM 5373 C C . LEU B 1 365 ? -20.859 12.414 6.816 1 98.38 365 LEU B C 1
ATOM 5375 O O . LEU B 1 365 ? -21.656 13.227 7.297 1 98.38 365 LEU B O 1
ATOM 5379 N N . GLY B 1 366 ? -21.266 11.359 6.188 1 97 366 GLY B N 1
ATOM 5380 C CA . GLY B 1 366 ? -22.672 11.078 5.973 1 97 366 GLY B CA 1
ATOM 5381 C C . GLY B 1 366 ? -23.328 12.008 4.965 1 97 366 GLY B C 1
ATOM 5382 O O . GLY B 1 366 ? -24.469 12.438 5.156 1 97 366 GLY B O 1
ATOM 5383 N N . LEU B 1 367 ? -22.562 12.367 4.02 1 95.69 367 LEU B N 1
ATOM 5384 C CA . LEU B 1 367 ? -23.062 13.266 2.984 1 95.69 367 LEU B CA 1
ATOM 5385 C C . LEU B 1 367 ? -23.547 12.477 1.77 1 95.69 367 LEU B C 1
ATOM 5387 O O . LEU B 1 367 ? -23.047 11.383 1.494 1 95.69 367 LEU B O 1
#

Organism: NCBI:txid307507

Foldseek 3Di:
DPPDPPPPPDPPDPPDDQPPPPPPDDCPDPQDPLQPPQDPVNCVVLQSDQDPPFDPVLSVVSNSLQPDDLPDDDQQVQLVVLCCVVVVPDCPDLNLPDVPQQFPDWDWDAFLNFIKIKTFGPPADCPDPQVQAEEEEFEDRLQADDDCSSQCQQVSLLCNLQSHMYIYTGFHGFLVDAPPRRLVRVLRRVVRVCVRHPQLRYEYEYFACGLLSLLLNQQVCLVVVHDHHLEYEYALYPQAQPLPFPLLPVLASNFSPDRCSRHHNNSLCRNHNNDVVCRLPCSNRVLNDQLACVVRNAHHAYEYEYEPSESSPRVSVSSQVNCVVNVYHYHYHYDYSAHGRSLSDDGPRNSVVSSVVSVVSCVRSVD/DDDDPPPPDDPPDPPPDLPPPDPPDPCPDPQPPLQPPQDPVNVVVLQSDQDPPFDPVLSVVSNSLQPRDLPPADQQVQLVVLCCVVVVPDCPDLPLPPVVQQFPDWDWDAFLNFIKIKTFGPPADCPDPQVQAEEEEFEDRLQADDDCSSQCQQVSLLCNLQSHMYIYTGFHGFLVDAPPRRLVRVLRRVVRVCVRHPQLRYEYEYFACGLLSVLLNQQVCLVVVHDHHLEYEYALYPQAQPLPFPLLPVLASNFSPDHCSRHHNNSLCRNHNNDVVCRLPCSNRVLNDQLACVVRNEHHAYEYEYEPSESSVRVSVSSQVNCVVNVYHYHYHYDYSAHGRSLSDPGPVNSVVSSVVSVVSCVRSVD

Sequence (734 aa):
MSGGVGLRLPAVAALALFALAAAAGAAAQDGGSCTAPLKTNDATKPYCYVPGTISSESQQFLSKSAVKGASDVSTASAAQALRERFGAGKGQIWKTSDSGSYFSSVSNGTLGGVPVVTATPQGFNPGGAGKDRVLVYLHGGAYVVGSCSLMWAMPGTVAKLLGVREACIDYRLAPEHPFPAGLDDVVSAYRELLKTYPAKNIALLGDSAGGGLTLALLLRLKREGLPQPAAAALYSPWSELTKSGDTQTTLTGVDPVLQYELSLQGPALAYVGGDSSKLTDPLVSPLRADFSVGSVGQLPPILIQVGLRDTFLSDCVRLYRKLRDAGQPVELSPWEGMWHVFEAYDVPEARSANEEAAAFLRRHLGLMSGGVGLRLPAVAALALFALAAAAGAAAQDGGSCTAPLKTNDATKPYCYVPGTISSESQQFLSKSAVKGASDVSTASAAQALRERFGAGKGQIWKTSDSGSYFSSVSNGTLGGVPVVTATPQGFNPGGAGKDRVLVYLHGGAYVVGSCSLMWAMPGTVAKLLGVREACIDYRLAPEHPFPAGLDDVVSAYRELLKTYPAKNIALLGDSAGGGLTLALLLRLKREGLPQPAAAALYSPWSELTKSGDTQTTLTGVDPVLQYELSLQGPALAYVGGDSSKLTDPLVSPLRADFSVGSVGQLPPILIQVGLRDTFLSDCVRLYRKLRDAGQPVELSPWEGMWHVFEAYDVPEARSANEEAAAFLRRHLGL

Solvent-accessible surface area (backbone atoms only — not comparable to full-atom values): 38124 Å² total; per-residue (Å²): 137,85,78,80,80,79,79,78,78,81,81,72,80,74,72,72,76,72,65,76,75,66,73,76,64,81,72,66,77,86,66,76,66,59,79,48,80,64,43,84,74,42,46,72,33,36,41,52,57,64,46,82,79,49,53,70,58,50,35,52,51,52,64,72,33,50,45,68,69,89,61,87,55,60,50,79,54,28,45,51,41,42,28,42,58,55,51,64,38,52,72,60,74,51,50,49,56,60,55,64,75,30,26,72,44,77,46,81,49,66,28,64,85,29,48,28,41,37,33,37,23,47,84,55,46,82,86,42,81,24,59,69,29,37,37,35,35,32,61,32,42,54,49,53,42,75,46,54,70,51,55,46,64,43,58,29,52,31,24,34,72,54,34,21,32,34,38,24,50,49,53,55,39,16,64,89,32,23,66,60,43,28,60,53,33,53,50,34,25,50,59,45,45,51,76,77,30,59,38,54,30,29,32,38,38,13,28,28,34,8,15,19,47,48,50,21,44,56,54,51,30,48,74,69,69,44,80,60,47,26,27,36,38,25,33,37,34,44,28,59,61,74,77,53,42,43,28,42,36,45,30,57,43,44,12,55,75,48,41,48,85,53,61,41,60,36,26,46,33,30,28,40,67,66,40,66,81,46,40,70,35,37,69,58,6,37,63,65,48,72,52,34,42,89,73,53,39,83,60,49,43,34,38,40,36,36,16,71,28,14,34,47,36,29,48,47,46,51,41,47,51,50,33,47,76,31,69,33,51,64,47,79,45,72,36,71,74,26,29,54,54,43,53,65,45,95,29,72,68,16,53,52,50,40,50,50,50,25,52,55,47,30,64,48,51,70,98,137,86,81,80,83,80,82,79,80,83,82,71,82,76,75,70,82,73,65,78,77,68,72,80,66,81,74,65,77,86,64,78,66,58,79,48,81,65,44,82,73,42,49,72,33,36,39,53,61,64,44,83,79,50,52,71,59,48,33,51,50,51,65,72,35,51,45,68,67,88,62,87,54,62,52,80,57,27,46,50,40,43,30,42,56,56,53,62,39,53,68,62,77,50,50,54,52,56,60,64,79,32,25,73,44,76,45,82,48,67,29,63,86,29,48,27,43,37,33,36,22,46,84,53,45,83,85,43,80,23,57,70,31,37,38,35,35,33,64,33,42,54,49,54,41,75,46,57,76,53,56,46,64,42,58,30,53,30,23,35,72,55,34,20,32,33,39,24,50,48,54,55,38,17,65,89,32,25,67,61,43,29,60,52,33,52,51,34,25,49,58,46,44,50,76,78,29,61,39,55,30,29,34,39,38,14,30,27,34,8,15,20,47,48,51,24,45,56,53,50,29,48,75,69,69,46,80,60,45,26,28,36,40,26,32,36,33,44,28,58,60,74,78,53,43,44,28,41,38,45,30,57,42,46,13,57,74,48,43,48,85,54,59,41,59,36,27,44,34,31,29,42,68,65,42,67,82,48,41,68,36,38,69,60,6,37,61,66,46,71,52,34,42,89,72,54,38,83,59,49,44,33,39,40,35,38,16,71,28,12,34,47,38,29,46,48,45,50,40,49,50,51,33,46,74,31,69,34,52,64,45,79,46,71,34,72,75,26,29,56,54,42,52,65,45,96,28,70,68,16,54,51,49,40,51,50,50,25,52,54,46,28,64,48,52,71,98

pLDDT: mean 81.49, std 24.89, range [21.45, 98.94]

Radius of gyration: 27.55 Å; Cα contacts (8 Å, |Δi|>4): 1543; chains: 2; bounding box: 67×107×61 Å

Secondary structure (DSSP, 8-state):
----------SGGGGGGGGGG-------TT---TTS---TTTTTSGGG---TTS-HHHHHHHHH----------SHHHHHHHHHHHHS--TTTTT-TTHHHHEEEEEEEEETTEEEEEEEETT--TTSGGGG-EEEEE--STTTS--TTT--HHHHHHHHHHT-EEEEE----TTTS-TTHHHHHHHHHHHHHTTTS-GGGEEEEEETHHHHHHHHHHHHHHHHTPPP-SEEEEES-----S---THHHHTTTT-SS--HHHHTHHHHHHHTTT-GGGGG-TTTSGGGS---HHHH-PPPPEEEEEETT-TTHHHHHHHHHHHHHTT--EEEEEETT--TTGGGSSSHHHHHHHHHHHHHHHHHHT-/-----------GGGSGGGGGG-------TT---TTS---TTTTTSGGG---TTS-HHHHHHHHH----------SHHHHHHHHHHHTS--TTTTT---HHHHEEEEEEEEETTEEEEEEEETT--TTSGGGG-EEEEE--STTTS--TTT--HHHHHHHHHHT-EEEEE----TTTS-TTHHHHHHHHHHHHHTTTS-GGGEEEEEETHHHHHHHHHHHHHHHTTPPP-SEEEEES-----S---THHHHTTTT-SS--HHHHTHHHHHHHTTT-GGGGG-TTTSGGGS---HHHH-PPPPEEEEEETT-TTHHHHHHHHHHHHHTT--EEEEEETT--TTGGGSSSHHHHHHHHHHHHHHHHHHT-